Protein AF-0000000079913047 (afdb_homodimer)

Foldseek 3Di:
DQDDDDALCNLPVPAPWDWDWFDQPPKTKTKIWAADPVAAAEEEAEAFQDALSLQSNQRRLCNVHHGYIRIAFALHQPMHQDQAADALVRSLSSVVSVCVRSVAQAHEYEYFASSLLSQLLNLLVCVRRYAEYERQPYHQADQDLVLLVVLLVLLLVCLVPVDLVSLLVNVCLQWLDSSLCHSNNSVSSSVRSPPPCNNSSSVSSSQCSPPVSSVVSHQDLVSLLSRDHEYEYEEECAEPNDHVVVSVVSQVSHPPYHYHYHYSTYSSCCRRPVPVVSVVVCCRVVVVD/DQDDDDALCNLPVPAPWDWDWFDQPPKTKTKIWAADPVAAAEEEAEAFQDALSLQSNQRRLCNVHHGYIRIAFALHQPMHQDQAADALVRSLSSVVSVCVRSVAQAHEYEYFASSLLSQLLNLLVCVVRYAEYERQPYHQADQDLVLLVVLLVLLLVCLVPVDLVSLLVNVCLQWLDSSLCDSNNSVSSSVRSPPPCNNSSSVNSSQCSDPVSSVVSHQDLVSLLSRDHEYEYEEECAEPRDHVVVSVVSQVSHVNYHYHYHYSTYSSCCRRPVPVVSVVVCCVSVVVD

Structure (mmCIF, N/CA/C/O backbone):
data_AF-0000000079913047-model_v1
#
loop_
_entity.id
_entity.type
_entity.pdbx_description
1 polymer 'Alpha/beta hydrolase'
#
loop_
_atom_site.group_PDB
_atom_site.id
_atom_site.type_symbol
_atom_site.label_atom_id
_atom_site.label_alt_id
_atom_site.label_comp_id
_atom_site.label_asym_id
_atom_site.label_entity_id
_atom_site.label_seq_id
_atom_site.pdbx_PDB_ins_code
_atom_site.Cartn_x
_atom_site.Cartn_y
_atom_site.Cartn_z
_atom_site.occupancy
_atom_site.B_iso_or_equiv
_atom_site.auth_seq_id
_atom_site.auth_comp_id
_atom_site.auth_asym_id
_atom_site.auth_atom_id
_atom_site.pdbx_PDB_model_num
ATOM 1 N N . MET A 1 1 ? -27.922 -10.766 -1.001 1 40.41 1 MET A N 1
ATOM 2 C CA . MET A 1 1 ? -27.219 -9.711 -0.284 1 40.41 1 MET A CA 1
ATOM 3 C C . MET A 1 1 ? -26.016 -9.203 -1.093 1 40.41 1 MET A C 1
ATOM 5 O O . MET A 1 1 ? -25.25 -10 -1.636 1 40.41 1 MET A O 1
ATOM 9 N N . THR A 1 2 ? -26.156 -8.055 -1.572 1 62.5 2 THR A N 1
ATOM 10 C CA . THR A 1 2 ? -25.141 -7.457 -2.428 1 62.5 2 THR A CA 1
ATOM 11 C C . THR A 1 2 ? -23.766 -7.594 -1.795 1 62.5 2 THR A C 1
ATOM 13 O O . THR A 1 2 ? -23.594 -7.387 -0.591 1 62.5 2 THR A O 1
ATOM 16 N N . ARG A 1 3 ? -22.922 -8.312 -2.375 1 76.06 3 ARG A N 1
ATOM 17 C CA . ARG A 1 3 ? -21.578 -8.531 -1.873 1 76.06 3 ARG A CA 1
ATOM 18 C C . ARG A 1 3 ? -20.906 -7.215 -1.492 1 76.06 3 ARG A C 1
ATOM 20 O O . ARG A 1 3 ? -21.031 -6.227 -2.217 1 76.06 3 ARG A O 1
ATOM 27 N N . PRO A 1 4 ? -20.406 -7.195 -0.345 1 87.06 4 PRO A N 1
ATOM 28 C CA . PRO A 1 4 ? -19.672 -5.992 0.035 1 87.06 4 PRO A CA 1
ATOM 29 C C . PRO A 1 4 ? -18.594 -5.617 -0.98 1 87.06 4 PRO A C 1
ATOM 31 O O . PRO A 1 4 ? -18.016 -6.492 -1.634 1 87.06 4 PRO A O 1
ATOM 34 N N . TYR A 1 5 ? -18.516 -4.398 -1.209 1 92.94 5 TYR A N 1
ATOM 35 C CA . TYR A 1 5 ? -17.5 -3.893 -2.111 1 92.94 5 TYR A CA 1
ATOM 36 C C . TYR A 1 5 ? -16.109 -4.328 -1.659 1 92.94 5 TYR A C 1
ATOM 38 O O . TYR A 1 5 ? -15.797 -4.289 -0.467 1 92.94 5 TYR A O 1
ATOM 46 N N . THR A 1 6 ? -15.336 -4.812 -2.588 1 94.44 6 THR A N 1
ATOM 47 C CA . THR A 1 6 ? -13.93 -5.125 -2.334 1 94.44 6 THR A CA 1
ATOM 48 C C . THR A 1 6 ? -13.055 -4.633 -3.48 1 94.44 6 THR A C 1
ATOM 50 O O . THR A 1 6 ? -13.539 -4.402 -4.59 1 94.44 6 THR A O 1
ATOM 53 N N . SER A 1 7 ? -11.883 -4.352 -3.238 1 97.44 7 SER A N 1
ATOM 54 C CA . SER A 1 7 ? -10.844 -3.941 -4.184 1 97.44 7 SER A CA 1
ATOM 55 C C . SER A 1 7 ? -9.477 -4.457 -3.76 1 97.44 7 SER A C 1
ATOM 57 O O . SER A 1 7 ? -9.32 -4.984 -2.656 1 97.44 7 SER A O 1
ATOM 59 N N . VAL A 1 8 ? -8.5 -4.383 -4.66 1 98.25 8 VAL A N 1
ATOM 60 C CA . VAL A 1 8 ? -7.137 -4.781 -4.344 1 98.25 8 VAL A CA 1
ATOM 61 C C . VAL A 1 8 ? -6.633 -3.994 -3.137 1 98.25 8 VAL A C 1
ATOM 63 O O . VAL A 1 8 ? -6.039 -4.566 -2.219 1 98.25 8 VAL A O 1
ATOM 66 N N . TRP A 1 9 ? -6.887 -2.68 -3.07 1 98.5 9 TRP A N 1
ATOM 67 C CA . TRP A 1 9 ? -6.414 -1.878 -1.948 1 98.5 9 TRP A CA 1
ATOM 68 C C . TRP A 1 9 ? -7.152 -2.244 -0.667 1 98.5 9 TRP A C 1
ATOM 70 O O . TRP A 1 9 ? -6.559 -2.275 0.414 1 98.5 9 TRP A O 1
ATOM 80 N N . ASN A 1 10 ? -8.492 -2.465 -0.822 1 97.5 10 ASN A N 1
ATOM 81 C CA . ASN A 1 10 ? -9.234 -2.928 0.343 1 97.5 10 ASN A CA 1
ATOM 82 C C . ASN A 1 10 ? -8.617 -4.184 0.945 1 97.5 10 ASN A C 1
ATOM 84 O O . ASN A 1 10 ? -8.617 -4.359 2.164 1 97.5 10 ASN A O 1
ATOM 88 N N . ASP A 1 11 ? -8.078 -5.078 0.063 1 97.69 11 ASP A N 1
ATOM 89 C CA . ASP A 1 11 ? -7.441 -6.316 0.507 1 97.69 11 ASP A CA 1
ATOM 90 C C . ASP A 1 11 ? -6.066 -6.039 1.118 1 97.69 11 ASP A C 1
ATOM 92 O O . ASP A 1 11 ? -5.602 -6.793 1.975 1 97.69 11 ASP A O 1
ATOM 96 N N . LEU A 1 12 ? -5.414 -4.875 0.819 1 98.19 12 LEU A N 1
ATOM 97 C CA . LEU A 1 12 ? -4.008 -4.672 1.139 1 98.19 12 LEU A CA 1
ATOM 98 C C . LEU A 1 12 ? -3.842 -3.619 2.23 1 98.19 12 LEU A C 1
ATOM 100 O O . LEU A 1 12 ? -2.77 -3.5 2.826 1 98.19 12 LEU A O 1
ATOM 104 N N . ASN A 1 13 ? -4.828 -2.773 2.496 1 96.5 13 ASN A N 1
ATOM 105 C CA . ASN A 1 13 ? -4.668 -1.52 3.223 1 96.5 13 ASN A CA 1
ATOM 106 C C . ASN A 1 13 ? -4.234 -1.761 4.668 1 96.5 13 ASN A C 1
ATOM 108 O O . ASN A 1 13 ? -3.867 -0.822 5.375 1 96.5 13 ASN A O 1
ATOM 112 N N . GLN A 1 14 ? -4.266 -3.053 5.172 1 96.5 14 GLN A N 1
ATOM 113 C CA . GLN A 1 14 ? -3.758 -3.35 6.508 1 96.5 14 GLN A CA 1
ATOM 114 C C . GLN A 1 14 ? -2.617 -4.363 6.453 1 96.5 14 GLN A C 1
ATOM 116 O O . GLN A 1 14 ? -2.189 -4.879 7.484 1 96.5 14 GLN A O 1
ATOM 121 N N . VAL A 1 15 ? -2.188 -4.66 5.273 1 98.25 15 VAL A N 1
ATOM 122 C CA . VAL A 1 15 ? -1.114 -5.629 5.066 1 98.25 15 VAL A CA 1
ATOM 123 C C . VAL A 1 15 ? 0.233 -4.91 5.062 1 98.25 15 VAL A C 1
ATOM 125 O O . VAL A 1 15 ? 0.384 -3.865 4.426 1 98.25 15 VAL A O 1
ATOM 128 N N . GLU A 1 16 ? 1.203 -5.391 5.902 1 98.69 16 GLU A N 1
ATOM 129 C CA . GLU A 1 16 ? 2.582 -4.941 5.746 1 98.69 16 GLU A CA 1
ATOM 130 C C . GLU A 1 16 ? 3.232 -5.574 4.52 1 98.69 16 GLU A C 1
ATOM 132 O O . GLU A 1 16 ? 3.422 -6.789 4.469 1 98.69 16 GLU A O 1
ATOM 137 N N . PHE A 1 17 ? 3.527 -4.746 3.535 1 98.81 17 PHE A N 1
ATOM 138 C CA . PHE A 1 17 ? 4.078 -5.25 2.283 1 98.81 17 PHE A CA 1
ATOM 139 C C . PHE A 1 17 ? 4.816 -4.148 1.533 1 98.81 17 PHE A C 1
ATOM 141 O O . PHE A 1 17 ? 4.754 -2.979 1.92 1 98.81 17 PHE A O 1
ATOM 148 N N . SER A 1 18 ? 5.586 -4.578 0.554 1 98.69 18 SER A N 1
ATOM 149 C CA . SER A 1 18 ? 6.195 -3.654 -0.396 1 98.69 18 SER A CA 1
ATOM 150 C C . SER A 1 18 ? 5.938 -4.09 -1.835 1 98.69 18 SER A C 1
ATOM 152 O O . SER A 1 18 ? 5.684 -5.266 -2.098 1 98.69 18 SER A O 1
ATOM 154 N N . GLN A 1 19 ? 5.812 -3.191 -2.676 1 98.69 19 GLN A N 1
ATOM 155 C CA . GLN A 1 19 ? 5.797 -3.373 -4.125 1 98.69 19 GLN A CA 1
ATOM 156 C C . GLN A 1 19 ? 6.996 -2.688 -4.777 1 98.69 19 GLN A C 1
ATOM 158 O O . GLN A 1 19 ? 7.379 -1.584 -4.379 1 98.69 19 GLN A O 1
ATOM 163 N N . GLY A 1 20 ? 7.539 -3.338 -5.746 1 98.5 20 GLY A N 1
ATOM 164 C CA . GLY A 1 20 ? 8.648 -2.736 -6.473 1 98.5 20 GLY A CA 1
ATOM 165 C C . GLY A 1 20 ? 9.102 -3.568 -7.66 1 98.5 20 GLY A C 1
ATOM 166 O O . GLY A 1 20 ? 8.328 -4.352 -8.211 1 98.5 20 GLY A O 1
ATOM 167 N N . PHE A 1 21 ? 10.242 -3.26 -8.125 1 98.62 21 PHE A N 1
ATOM 168 C CA . PHE A 1 21 ? 10.883 -3.922 -9.258 1 98.62 21 PHE A CA 1
ATOM 169 C C . PHE A 1 21 ? 12.281 -4.391 -8.883 1 98.62 21 PHE A C 1
ATOM 171 O O . PHE A 1 21 ? 13.016 -3.682 -8.195 1 98.62 21 PHE A O 1
ATOM 178 N N . ILE A 1 22 ? 12.594 -5.531 -9.328 1 98.44 22 ILE A N 1
ATOM 179 C CA . ILE A 1 22 ? 13.93 -6.074 -9.102 1 98.44 22 ILE A CA 1
ATOM 180 C C . ILE A 1 22 ? 14.523 -6.562 -10.422 1 98.44 22 ILE A C 1
ATOM 182 O O . ILE A 1 22 ? 13.82 -7.172 -11.234 1 98.44 22 ILE A O 1
ATOM 186 N N . GLN A 1 23 ? 15.773 -6.234 -10.672 1 98.75 23 GLN A N 1
ATOM 187 C CA . GLN A 1 23 ? 16.469 -6.789 -11.828 1 98.75 23 GLN A CA 1
ATOM 188 C C . GLN A 1 23 ? 16.859 -8.242 -11.586 1 98.75 23 GLN A C 1
ATOM 190 O O . GLN A 1 23 ? 17.688 -8.539 -10.719 1 98.75 23 GLN A O 1
ATOM 195 N N . ALA A 1 24 ? 16.266 -9.125 -12.289 1 98.62 24 ALA A N 1
ATOM 196 C CA . ALA A 1 24 ? 16.531 -10.562 -12.25 1 98.62 24 ALA A CA 1
ATOM 197 C C . ALA A 1 24 ? 17.203 -11.031 -13.531 1 98.62 24 ALA A C 1
ATOM 199 O O . ALA A 1 24 ? 16.531 -11.492 -14.461 1 98.62 24 ALA A O 1
ATOM 200 N N . GLY A 1 25 ? 18.562 -11.031 -13.516 1 98.44 25 GLY A N 1
ATOM 201 C CA . GLY A 1 25 ? 19.234 -11.219 -14.789 1 98.44 25 GLY A CA 1
ATOM 202 C C . GLY A 1 25 ? 18.844 -10.18 -15.828 1 98.44 25 GLY A C 1
ATOM 203 O O . GLY A 1 25 ? 18.938 -8.977 -15.57 1 98.44 25 GLY A O 1
ATOM 204 N N . PRO A 1 26 ? 18.453 -10.625 -16.953 1 98.31 26 PRO A N 1
ATOM 205 C CA . PRO A 1 26 ? 18.078 -9.641 -17.984 1 98.31 26 PRO A CA 1
ATOM 206 C C . PRO A 1 26 ? 16.656 -9.102 -17.781 1 98.31 26 PRO A C 1
ATOM 208 O O . PRO A 1 26 ? 16.203 -8.242 -18.547 1 98.31 26 PRO A O 1
ATOM 211 N N . TYR A 1 27 ? 15.961 -9.523 -16.734 1 98.5 27 TYR A N 1
ATOM 212 C CA . TYR A 1 27 ? 14.531 -9.234 -16.625 1 98.5 27 TYR A CA 1
ATOM 213 C C . TYR A 1 27 ? 14.258 -8.25 -15.5 1 98.5 27 TYR A C 1
ATOM 215 O O . TYR A 1 27 ? 14.633 -8.5 -14.352 1 98.5 27 TYR A O 1
ATOM 223 N N . ARG A 1 28 ? 13.641 -7.102 -15.82 1 98.75 28 ARG A N 1
ATOM 224 C CA . ARG A 1 28 ? 13.016 -6.285 -14.789 1 98.75 28 ARG A CA 1
ATOM 225 C C . ARG A 1 28 ? 11.719 -6.926 -14.289 1 98.75 28 ARG A C 1
ATOM 227 O O . ARG A 1 28 ? 10.773 -7.09 -15.055 1 98.75 28 ARG A O 1
ATOM 234 N N . THR A 1 29 ? 11.68 -7.293 -13.023 1 98.88 29 THR A N 1
ATOM 235 C CA . THR A 1 29 ? 10.594 -8.109 -12.5 1 98.88 29 THR A CA 1
ATOM 236 C C . THR A 1 29 ? 9.805 -7.34 -11.438 1 98.88 29 THR A C 1
ATOM 238 O O . THR A 1 29 ? 10.375 -6.883 -10.445 1 98.88 29 THR A O 1
ATOM 241 N N . ARG A 1 30 ? 8.531 -7.117 -11.648 1 98.94 30 ARG A N 1
ATOM 242 C CA . ARG A 1 30 ? 7.645 -6.535 -10.648 1 98.94 30 ARG A CA 1
ATOM 243 C C . ARG A 1 30 ? 7.297 -7.551 -9.562 1 98.94 30 ARG A C 1
ATOM 245 O O . ARG A 1 30 ? 7.027 -8.711 -9.867 1 98.94 30 ARG A O 1
ATOM 252 N N . TYR A 1 31 ? 7.289 -7.07 -8.273 1 98.94 31 TYR A N 1
ATOM 253 C CA . TYR A 1 31 ? 6.969 -7.973 -7.172 1 98.94 31 TYR A CA 1
ATOM 254 C C . TYR A 1 31 ? 6.051 -7.293 -6.164 1 98.94 31 TYR A C 1
ATOM 256 O O . TYR A 1 31 ? 5.996 -6.066 -6.09 1 98.94 31 TYR A O 1
ATOM 264 N N . LEU A 1 32 ? 5.25 -8.016 -5.492 1 98.94 32 LEU A N 1
ATOM 265 C CA . LEU A 1 32 ? 4.695 -7.75 -4.168 1 98.94 32 LEU A CA 1
ATOM 266 C C . LEU A 1 32 ? 5.352 -8.641 -3.117 1 98.94 32 LEU A C 1
ATOM 268 O O . LEU A 1 32 ? 5.387 -9.859 -3.264 1 98.94 32 LEU A O 1
ATOM 272 N N . HIS A 1 33 ? 5.906 -8.031 -2.119 1 98.88 33 HIS A N 1
ATOM 273 C CA . HIS A 1 33 ? 6.652 -8.766 -1.1 1 98.88 33 HIS A CA 1
ATOM 274 C C . HIS A 1 33 ? 6.062 -8.531 0.287 1 98.88 33 HIS A C 1
ATOM 276 O O . HIS A 1 33 ? 5.77 -7.395 0.659 1 98.88 33 HIS A O 1
ATOM 282 N N . ALA A 1 34 ? 5.766 -9.562 1.017 1 98.88 34 ALA A N 1
ATOM 283 C CA . ALA A 1 34 ? 5.316 -9.508 2.406 1 98.88 34 ALA A CA 1
ATOM 284 C C . ALA A 1 34 ? 6.066 -10.531 3.262 1 98.88 34 ALA A C 1
ATOM 286 O O . ALA A 1 34 ? 6.5 -11.57 2.764 1 98.88 34 ALA A O 1
ATOM 287 N N . GLY A 1 35 ? 6.227 -10.258 4.5 1 98.62 35 GLY A N 1
ATOM 288 C CA . GLY A 1 35 ? 6.91 -11.148 5.418 1 98.62 35 GLY A CA 1
ATOM 289 C C . GLY A 1 35 ? 8.367 -10.781 5.641 1 98.62 35 GLY A C 1
ATOM 290 O O . GLY A 1 35 ? 8.797 -9.695 5.25 1 98.62 35 GLY A O 1
ATOM 291 N N . ASP A 1 36 ? 9.109 -11.664 6.367 1 96.94 36 ASP A N 1
ATOM 292 C CA . ASP A 1 36 ? 10.484 -11.414 6.809 1 96.94 36 ASP A CA 1
ATOM 293 C C . ASP A 1 36 ? 11.469 -12.281 6.039 1 96.94 36 ASP A C 1
ATOM 295 O O . ASP A 1 36 ? 11.219 -13.469 5.812 1 96.94 36 ASP A O 1
ATOM 299 N N . THR A 1 37 ? 12.578 -11.633 5.656 1 96.81 37 THR A N 1
ATOM 300 C CA . THR A 1 37 ? 13.555 -12.32 4.82 1 96.81 37 THR A CA 1
ATOM 301 C C . THR A 1 37 ? 14.227 -13.453 5.586 1 96.81 37 THR A C 1
ATOM 303 O O . THR A 1 37 ? 14.867 -14.32 4.988 1 96.81 37 THR A O 1
ATOM 306 N N . SER A 1 38 ? 14.078 -13.438 6.93 1 97.75 38 SER A N 1
ATOM 307 C CA . SER A 1 38 ? 14.656 -14.5 7.742 1 97.75 38 SER A CA 1
ATOM 308 C C . SER A 1 38 ? 13.797 -15.758 7.703 1 97.75 38 SER A C 1
ATOM 310 O O . SER A 1 38 ? 14.234 -16.828 8.117 1 97.75 38 SER A O 1
ATOM 312 N N . LYS A 1 39 ? 12.594 -15.648 7.199 1 98.5 39 LYS A N 1
ATOM 313 C CA . LYS A 1 39 ? 11.68 -16.781 7.129 1 98.5 39 LYS A CA 1
ATOM 314 C C . LYS A 1 39 ? 11.852 -17.547 5.82 1 98.5 39 LYS A C 1
ATOM 316 O O . LYS A 1 39 ? 12.469 -17.047 4.879 1 98.5 39 LYS A O 1
ATOM 321 N N . PRO A 1 40 ? 11.359 -18.828 5.793 1 98.62 40 PRO A N 1
ATOM 322 C CA . PRO A 1 40 ? 11.445 -19.562 4.535 1 98.62 40 PRO A CA 1
ATOM 323 C C . PRO A 1 40 ? 10.75 -18.859 3.377 1 98.62 40 PRO A C 1
ATOM 325 O O . PRO A 1 40 ? 9.703 -18.234 3.57 1 98.62 40 PRO A O 1
ATOM 328 N N . THR A 1 41 ? 11.406 -18.922 2.174 1 98.88 41 THR A N 1
ATOM 329 C CA . THR A 1 41 ? 10.914 -18.188 1.021 1 98.88 41 THR A CA 1
ATOM 330 C C . THR A 1 41 ? 9.766 -18.922 0.343 1 98.88 41 THR A C 1
ATOM 332 O O . THR A 1 41 ? 9.828 -20.141 0.173 1 98.88 41 THR A O 1
ATOM 335 N N . LEU A 1 42 ? 8.688 -18.25 0.052 1 98.94 42 LEU A N 1
ATOM 336 C CA . LEU A 1 42 ? 7.559 -18.688 -0.752 1 98.94 42 LEU A CA 1
ATOM 337 C C . LEU A 1 42 ? 7.367 -17.797 -1.976 1 98.94 42 LEU A C 1
ATOM 339 O O . LEU A 1 42 ? 7.223 -16.578 -1.844 1 98.94 42 LEU A O 1
ATOM 343 N N . ILE A 1 43 ? 7.43 -18.359 -3.168 1 98.94 43 ILE A N 1
ATOM 344 C CA . ILE A 1 43 ? 7.234 -17.609 -4.406 1 98.94 43 ILE A CA 1
ATOM 345 C C . ILE A 1 43 ? 5.902 -18 -5.039 1 98.94 43 ILE A C 1
ATOM 347 O O . ILE A 1 43 ? 5.629 -19.188 -5.258 1 98.94 43 ILE A O 1
ATOM 351 N N . LEU A 1 44 ? 5.043 -17.031 -5.27 1 99 44 LEU A N 1
ATOM 352 C CA . LEU A 1 44 ? 3.709 -17.188 -5.836 1 99 44 LEU A CA 1
ATOM 353 C C . LEU A 1 44 ? 3.693 -16.797 -7.309 1 99 44 LEU A C 1
ATOM 355 O O . LEU A 1 44 ? 4.09 -15.68 -7.66 1 99 44 LEU A O 1
ATOM 359 N N . LEU A 1 45 ? 3.217 -17.719 -8.125 1 98.94 45 LEU A N 1
ATOM 360 C CA . LEU A 1 45 ? 3.322 -17.594 -9.578 1 98.94 45 LEU A CA 1
ATOM 361 C C . LEU A 1 45 ? 1.945 -17.656 -10.227 1 98.94 45 LEU A C 1
ATOM 363 O O . LEU A 1 45 ? 1.234 -18.656 -10.094 1 98.94 45 LEU A O 1
ATOM 367 N N . HIS A 1 46 ? 1.568 -16.625 -10.977 1 98.81 46 HIS A N 1
ATOM 368 C CA . HIS A 1 46 ? 0.231 -16.484 -11.539 1 98.81 46 HIS A CA 1
ATOM 369 C C . HIS A 1 46 ? 0.13 -17.203 -12.883 1 98.81 46 HIS A C 1
ATOM 371 O O . HIS A 1 46 ? 1.109 -17.781 -13.359 1 98.81 46 HIS A O 1
ATOM 377 N N . GLY A 1 47 ? -1.056 -17.188 -13.477 1 98 47 GLY A N 1
ATOM 378 C CA . GLY A 1 47 ? -1.348 -17.859 -14.727 1 98 47 GLY A CA 1
ATOM 379 C C . GLY A 1 47 ? -1.159 -16.969 -15.945 1 98 47 GLY A C 1
ATOM 380 O O . GLY A 1 47 ? -0.762 -15.812 -15.812 1 98 47 GLY A O 1
ATOM 381 N N . ILE A 1 48 ? -1.489 -17.484 -17.094 1 96.69 48 ILE A N 1
ATOM 382 C CA . ILE A 1 48 ? -1.287 -16.812 -18.375 1 96.69 48 ILE A CA 1
ATOM 383 C C . ILE A 1 48 ? -2.107 -15.531 -18.422 1 96.69 48 ILE A C 1
ATOM 385 O O . ILE A 1 48 ? -3.252 -15.5 -17.969 1 96.69 48 ILE A O 1
ATOM 389 N N . THR A 1 49 ? -1.503 -14.469 -18.922 1 95.25 49 THR A N 1
ATOM 390 C CA . THR A 1 49 ? -2.031 -13.109 -19.016 1 95.25 49 THR A CA 1
ATOM 391 C C . THR A 1 49 ? -2.348 -12.555 -17.625 1 95.25 49 THR A C 1
ATOM 393 O O . THR A 1 49 ? -3.027 -11.531 -17.5 1 95.25 49 THR A O 1
ATOM 396 N N . GLY A 1 50 ? -1.911 -13.195 -16.625 1 96.94 50 GLY A N 1
ATOM 397 C CA . GLY A 1 50 ? -2.209 -12.797 -15.25 1 96.94 50 GLY A CA 1
ATOM 398 C C . GLY A 1 50 ? -1.239 -11.758 -14.711 1 96.94 50 GLY A C 1
ATOM 399 O O . GLY A 1 50 ? -0.573 -11.062 -15.484 1 96.94 50 GLY A O 1
ATOM 400 N N . HIS A 1 51 ? -1.275 -11.602 -13.414 1 98.56 51 HIS A N 1
ATOM 401 C CA . HIS A 1 51 ? -0.504 -10.617 -12.664 1 98.56 51 HIS A CA 1
ATOM 402 C C . HIS A 1 51 ? -0.489 -10.945 -11.18 1 98.56 51 HIS A C 1
ATOM 404 O O . HIS A 1 51 ? -1.286 -11.758 -10.711 1 98.56 51 HIS A O 1
ATOM 410 N N . ALA A 1 52 ? 0.422 -10.32 -10.477 1 98.75 52 ALA A N 1
ATOM 411 C CA . ALA A 1 52 ? 0.736 -10.664 -9.086 1 98.75 52 ALA A CA 1
ATOM 412 C C . ALA A 1 52 ? -0.489 -10.5 -8.195 1 98.75 52 ALA A C 1
ATOM 414 O O . ALA A 1 52 ? -0.621 -11.195 -7.184 1 98.75 52 ALA A O 1
ATOM 415 N N . GLU A 1 53 ? -1.474 -9.609 -8.57 1 98.62 53 GLU A N 1
ATOM 416 C CA . GLU A 1 53 ? -2.654 -9.32 -7.766 1 98.62 53 GLU A CA 1
ATOM 417 C C . GLU A 1 53 ? -3.529 -10.555 -7.602 1 98.62 53 GLU A C 1
ATOM 419 O O . GLU A 1 53 ? -4.426 -10.578 -6.754 1 98.62 53 GLU A O 1
ATOM 424 N N . ALA A 1 54 ? -3.271 -11.617 -8.375 1 98.12 54 ALA A N 1
ATOM 425 C CA . ALA A 1 54 ? -3.988 -12.875 -8.195 1 98.12 54 ALA A CA 1
ATOM 426 C C . ALA A 1 54 ? -3.807 -13.414 -6.777 1 98.12 54 ALA A C 1
ATOM 428 O O . ALA A 1 54 ? -4.637 -14.18 -6.289 1 98.12 54 ALA A O 1
ATOM 429 N N . TYR A 1 55 ? -2.762 -12.961 -6.09 1 98.81 55 TYR A N 1
ATOM 430 C CA . TYR A 1 55 ? -2.428 -13.539 -4.793 1 98.81 55 TYR A CA 1
ATOM 431 C C . TYR A 1 55 ? -2.477 -12.484 -3.695 1 98.81 55 TYR A C 1
ATOM 433 O O . TYR A 1 55 ? -1.915 -12.672 -2.615 1 98.81 55 TYR A O 1
ATOM 441 N N . VAL A 1 56 ? -3.129 -11.344 -3.867 1 98.62 56 VAL A N 1
ATOM 442 C CA . VAL A 1 56 ? -3.105 -10.242 -2.914 1 98.62 56 VAL A CA 1
ATOM 443 C C . VAL A 1 56 ? -3.809 -10.656 -1.625 1 98.62 56 VAL A C 1
ATOM 445 O O . VAL A 1 56 ? -3.451 -10.195 -0.539 1 98.62 56 VAL A O 1
ATOM 448 N N . ARG A 1 57 ? -4.812 -11.586 -1.707 1 98.62 57 ARG A N 1
ATOM 449 C CA . ARG A 1 57 ? -5.617 -11.977 -0.553 1 98.62 57 ARG A CA 1
ATOM 450 C C . ARG A 1 57 ? -4.902 -13.031 0.283 1 98.62 57 ARG A C 1
ATOM 452 O O . ARG A 1 57 ? -5.406 -13.453 1.323 1 98.62 57 ARG A O 1
ATOM 459 N N . ASN A 1 58 ? -3.684 -13.398 -0.13 1 98.88 58 ASN A N 1
ATOM 460 C CA . ASN A 1 58 ? -2.918 -14.461 0.513 1 98.88 58 ASN A CA 1
ATOM 461 C C . ASN A 1 58 ? -1.696 -13.914 1.241 1 98.88 58 ASN A C 1
ATOM 463 O O . ASN A 1 58 ? -1.104 -14.602 2.076 1 98.88 58 ASN A O 1
ATOM 467 N N . LEU A 1 59 ? -1.364 -12.656 0.973 1 98.88 59 LEU A N 1
ATOM 468 C CA . LEU A 1 59 ? -0.111 -12.078 1.452 1 98.88 59 LEU A CA 1
ATOM 469 C C . LEU A 1 59 ? -0.104 -11.984 2.975 1 98.88 59 LEU A C 1
ATOM 471 O O . LEU A 1 59 ? 0.863 -12.391 3.621 1 98.88 59 LEU A O 1
ATOM 475 N N . ARG A 1 60 ? -1.198 -11.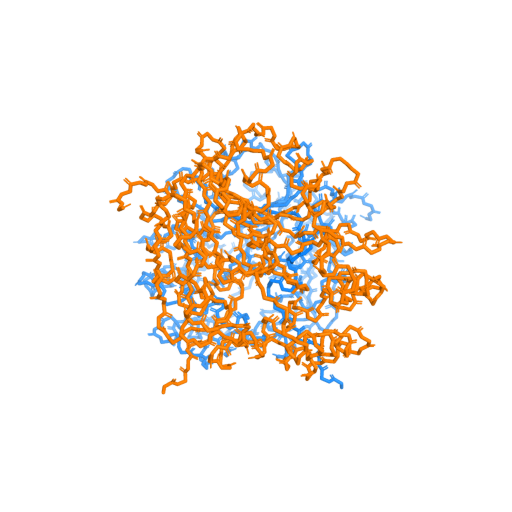523 3.537 1 98.19 60 ARG A N 1
ATOM 476 C CA . ARG A 1 60 ? -1.236 -11.258 4.973 1 98.19 60 ARG A CA 1
ATOM 477 C C . ARG A 1 60 ? -1.012 -12.539 5.77 1 98.19 60 ARG A C 1
ATOM 479 O O . ARG A 1 60 ? -0.107 -12.602 6.605 1 98.19 60 ARG A O 1
ATOM 486 N N . SER A 1 61 ? -1.781 -13.562 5.523 1 98.69 61 SER A N 1
ATOM 487 C CA . SER A 1 61 ? -1.723 -14.805 6.289 1 98.69 61 SER A CA 1
ATOM 488 C C . SER A 1 61 ? -0.391 -15.516 6.086 1 98.69 61 SER A C 1
ATOM 490 O O . SER A 1 61 ? 0.193 -16.031 7.039 1 98.69 61 SER A O 1
ATOM 492 N N . HIS A 1 62 ? 0.081 -15.477 4.906 1 98.88 62 HIS A N 1
ATOM 493 C CA . HIS A 1 62 ? 1.3 -16.219 4.586 1 98.88 62 HIS A CA 1
ATOM 494 C C . HIS A 1 62 ? 2.533 -15.484 5.117 1 98.88 62 HIS A C 1
ATOM 496 O O . HIS A 1 62 ? 3.523 -16.125 5.48 1 98.88 62 HIS A O 1
ATOM 502 N N . ALA A 1 63 ? 2.477 -14.219 5.203 1 98.75 63 ALA A N 1
ATOM 503 C CA . ALA A 1 63 ? 3.602 -13.414 5.668 1 98.75 63 ALA A CA 1
ATOM 504 C C . ALA A 1 63 ? 3.914 -13.695 7.133 1 98.75 63 ALA A C 1
ATOM 506 O O . ALA A 1 63 ? 5.012 -13.398 7.609 1 98.75 63 ALA A O 1
ATOM 507 N N . GLU A 1 64 ? 2.932 -14.219 7.855 1 98.44 64 GLU A N 1
ATOM 508 C CA . GLU A 1 64 ? 3.166 -14.609 9.242 1 98.44 64 GLU A CA 1
ATOM 509 C C . GLU A 1 64 ? 4.191 -15.734 9.336 1 98.44 64 GLU A C 1
ATOM 511 O O . GLU A 1 64 ? 4.871 -15.883 10.352 1 98.44 64 GLU A O 1
ATOM 516 N N . HIS A 1 65 ? 4.438 -16.484 8.258 1 98.75 65 HIS A N 1
ATOM 517 C CA . HIS A 1 65 ? 5.219 -17.719 8.344 1 98.75 65 HIS A CA 1
ATOM 518 C C . HIS A 1 65 ? 6.316 -17.75 7.285 1 98.75 65 HIS A C 1
ATOM 520 O O . HIS A 1 65 ? 7.266 -18.531 7.395 1 98.75 65 HIS A O 1
ATOM 526 N N . PHE A 1 66 ? 6.207 -16.859 6.277 1 98.88 66 PHE A N 1
ATOM 527 C CA . PHE A 1 66 ? 7.098 -16.984 5.125 1 98.88 66 PHE A CA 1
ATOM 528 C C . PHE A 1 66 ? 7.617 -15.609 4.703 1 98.88 66 PHE A C 1
ATOM 530 O O . PHE A 1 66 ? 7.039 -14.578 5.059 1 98.88 66 PHE A O 1
ATOM 537 N N . ASN A 1 67 ? 8.797 -15.617 4.012 1 98.81 67 ASN A N 1
ATOM 538 C CA . ASN A 1 67 ? 9.25 -14.586 3.082 1 98.81 67 ASN A CA 1
ATOM 539 C C . ASN A 1 67 ? 8.547 -14.703 1.733 1 98.81 67 ASN A C 1
ATOM 541 O O . ASN A 1 67 ? 8.984 -15.461 0.863 1 98.81 67 ASN A O 1
ATOM 545 N N . VAL A 1 68 ? 7.418 -13.945 1.54 1 98.94 68 VAL A N 1
ATOM 546 C CA . VAL A 1 68 ? 6.473 -14.211 0.459 1 98.94 68 VAL A CA 1
ATOM 547 C C . VAL A 1 68 ? 6.727 -13.25 -0.698 1 98.94 68 VAL A C 1
ATOM 549 O O . VAL A 1 68 ? 6.742 -12.031 -0.507 1 98.94 68 VAL A O 1
ATOM 552 N N . TRP A 1 69 ? 6.949 -13.781 -1.869 1 98.94 69 TRP A N 1
ATOM 553 C CA . TRP A 1 69 ? 7.113 -13.016 -3.098 1 98.94 69 TRP A CA 1
ATOM 554 C C . TRP A 1 69 ? 6.055 -13.398 -4.129 1 98.94 69 TRP A C 1
ATOM 556 O O . TRP A 1 69 ? 6.02 -14.547 -4.586 1 98.94 69 TRP A O 1
ATOM 566 N N . ALA A 1 70 ? 5.121 -12.562 -4.434 1 98.94 70 ALA A N 1
ATOM 567 C CA . ALA A 1 70 ? 4.305 -12.672 -5.641 1 98.94 70 ALA A CA 1
ATOM 568 C C . ALA A 1 70 ? 4.895 -11.852 -6.781 1 98.94 70 ALA A C 1
ATOM 570 O O . ALA A 1 70 ? 5.09 -10.641 -6.648 1 98.94 70 ALA A O 1
ATOM 571 N N . ILE A 1 71 ? 5.184 -12.445 -7.957 1 98.94 71 ILE A N 1
ATOM 572 C CA . ILE A 1 71 ? 5.859 -11.703 -9.016 1 98.94 71 ILE A CA 1
ATOM 573 C C . ILE A 1 71 ? 5.012 -11.727 -10.289 1 98.94 71 ILE A C 1
ATOM 575 O O . ILE A 1 71 ? 4.16 -12.609 -10.453 1 98.94 71 ILE A O 1
ATOM 579 N N . ASP A 1 72 ? 5.199 -10.734 -11.133 1 98.94 72 ASP A N 1
ATOM 580 C CA . ASP A 1 72 ? 4.762 -10.836 -12.516 1 98.94 72 ASP A CA 1
ATOM 581 C C . ASP A 1 72 ? 5.746 -11.648 -13.352 1 98.94 72 ASP A C 1
ATOM 583 O O . ASP A 1 72 ? 6.934 -11.328 -13.406 1 98.94 72 ASP A O 1
ATOM 587 N N . PHE A 1 73 ? 5.277 -12.648 -13.992 1 98.81 73 PHE A N 1
ATOM 588 C CA . PHE A 1 73 ? 6.109 -13.398 -14.922 1 98.81 73 PHE A CA 1
ATOM 589 C C . PHE A 1 73 ? 6.629 -12.492 -16.031 1 98.81 73 PHE A C 1
ATOM 591 O O . PHE A 1 73 ? 5.988 -11.5 -16.375 1 98.81 73 PHE A O 1
ATOM 598 N N . ILE A 1 74 ? 7.77 -12.891 -16.578 1 98.62 74 ILE A N 1
ATOM 599 C CA . ILE A 1 74 ? 8.172 -12.25 -17.828 1 98.62 74 ILE A CA 1
ATOM 600 C C . ILE A 1 74 ? 7.02 -12.305 -18.828 1 98.62 74 ILE A C 1
ATOM 602 O O . ILE A 1 74 ? 6.27 -13.281 -18.875 1 98.62 74 ILE A O 1
ATOM 606 N N . GLY A 1 75 ? 6.879 -11.188 -19.562 1 98.44 75 GLY A N 1
ATOM 607 C CA . GLY A 1 75 ? 5.812 -11.094 -20.547 1 98.44 75 GLY A CA 1
ATOM 608 C C . GLY A 1 75 ? 4.48 -10.68 -19.953 1 98.44 75 GLY A C 1
ATOM 609 O O . GLY A 1 75 ? 3.516 -10.445 -20.672 1 98.44 75 GLY A O 1
ATOM 610 N N . HIS A 1 76 ? 4.402 -10.547 -18.641 1 98.62 76 HIS A N 1
ATOM 611 C CA . HIS A 1 76 ? 3.131 -10.289 -17.984 1 98.62 76 HIS A CA 1
ATOM 612 C C . HIS A 1 76 ? 3.229 -9.086 -17.047 1 98.62 76 HIS A C 1
ATOM 614 O O . HIS A 1 76 ? 4.332 -8.641 -16.719 1 98.62 76 HIS A O 1
ATOM 620 N N . GLY A 1 77 ? 2.061 -8.57 -16.625 1 98.38 77 GLY A N 1
ATOM 621 C CA . GLY A 1 77 ? 2.014 -7.473 -15.68 1 98.38 77 GLY A CA 1
ATOM 622 C C . GLY A 1 77 ? 2.895 -6.305 -16.078 1 98.38 77 GLY A C 1
ATOM 623 O O . GLY A 1 77 ? 2.801 -5.797 -17.203 1 98.38 77 GLY A O 1
ATOM 624 N N . TYR A 1 78 ? 3.764 -5.965 -15.141 1 98.62 78 TYR A N 1
ATOM 625 C CA . TYR A 1 78 ? 4.652 -4.836 -15.391 1 98.62 78 TYR A CA 1
ATOM 626 C C . TYR A 1 78 ? 6.105 -5.285 -15.461 1 98.62 78 TYR A C 1
ATOM 628 O O . TYR A 1 78 ? 7.02 -4.473 -15.32 1 98.62 78 TYR A O 1
ATOM 636 N N . SER A 1 79 ? 6.312 -6.633 -15.633 1 98.69 79 SER A N 1
ATOM 637 C CA . SER A 1 79 ? 7.648 -7.18 -15.844 1 98.69 79 SER A CA 1
ATOM 638 C C . SER A 1 79 ? 8.086 -7.031 -17.297 1 98.69 79 SER A C 1
ATOM 640 O O . SER A 1 79 ? 7.293 -6.621 -18.141 1 98.69 79 SER A O 1
ATOM 642 N N . SER A 1 80 ? 9.336 -7.391 -17.531 1 98.38 80 SER A N 1
ATOM 643 C CA . SER A 1 80 ? 9.93 -7.344 -18.875 1 98.38 80 SER A CA 1
ATOM 644 C C . SER A 1 80 ? 9.055 -8.078 -19.891 1 98.38 80 SER A C 1
ATOM 646 O O . SER A 1 80 ? 8.523 -9.148 -19.594 1 98.38 80 SER A O 1
ATOM 648 N N . LYS A 1 81 ? 8.969 -7.469 -21.125 1 98.19 81 LYS A N 1
ATOM 649 C CA . LYS A 1 81 ? 8.25 -8.07 -22.25 1 98.19 81 LYS A CA 1
ATOM 650 C C . LYS A 1 81 ? 9.211 -8.477 -23.375 1 98.19 81 LYS A C 1
ATOM 652 O O . LYS A 1 81 ? 9.445 -7.707 -24.297 1 98.19 81 LYS A O 1
ATOM 657 N N . PRO A 1 82 ? 9.562 -9.703 -23.328 1 95.25 82 PRO A N 1
ATOM 658 C CA . PRO A 1 82 ? 10.477 -10.164 -24.375 1 95.25 82 PRO A CA 1
ATOM 659 C C . PRO A 1 82 ? 9.82 -10.195 -25.75 1 95.25 82 PRO A C 1
ATOM 661 O O . PRO A 1 82 ? 8.594 -10.336 -25.859 1 95.25 82 PRO A O 1
ATOM 664 N N . ASP A 1 83 ? 10.656 -10.117 -26.812 1 93.31 83 ASP A N 1
ATOM 665 C CA . ASP A 1 83 ? 10.164 -10.086 -28.188 1 93.31 83 ASP A CA 1
ATOM 666 C C . ASP A 1 83 ? 10.312 -11.453 -28.844 1 93.31 83 ASP A C 1
ATOM 668 O O . ASP A 1 83 ? 10.719 -11.539 -30.016 1 93.31 83 ASP A O 1
ATOM 672 N N . HIS A 1 84 ? 10.109 -12.5 -28.234 1 97.19 84 HIS A N 1
ATOM 673 C CA . HIS A 1 84 ? 10.094 -13.867 -28.734 1 97.19 84 HIS A CA 1
ATOM 674 C C . HIS A 1 84 ? 9.023 -14.703 -28.047 1 97.19 84 HIS A C 1
ATOM 676 O O . HIS A 1 84 ? 8.656 -14.414 -26.891 1 97.19 84 HIS A O 1
ATOM 682 N N . PRO A 1 85 ? 8.523 -15.734 -28.734 1 98.06 85 PRO A N 1
ATOM 683 C CA . PRO A 1 85 ? 7.559 -16.625 -28.078 1 98.06 85 PRO A CA 1
ATOM 684 C C . PRO A 1 85 ? 8.062 -17.172 -26.75 1 98.06 85 PRO A C 1
ATOM 686 O O . PRO A 1 85 ? 9.25 -17.5 -26.625 1 98.06 85 PRO A O 1
ATOM 689 N N . LEU A 1 86 ? 7.191 -17.266 -25.766 1 98.5 86 LEU A N 1
ATOM 690 C CA . LEU A 1 86 ? 7.566 -17.75 -24.438 1 98.5 86 LEU A CA 1
ATOM 691 C C . LEU A 1 86 ? 7.133 -19.188 -24.234 1 98.5 86 LEU A C 1
ATOM 693 O O . LEU A 1 86 ? 5.949 -19.516 -24.391 1 98.5 86 LEU A O 1
ATOM 697 N N . GLU A 1 87 ? 8.086 -20.016 -24.016 1 98.56 87 GLU A N 1
ATOM 698 C CA . GLU A 1 87 ? 7.883 -21.406 -23.641 1 98.56 87 GLU A CA 1
ATOM 699 C C . GLU A 1 87 ? 8.25 -21.656 -22.188 1 98.56 87 GLU A C 1
ATOM 701 O O . GLU A 1 87 ? 8.773 -20.766 -21.516 1 98.56 87 GLU A O 1
ATOM 706 N N . ILE A 1 88 ? 7.992 -22.828 -21.688 1 98.69 88 ILE A N 1
ATOM 707 C CA . ILE A 1 88 ? 8.133 -23.125 -20.266 1 98.69 88 ILE A CA 1
ATOM 708 C C . ILE A 1 88 ? 9.57 -22.875 -19.828 1 98.69 88 ILE A C 1
ATOM 710 O O . ILE A 1 88 ? 9.812 -22.344 -18.734 1 98.69 88 ILE A O 1
ATOM 714 N N . LYS A 1 89 ? 10.562 -23.172 -20.656 1 98.44 89 LYS A N 1
ATOM 715 C CA . LYS A 1 89 ? 11.969 -23 -20.312 1 98.44 89 LYS A CA 1
ATOM 716 C C . LYS A 1 89 ? 12.289 -21.531 -20.031 1 98.44 89 LYS A C 1
ATOM 718 O O . LYS A 1 89 ? 13.164 -21.219 -19.219 1 98.44 89 LYS A O 1
ATOM 723 N N . HIS A 1 90 ? 11.633 -20.594 -20.688 1 98.69 90 HIS A N 1
ATOM 724 C CA . HIS A 1 90 ? 11.875 -19.172 -20.5 1 98.69 90 HIS A CA 1
ATOM 725 C C . HIS A 1 90 ? 11.352 -18.688 -19.156 1 98.69 90 HIS A C 1
ATOM 727 O O . HIS A 1 90 ? 11.977 -17.859 -18.484 1 98.69 90 HIS A O 1
ATOM 733 N N . TYR A 1 91 ? 10.227 -19.203 -18.766 1 98.75 91 TYR A N 1
ATOM 734 C CA . TYR A 1 91 ? 9.68 -18.875 -17.453 1 98.75 91 TYR A CA 1
ATOM 735 C C . TYR A 1 91 ? 10.547 -19.469 -16.344 1 98.75 91 TYR A C 1
ATOM 737 O O . TYR A 1 91 ? 10.758 -18.828 -15.312 1 98.75 91 TYR A O 1
ATOM 745 N N . ILE A 1 92 ? 11.047 -20.688 -16.578 1 98.88 92 ILE A N 1
ATOM 746 C CA . ILE A 1 92 ? 11.945 -21.312 -15.625 1 98.88 92 ILE A CA 1
ATOM 747 C C . ILE A 1 92 ? 13.203 -20.469 -15.469 1 98.88 92 ILE A C 1
ATOM 749 O O . ILE A 1 92 ? 13.672 -20.234 -14.352 1 98.88 92 ILE A O 1
ATOM 753 N N . ASP A 1 93 ? 13.734 -20 -16.578 1 98.81 93 ASP A N 1
ATOM 754 C CA . ASP A 1 93 ? 14.898 -19.125 -16.516 1 98.81 93 ASP A CA 1
ATOM 755 C C . ASP A 1 93 ? 14.617 -17.859 -15.711 1 98.81 93 ASP A C 1
ATOM 757 O O . ASP A 1 93 ? 15.445 -17.438 -14.906 1 98.81 93 ASP A O 1
ATOM 761 N N . HIS A 1 94 ? 13.477 -17.281 -15.883 1 98.88 94 HIS A N 1
ATOM 762 C CA . HIS A 1 94 ? 13.078 -16.094 -15.117 1 98.88 94 HIS A CA 1
ATOM 763 C C . HIS A 1 94 ? 13.047 -16.391 -13.617 1 98.88 94 HIS A C 1
ATOM 765 O O . HIS A 1 94 ? 13.586 -15.625 -12.82 1 98.88 94 HIS A O 1
ATOM 771 N N . VAL A 1 95 ? 12.453 -17.531 -13.195 1 98.94 95 VAL A N 1
ATOM 772 C CA . VAL A 1 95 ? 12.344 -17.922 -11.797 1 98.94 95 VAL A CA 1
ATOM 773 C C . VAL A 1 95 ? 13.742 -18.094 -11.203 1 98.94 95 VAL A C 1
ATOM 775 O O . VAL A 1 95 ? 14.023 -17.625 -10.102 1 98.94 95 VAL A O 1
ATOM 778 N N . LEU A 1 96 ? 14.641 -18.719 -11.961 1 98.88 96 LEU A N 1
ATOM 779 C CA . LEU A 1 96 ? 16.016 -18.922 -11.516 1 98.88 96 LEU A CA 1
ATOM 780 C C . LEU A 1 96 ? 16.719 -17.578 -11.312 1 98.88 96 LEU A C 1
ATOM 782 O O . LEU A 1 96 ? 17.375 -17.375 -10.289 1 98.88 96 LEU A O 1
ATOM 786 N N . GLN A 1 97 ? 16.562 -16.703 -12.297 1 98.81 97 GLN A N 1
ATOM 787 C CA . GLN A 1 97 ? 17.188 -15.383 -12.211 1 98.81 97 GLN A CA 1
ATOM 788 C C . GLN A 1 97 ? 16.609 -14.586 -11.039 1 98.81 97 GLN A C 1
ATOM 790 O O . GLN A 1 97 ? 17.328 -13.828 -10.383 1 98.81 97 GLN A O 1
ATOM 795 N N . PHE A 1 98 ? 15.383 -14.773 -10.742 1 98.94 98 PHE A N 1
ATOM 796 C CA . PHE A 1 98 ? 14.742 -14.07 -9.633 1 98.94 98 PHE A CA 1
ATOM 797 C C . PHE A 1 98 ? 15.273 -14.578 -8.297 1 98.94 98 PHE A C 1
ATOM 799 O O . PHE A 1 98 ? 15.594 -13.781 -7.41 1 98.94 98 PHE A O 1
ATOM 806 N N . MET A 1 99 ? 15.312 -15.914 -8.156 1 98.88 99 MET A N 1
ATOM 807 C CA . MET A 1 99 ? 15.867 -16.5 -6.945 1 98.88 99 MET A CA 1
ATOM 808 C C . MET A 1 99 ? 17.281 -15.984 -6.695 1 98.88 99 MET A C 1
ATOM 810 O O . MET A 1 99 ? 17.625 -15.617 -5.57 1 98.88 99 MET A O 1
ATOM 814 N N . ASP A 1 100 ? 18.062 -15.898 -7.734 1 98.81 100 ASP A N 1
ATOM 815 C CA . ASP A 1 100 ? 19.406 -15.367 -7.617 1 98.81 100 ASP A CA 1
ATOM 816 C C . ASP A 1 100 ? 19.391 -13.906 -7.156 1 98.81 100 ASP A C 1
ATOM 818 O O . ASP A 1 100 ? 20.172 -13.516 -6.289 1 98.81 100 ASP A O 1
ATOM 822 N N . ALA A 1 101 ? 18.531 -13.148 -7.699 1 98.81 101 ALA A N 1
ATOM 823 C CA . ALA A 1 101 ? 18.453 -11.719 -7.414 1 98.81 101 ALA A CA 1
ATOM 824 C C . ALA A 1 101 ? 18.078 -11.469 -5.953 1 98.81 101 ALA A C 1
ATOM 826 O O . ALA A 1 101 ? 18.547 -10.5 -5.348 1 98.81 101 ALA A O 1
ATOM 827 N N . ILE A 1 102 ? 17.25 -12.328 -5.367 1 98.56 102 ILE A N 1
ATOM 828 C CA . ILE A 1 102 ? 16.828 -12.094 -3.992 1 98.56 102 ILE A CA 1
ATOM 829 C C . ILE A 1 102 ? 17.703 -12.906 -3.039 1 98.56 102 ILE A C 1
ATOM 831 O O . ILE A 1 102 ? 17.469 -12.922 -1.829 1 98.56 102 ILE A O 1
ATOM 835 N N . GLY A 1 103 ? 18.594 -13.633 -3.553 1 98.5 103 GLY A N 1
ATOM 836 C CA . GLY A 1 103 ? 19.594 -14.328 -2.758 1 98.5 103 GLY A CA 1
ATOM 837 C C . GLY A 1 103 ? 19.062 -15.586 -2.096 1 98.5 103 GLY A C 1
ATOM 838 O O . GLY A 1 103 ? 19.422 -15.891 -0.957 1 98.5 103 GLY A O 1
ATOM 839 N N . VAL A 1 104 ? 18.219 -16.281 -2.793 1 98.38 104 VAL A N 1
ATOM 840 C CA . VAL A 1 104 ? 17.625 -17.484 -2.217 1 98.38 104 VAL A CA 1
ATOM 841 C C . VAL A 1 104 ? 18.016 -18.703 -3.033 1 98.38 104 VAL A C 1
ATOM 843 O O . VAL A 1 104 ? 17.938 -18.703 -4.262 1 98.38 104 VAL A O 1
ATOM 846 N N . GLU A 1 105 ? 18.469 -19.797 -2.355 1 97.94 105 GLU A N 1
ATOM 847 C CA . GLU A 1 105 ? 18.891 -21.016 -3.018 1 97.94 105 GLU A CA 1
ATOM 848 C C . GLU A 1 105 ? 17.75 -22.031 -3.119 1 97.94 105 GLU A C 1
ATOM 850 O O . GLU A 1 105 ? 17.703 -22.828 -4.051 1 97.94 105 GLU A O 1
ATOM 855 N N . LYS A 1 106 ? 16.938 -21.984 -2.113 1 98.56 106 LYS A N 1
ATOM 856 C CA . LYS A 1 106 ? 15.805 -22.906 -2.016 1 98.56 106 LYS A CA 1
ATOM 857 C C . LYS A 1 106 ? 14.531 -22.188 -1.601 1 98.56 106 LYS A C 1
ATOM 859 O O . LYS A 1 106 ? 14.57 -21.281 -0.76 1 98.56 106 LYS A O 1
ATOM 864 N N . ALA A 1 107 ? 13.375 -22.594 -2.156 1 98.88 107 ALA A N 1
ATOM 865 C CA . ALA A 1 107 ? 12.102 -21.953 -1.856 1 98.88 107 ALA A CA 1
ATOM 866 C C . ALA A 1 107 ? 10.938 -22.922 -2.037 1 98.88 107 ALA A C 1
ATOM 868 O O . ALA A 1 107 ? 11.109 -24 -2.604 1 98.88 107 ALA A O 1
ATOM 869 N N . SER A 1 108 ? 9.82 -22.594 -1.428 1 98.94 108 SER A N 1
ATOM 870 C CA . SER A 1 108 ? 8.539 -23.172 -1.816 1 98.94 108 SER A CA 1
ATOM 871 C C . SER A 1 108 ? 7.883 -22.375 -2.938 1 98.94 108 SER A C 1
ATOM 873 O O . SER A 1 108 ? 8.102 -21.172 -3.061 1 98.94 108 SER A O 1
ATOM 875 N N . PHE A 1 109 ? 7.125 -23.109 -3.744 1 98.94 109 PHE A N 1
ATOM 876 C CA . PHE A 1 109 ? 6.473 -22.484 -4.891 1 98.94 109 PHE A CA 1
ATOM 877 C C . PHE A 1 109 ? 4.988 -22.828 -4.922 1 98.94 109 PHE A C 1
ATOM 879 O O . PHE A 1 109 ? 4.602 -23.969 -4.648 1 98.94 109 PHE A O 1
ATOM 886 N N . SER A 1 110 ? 4.199 -21.875 -5.145 1 98.88 110 SER A N 1
ATOM 887 C CA . SER A 1 110 ? 2.793 -22.062 -5.496 1 98.88 110 SER A CA 1
ATOM 888 C C . SER A 1 110 ? 2.469 -21.422 -6.84 1 98.88 110 SER A C 1
ATOM 890 O O . SER A 1 110 ? 2.666 -20.219 -7.02 1 98.88 110 SER A O 1
ATOM 892 N N . GLY A 1 111 ? 2 -22.188 -7.73 1 98.81 111 GLY A N 1
ATOM 893 C CA . GLY A 1 111 ? 1.703 -21.688 -9.07 1 98.81 111 GLY A CA 1
ATOM 894 C C . GLY A 1 111 ? 0.282 -21.984 -9.508 1 98.81 111 GLY A C 1
ATOM 895 O O . GLY A 1 111 ? -0.215 -23.094 -9.328 1 98.81 111 GLY A O 1
ATOM 896 N N . GLU A 1 112 ? -0.37 -21 -10.102 1 98.38 112 GLU A N 1
ATOM 897 C CA . GLU A 1 112 ? -1.712 -21.094 -10.664 1 98.38 112 GLU A CA 1
ATOM 898 C C . GLU A 1 112 ? -1.663 -21.203 -12.188 1 98.38 112 GLU A C 1
ATOM 900 O O . GLU A 1 112 ? -0.969 -20.438 -12.844 1 98.38 112 GLU A O 1
ATOM 905 N N . SER A 1 113 ? -2.324 -22.219 -12.75 1 97.75 113 SER A N 1
ATOM 906 C CA . SER A 1 113 ? -2.459 -22.375 -14.195 1 97.75 113 SER A CA 1
ATOM 907 C C . SER A 1 113 ? -1.094 -22.438 -14.875 1 97.75 113 SER A C 1
ATOM 909 O O . SER A 1 113 ? -0.3 -23.344 -14.609 1 97.75 113 SER A O 1
ATOM 911 N N . LEU A 1 114 ? -0.662 -21.438 -15.617 1 98.19 114 LEU A N 1
ATOM 912 C CA . LEU A 1 114 ? 0.69 -21.344 -16.156 1 98.19 114 LEU A CA 1
ATOM 913 C C . LEU A 1 114 ? 1.729 -21.438 -15.047 1 98.19 114 LEU A C 1
ATOM 915 O O . LEU A 1 114 ? 2.738 -22.125 -15.188 1 98.19 114 LEU A O 1
ATOM 919 N N . GLY A 1 115 ? 1.469 -20.766 -13.922 1 98.81 115 GLY A N 1
ATOM 920 C CA . GLY A 1 115 ? 2.361 -20.844 -12.773 1 98.81 115 GLY A CA 1
ATOM 921 C C . GLY A 1 115 ? 2.512 -22.25 -12.234 1 98.81 115 GLY A C 1
ATOM 922 O O . GLY A 1 115 ? 3.596 -22.641 -11.797 1 98.81 115 GLY A O 1
ATOM 923 N N . GLY A 1 116 ? 1.391 -22.984 -12.227 1 98.75 116 GLY A N 1
ATOM 924 C CA . GLY A 1 116 ? 1.465 -24.391 -11.844 1 98.75 116 GLY A CA 1
ATOM 925 C C . GLY A 1 116 ? 2.275 -25.234 -12.805 1 98.75 116 GLY A C 1
ATOM 926 O O . GLY A 1 116 ? 3.045 -26.094 -12.391 1 98.75 116 GLY A O 1
ATOM 927 N N . TRP A 1 117 ? 2.078 -25 -14.125 1 98.62 117 TRP A N 1
ATOM 928 C CA . TRP A 1 117 ? 2.846 -25.625 -15.195 1 98.62 117 TRP A CA 1
ATOM 929 C C . TRP A 1 117 ? 4.344 -25.422 -14.984 1 98.62 117 TRP A C 1
ATOM 931 O O . TRP A 1 117 ? 5.105 -26.391 -14.898 1 98.62 117 TRP A O 1
ATOM 941 N N . VAL A 1 118 ? 4.746 -24.203 -14.75 1 98.88 118 VAL A N 1
ATOM 942 C CA . VAL A 1 118 ? 6.137 -23.828 -14.539 1 98.88 118 VAL A CA 1
ATOM 943 C C . VAL A 1 118 ? 6.652 -24.438 -13.242 1 98.88 118 VAL A C 1
ATOM 945 O O . VAL A 1 118 ? 7.766 -24.969 -13.195 1 98.88 118 VAL A O 1
ATOM 948 N N . THR A 1 119 ? 5.828 -24.438 -12.211 1 98.94 119 THR A N 1
ATOM 949 C CA . THR A 1 119 ? 6.203 -24.953 -10.898 1 98.94 119 THR A CA 1
ATOM 950 C C . THR A 1 119 ? 6.484 -26.453 -10.984 1 98.94 119 THR A C 1
ATOM 952 O O . THR A 1 119 ? 7.492 -26.938 -10.453 1 98.94 119 THR A O 1
ATOM 955 N N . ALA A 1 120 ? 5.633 -27.188 -11.656 1 98.88 120 ALA A N 1
ATOM 956 C CA . ALA A 1 120 ? 5.828 -28.641 -11.797 1 98.88 120 ALA A CA 1
ATOM 957 C C . ALA A 1 120 ? 7.117 -28.938 -12.547 1 98.88 120 ALA A C 1
ATOM 959 O O . ALA A 1 120 ? 7.926 -29.766 -12.094 1 98.88 120 ALA A O 1
ATOM 960 N N . GLN A 1 121 ? 7.332 -28.328 -13.68 1 98.88 121 GLN A N 1
ATOM 961 C CA . GLN A 1 121 ? 8.539 -28.547 -14.461 1 98.88 121 GLN A CA 1
ATOM 962 C C . GLN A 1 121 ? 9.781 -28.109 -13.695 1 98.88 121 GLN A C 1
ATOM 964 O O . GLN A 1 121 ? 10.82 -28.781 -13.766 1 98.88 121 GLN A O 1
ATOM 969 N N . PHE A 1 122 ? 9.703 -27 -13.008 1 98.88 122 PHE A N 1
ATOM 970 C CA . PHE A 1 122 ? 10.805 -26.484 -12.211 1 98.88 122 PHE A CA 1
ATOM 971 C C . PHE A 1 122 ? 11.203 -27.484 -11.133 1 98.88 122 PHE A C 1
ATOM 973 O O . PHE A 1 122 ? 12.391 -27.766 -10.945 1 98.88 122 PHE A O 1
ATOM 980 N N . ALA A 1 123 ? 10.211 -28.016 -10.438 1 98.88 123 ALA A N 1
ATOM 981 C CA . ALA A 1 123 ? 10.469 -29 -9.375 1 98.88 123 ALA A CA 1
ATOM 982 C C . ALA A 1 123 ? 11.125 -30.25 -9.938 1 98.88 123 ALA A C 1
ATOM 984 O O . ALA A 1 123 ? 11.969 -30.859 -9.273 1 98.88 123 ALA A O 1
ATOM 985 N N . HIS A 1 124 ? 10.719 -30.672 -11.109 1 98.62 124 HIS A N 1
ATOM 986 C CA . HIS A 1 124 ? 11.328 -31.812 -11.766 1 98.62 124 HIS A CA 1
ATOM 987 C C . HIS A 1 124 ? 12.773 -31.516 -12.148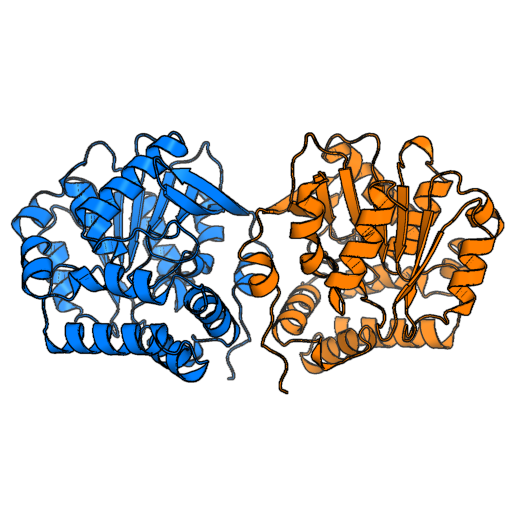 1 98.62 124 HIS A C 1
ATOM 989 O O . HIS A 1 124 ? 13.664 -32.344 -11.875 1 98.62 124 HIS A O 1
ATOM 995 N N . ASP A 1 125 ? 13.047 -30.391 -12.727 1 98.56 125 ASP A N 1
ATOM 996 C CA . ASP A 1 125 ? 14.352 -30.047 -13.297 1 98.56 125 ASP A CA 1
ATOM 997 C C . ASP A 1 125 ? 15.352 -29.672 -12.211 1 98.56 125 ASP A C 1
ATOM 999 O O . ASP A 1 125 ? 16.547 -29.891 -12.359 1 98.56 125 ASP A O 1
ATOM 1003 N N . HIS A 1 126 ? 14.836 -29.031 -11.172 1 98.62 126 HIS A N 1
ATOM 1004 C CA . HIS A 1 126 ? 15.703 -28.469 -10.133 1 98.62 126 HIS A CA 1
ATOM 1005 C C . HIS A 1 126 ? 15.188 -28.828 -8.742 1 98.62 126 HIS A C 1
ATOM 1007 O O . HIS A 1 126 ? 14.977 -27.938 -7.914 1 98.62 126 HIS A O 1
ATOM 1013 N N . PRO A 1 127 ? 15.102 -30.094 -8.438 1 98.62 127 PRO A N 1
ATOM 1014 C CA . PRO A 1 127 ? 14.555 -30.484 -7.133 1 98.62 127 PRO A CA 1
ATOM 1015 C C . PRO A 1 127 ? 15.383 -29.953 -5.965 1 98.62 127 PRO A C 1
ATOM 1017 O O . PRO A 1 127 ? 14.844 -29.719 -4.879 1 98.62 127 PRO A O 1
ATOM 1020 N N . GLU A 1 128 ? 16.625 -29.594 -6.16 1 98.44 128 GLU A N 1
ATOM 1021 C CA . GLU A 1 128 ? 17.516 -29.094 -5.113 1 98.44 128 GLU A CA 1
ATOM 1022 C C . GLU A 1 128 ? 17.172 -27.656 -4.723 1 98.44 128 GLU A C 1
ATOM 1024 O O . GLU A 1 128 ? 17.562 -27.188 -3.654 1 98.44 128 GLU A O 1
ATOM 1029 N N . LYS A 1 129 ? 16.391 -27.016 -5.543 1 98.81 129 LYS A N 1
ATOM 1030 C CA . LYS A 1 129 ? 16.047 -25.609 -5.309 1 98.81 129 LYS A CA 1
ATOM 1031 C C . LYS A 1 129 ? 14.625 -25.469 -4.777 1 98.81 129 LYS A C 1
ATOM 1033 O O . LYS A 1 129 ? 14.141 -24.359 -4.598 1 98.81 129 LYS A O 1
ATOM 1038 N N . VAL A 1 130 ? 14.008 -26.594 -4.469 1 98.88 130 VAL A N 1
ATOM 1039 C CA . VAL A 1 130 ? 12.586 -26.547 -4.141 1 98.88 130 VAL A CA 1
ATOM 1040 C C . VAL A 1 130 ? 12.352 -27.219 -2.787 1 98.88 130 VAL A C 1
ATOM 1042 O O . VAL A 1 130 ? 12.852 -28.312 -2.535 1 98.88 130 VAL A O 1
ATOM 1045 N N . GLU A 1 131 ? 11.617 -26.547 -1.881 1 98.69 131 GLU A N 1
ATOM 1046 C CA . GLU A 1 131 ? 11.211 -27.141 -0.61 1 98.69 131 GLU A CA 1
ATOM 1047 C C . GLU A 1 131 ? 9.883 -27.891 -0.753 1 98.69 131 GLU A C 1
ATOM 1049 O O . GLU A 1 131 ? 9.812 -29.094 -0.465 1 98.69 131 GLU A O 1
ATOM 1054 N N . ARG A 1 132 ? 8.836 -27.219 -1.172 1 98.81 132 ARG A N 1
ATOM 1055 C CA . ARG A 1 132 ? 7.5 -27.75 -1.411 1 98.81 132 ARG A CA 1
ATOM 1056 C C . ARG A 1 132 ? 6.824 -27.016 -2.566 1 98.81 132 ARG A C 1
ATOM 1058 O O . ARG A 1 132 ? 7.168 -25.875 -2.871 1 98.81 132 ARG A O 1
ATOM 1065 N N . ILE A 1 133 ? 5.879 -27.688 -3.209 1 98.94 133 ILE A N 1
ATOM 1066 C CA . ILE A 1 133 ? 5.184 -27.031 -4.305 1 98.94 133 ILE A CA 1
ATOM 1067 C C . ILE A 1 133 ? 3.678 -27.203 -4.145 1 98.94 133 ILE A C 1
ATOM 1069 O O . ILE A 1 133 ? 3.219 -28.234 -3.633 1 98.94 133 ILE A O 1
ATOM 1073 N N . VAL A 1 134 ? 2.967 -26.219 -4.508 1 98.94 134 VAL A N 1
ATOM 1074 C CA . VAL A 1 134 ? 1.517 -26.281 -4.648 1 98.94 134 VAL A CA 1
ATOM 1075 C C . VAL A 1 134 ? 1.126 -26.031 -6.105 1 98.94 134 VAL A C 1
ATOM 1077 O O . VAL A 1 134 ? 1.484 -25 -6.68 1 98.94 134 VAL A O 1
ATOM 1080 N N . LEU A 1 135 ? 0.459 -26.984 -6.621 1 98.81 135 LEU A N 1
ATOM 1081 C CA . LEU A 1 135 ? -0.043 -26.922 -7.988 1 98.81 135 LEU A CA 1
ATOM 1082 C C . LEU A 1 135 ? -1.521 -26.547 -8.008 1 98.81 135 LEU A C 1
ATOM 1084 O O . LEU A 1 135 ? -2.389 -27.406 -7.891 1 98.81 135 LEU A O 1
ATOM 1088 N N . ASN A 1 136 ? -1.767 -25.219 -8.125 1 98.44 136 ASN A N 1
ATOM 1089 C CA . ASN A 1 136 ? -3.096 -24.609 -8.078 1 98.44 136 ASN A CA 1
ATOM 1090 C C . ASN A 1 136 ? -3.73 -24.547 -9.461 1 98.44 136 ASN A C 1
ATOM 1092 O O . ASN A 1 136 ? -3.402 -23.672 -10.258 1 98.44 136 ASN A O 1
ATOM 1096 N N . THR A 1 137 ? -4.695 -25.5 -9.695 1 97.5 137 THR A N 1
ATOM 1097 C CA . THR A 1 137 ? -5.367 -25.578 -10.992 1 97.5 137 THR A CA 1
ATOM 1098 C C . THR A 1 137 ? -4.352 -25.531 -12.133 1 97.5 137 THR A C 1
ATOM 1100 O O . THR A 1 137 ? -4.508 -24.766 -13.086 1 97.5 137 THR A O 1
ATOM 1103 N N . MET A 1 138 ? -3.338 -26.344 -12 1 97.56 138 MET A N 1
ATOM 1104 C CA . MET A 1 138 ? -2.166 -26.25 -12.867 1 97.56 138 MET A CA 1
ATOM 1105 C C . MET A 1 138 ? -2.531 -26.562 -14.312 1 97.56 138 MET A C 1
ATOM 1107 O O . MET A 1 138 ? -3.42 -27.375 -14.57 1 97.56 138 MET A O 1
ATOM 1111 N N . GLY A 1 139 ? -1.821 -25.891 -15.227 1 94.81 139 GLY A N 1
ATOM 1112 C CA . GLY A 1 139 ? -1.897 -26.219 -16.641 1 94.81 139 GLY A CA 1
ATOM 1113 C C . GLY A 1 139 ? -0.843 -27.219 -17.078 1 94.81 139 GLY A C 1
ATOM 1114 O O . GLY A 1 139 ? -0.06 -27.703 -16.25 1 94.81 139 GLY A O 1
ATOM 1115 N N . GLY A 1 140 ? -0.951 -27.656 -18.328 1 95.25 140 GLY A N 1
ATOM 1116 C CA . GLY A 1 140 ? 0.161 -28.359 -18.953 1 95.25 140 GLY A CA 1
ATOM 1117 C C . GLY A 1 140 ? -0.069 -29.859 -19.078 1 95.25 140 GLY A C 1
ATOM 1118 O O . GLY A 1 140 ? 0.724 -30.562 -19.703 1 95.25 140 GLY A O 1
ATOM 1119 N N . THR A 1 141 ? -1.122 -30.359 -18.469 1 94.44 141 THR A N 1
ATOM 1120 C CA . THR A 1 141 ? -1.33 -31.797 -18.516 1 94.44 141 THR A CA 1
ATOM 1121 C C . THR A 1 141 ? -2.42 -32.156 -19.531 1 94.44 141 THR A C 1
ATOM 1123 O O . THR A 1 141 ? -2.613 -33.312 -19.8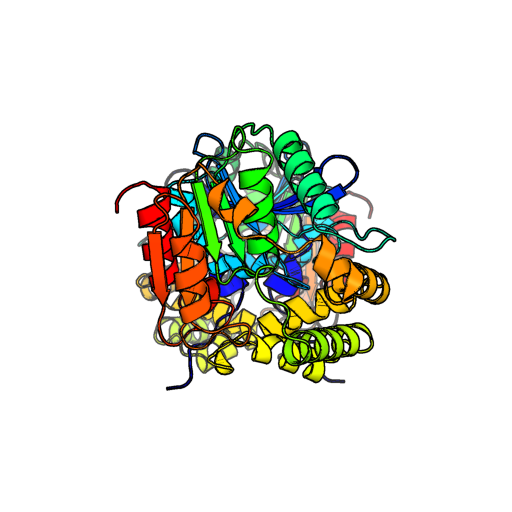59 1 94.44 141 THR A O 1
ATOM 1126 N N . MET A 1 142 ? -3.15 -31.172 -19.969 1 90.25 142 MET A N 1
ATOM 1127 C CA . MET A 1 142 ? -4.219 -31.375 -20.938 1 90.25 142 MET A CA 1
ATOM 1128 C C . MET A 1 142 ? -4.031 -30.469 -22.156 1 90.25 142 MET A C 1
ATOM 1130 O O . MET A 1 142 ? -3.508 -29.359 -22.031 1 90.25 142 MET A O 1
ATOM 1134 N N . ALA A 1 143 ? -4.402 -31.078 -23.312 1 90.75 143 ALA A N 1
ATOM 1135 C CA . ALA A 1 143 ? -4.422 -30.312 -24.547 1 90.75 143 ALA A CA 1
ATOM 1136 C C . ALA A 1 143 ? -5.785 -30.406 -25.234 1 90.75 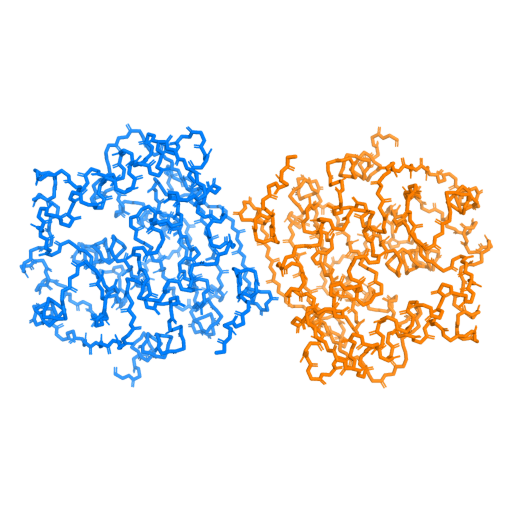143 ALA A C 1
ATOM 1138 O O . ALA A 1 143 ? -5.922 -31.062 -26.266 1 90.75 143 ALA A O 1
ATOM 1139 N N . ASN A 1 144 ? -6.723 -29.734 -24.672 1 89.19 144 ASN A N 1
ATOM 1140 C CA . ASN A 1 144 ? -8.047 -29.656 -25.281 1 89.19 144 ASN A CA 1
ATOM 1141 C C . ASN A 1 144 ? -8.141 -28.516 -26.281 1 89.19 144 ASN A C 1
ATOM 1143 O O . ASN A 1 144 ? -8.109 -27.344 -25.922 1 89.19 144 ASN A O 1
ATOM 1147 N N . PRO A 1 145 ? -8.273 -28.828 -27.547 1 90.44 145 PRO A N 1
ATOM 1148 C CA . PRO A 1 145 ? -8.219 -27.797 -28.578 1 90.44 145 PRO A CA 1
ATOM 1149 C C . PRO A 1 145 ? -9.289 -26.719 -28.406 1 90.44 145 PRO A C 1
ATOM 1151 O O . PRO A 1 145 ? -9.055 -25.547 -28.734 1 90.44 145 PRO A O 1
ATOM 1154 N N . LYS A 1 146 ? -10.469 -27.062 -27.953 1 90.31 146 LYS A N 1
ATOM 1155 C CA . LYS A 1 146 ? -11.547 -26.094 -27.766 1 90.31 146 LYS A CA 1
ATOM 1156 C C . LYS A 1 146 ? -11.203 -25.094 -26.672 1 90.31 146 LYS A C 1
ATOM 1158 O O . LYS A 1 146 ? -11.445 -23.891 -26.812 1 90.31 146 LYS A O 1
ATOM 1163 N N . VAL A 1 147 ? -10.664 -25.625 -25.578 1 86.56 147 VAL A N 1
ATOM 1164 C CA . VAL A 1 147 ? -10.266 -24.766 -24.469 1 86.56 147 VAL A CA 1
ATOM 1165 C C . VAL A 1 147 ? -9.109 -23.859 -24.891 1 86.56 147 VAL A C 1
ATOM 1167 O O . VAL A 1 147 ? -9.102 -22.672 -24.594 1 86.56 147 VAL A O 1
ATOM 1170 N N . MET A 1 148 ? -8.133 -24.438 -25.609 1 91 148 MET A N 1
ATOM 1171 C CA . MET A 1 148 ? -6.969 -23.688 -26.094 1 91 148 MET A CA 1
ATOM 1172 C C . MET A 1 148 ? -7.395 -22.562 -27.016 1 91 148 MET A C 1
ATOM 1174 O O . MET A 1 148 ? -6.914 -21.438 -26.891 1 91 148 MET A O 1
ATOM 1178 N N . GLU A 1 149 ? -8.258 -22.828 -27.938 1 90.69 149 GLU A N 1
ATOM 1179 C CA . GLU A 1 149 ? -8.742 -21.828 -28.875 1 90.69 149 GLU A CA 1
ATOM 1180 C C . GLU A 1 149 ? -9.516 -20.734 -28.172 1 90.69 149 GLU A C 1
ATOM 1182 O O . GLU A 1 149 ? -9.367 -19.547 -28.5 1 90.69 149 GLU A O 1
ATOM 1187 N N . ARG A 1 150 ? -10.383 -21.078 -27.266 1 89.94 150 ARG A N 1
ATOM 1188 C CA . ARG A 1 150 ? -11.164 -20.109 -26.516 1 89.94 150 ARG A CA 1
ATOM 1189 C C . ARG A 1 150 ? -10.25 -19.172 -25.719 1 89.94 150 ARG A C 1
ATOM 1191 O O . ARG A 1 150 ? -10.445 -17.953 -25.719 1 89.94 150 ARG A O 1
ATOM 1198 N N . LEU A 1 151 ? -9.281 -19.797 -25.047 1 89.31 151 LEU A N 1
ATOM 1199 C CA . LEU A 1 151 ? -8.32 -19.016 -24.266 1 89.31 151 LEU A CA 1
ATOM 1200 C C . LEU A 1 151 ? -7.543 -18.062 -25.172 1 89.31 151 LEU A C 1
ATOM 1202 O O . LEU A 1 151 ? -7.391 -16.891 -24.859 1 89.31 151 LEU A O 1
ATOM 1206 N N . TYR A 1 152 ? -7.109 -18.578 -26.281 1 92.19 152 TYR A N 1
ATOM 1207 C CA . TYR A 1 152 ? -6.367 -17.766 -27.25 1 92.19 152 TYR A CA 1
ATOM 1208 C C . TYR A 1 152 ? -7.211 -16.609 -27.75 1 92.19 152 TYR A C 1
ATOM 1210 O O . TYR A 1 152 ? -6.773 -15.453 -27.703 1 92.19 152 TYR A O 1
ATOM 1218 N N . THR A 1 153 ? -8.375 -16.859 -28.156 1 93 153 THR A N 1
ATOM 1219 C CA . THR A 1 153 ? -9.25 -15.852 -28.75 1 93 153 THR A CA 1
ATOM 1220 C C . THR A 1 153 ? -9.609 -14.773 -27.734 1 93 153 THR A C 1
ATOM 1222 O O . THR A 1 153 ? -9.492 -13.578 -28.016 1 93 153 THR A O 1
ATOM 1225 N N . LEU A 1 154 ? -10.031 -15.164 -26.562 1 91.5 154 LEU A N 1
ATOM 1226 C CA . LEU A 1 154 ? -10.406 -14.195 -25.531 1 91.5 154 LEU A CA 1
ATOM 1227 C C . LEU A 1 154 ? -9.227 -13.32 -25.156 1 91.5 154 LEU A C 1
ATOM 1229 O O . LEU A 1 154 ? -9.375 -12.102 -24.984 1 91.5 154 LEU A O 1
ATOM 1233 N N . SER A 1 155 ? -8.055 -13.938 -25 1 93.62 155 SER A N 1
ATOM 1234 C CA . SER A 1 155 ? -6.863 -13.195 -24.594 1 93.62 155 SER A CA 1
ATOM 1235 C C . SER A 1 155 ? -6.418 -12.227 -25.672 1 93.62 155 SER A C 1
ATOM 1237 O O . SER A 1 155 ? -6.129 -11.062 -25.391 1 93.62 155 SER A O 1
ATOM 1239 N N . MET A 1 156 ? -6.434 -12.672 -26.922 1 94.25 156 MET A N 1
ATOM 1240 C CA . MET A 1 156 ? -5.961 -11.844 -28.031 1 94.25 156 MET A CA 1
ATOM 1241 C C . MET A 1 156 ? -6.953 -10.727 -28.344 1 94.25 156 MET A C 1
ATOM 1243 O O . MET A 1 156 ? -6.555 -9.625 -28.719 1 94.25 156 MET A O 1
ATOM 1247 N N . GLU A 1 157 ? -8.227 -10.984 -28.219 1 94.56 157 GLU A N 1
ATOM 1248 C CA . GLU A 1 157 ? -9.227 -9.945 -28.406 1 94.56 157 GLU A CA 1
ATOM 1249 C C . GLU A 1 157 ? -9.07 -8.836 -27.375 1 94.56 157 GLU A C 1
ATOM 1251 O O . GLU A 1 157 ? -9.125 -7.652 -27.703 1 94.56 157 GLU A O 1
ATOM 1256 N N . ALA A 1 158 ? -8.852 -9.234 -26.109 1 94.06 158 ALA A N 1
ATOM 1257 C CA . ALA A 1 158 ? -8.656 -8.258 -25.047 1 94.06 158 ALA A CA 1
ATOM 1258 C C . ALA A 1 158 ? -7.352 -7.484 -25.25 1 94.06 158 ALA A C 1
ATOM 1260 O O . ALA A 1 158 ? -7.266 -6.301 -24.906 1 94.06 158 ALA A O 1
ATOM 1261 N N . ALA A 1 159 ? -6.379 -8.141 -25.781 1 95.19 159 ALA A N 1
ATOM 1262 C CA . ALA A 1 159 ? -5.098 -7.48 -26.031 1 95.19 159 ALA A CA 1
ATOM 1263 C C . ALA A 1 159 ? -5.215 -6.48 -27.172 1 95.19 159 ALA A C 1
ATOM 1265 O O . ALA A 1 159 ? -4.645 -5.391 -27.109 1 95.19 159 ALA A O 1
ATOM 1266 N N . LYS A 1 160 ? -5.902 -6.82 -28.219 1 95.44 160 LYS A N 1
ATOM 1267 C CA . LYS A 1 160 ? -6.09 -5.957 -29.391 1 95.44 160 LYS A CA 1
ATOM 1268 C C . LYS A 1 160 ? -6.93 -4.734 -29.031 1 95.44 160 LYS A C 1
ATOM 1270 O O . LYS A 1 160 ? -6.684 -3.639 -29.547 1 95.44 160 LYS A O 1
ATOM 1275 N N . ASP A 1 161 ? -7.957 -5.004 -28.219 1 97.06 161 ASP A N 1
ATOM 1276 C CA . ASP A 1 161 ? -8.859 -3.955 -27.75 1 97.06 161 ASP A CA 1
ATOM 1277 C C . ASP A 1 161 ? -9.18 -4.113 -26.266 1 97.06 161 ASP A C 1
ATOM 1279 O O . ASP A 1 161 ? -10.211 -4.684 -25.906 1 97.06 161 ASP A O 1
ATOM 1283 N N . PRO A 1 162 ? -8.266 -3.502 -25.484 1 97.12 162 PRO A N 1
ATOM 1284 C CA . PRO A 1 162 ? -8.469 -3.662 -24.047 1 97.12 162 PRO A CA 1
ATOM 1285 C C . PRO A 1 162 ? -9.602 -2.799 -23.516 1 97.12 162 PRO A C 1
ATOM 1287 O O . PRO A 1 162 ? -9.43 -2.078 -22.531 1 97.12 162 PRO A O 1
ATOM 1290 N N . SER A 1 163 ? -10.812 -2.916 -24.203 1 97.19 163 SER A N 1
ATOM 1291 C CA . SER A 1 163 ? -12 -2.225 -23.703 1 97.19 163 SER A CA 1
ATOM 1292 C C . SER A 1 163 ? -12.445 -2.801 -22.359 1 97.19 163 SER A C 1
ATOM 1294 O O . SER A 1 163 ? -12.07 -3.918 -22 1 97.19 163 SER A O 1
ATOM 1296 N N . TRP A 1 164 ? -13.195 -2.039 -21.609 1 96.38 164 TRP A N 1
ATOM 1297 C CA . TRP A 1 164 ? -13.734 -2.443 -20.312 1 96.38 164 TRP A CA 1
ATOM 1298 C C . TRP A 1 164 ? -14.477 -3.771 -20.422 1 96.38 164 TRP A C 1
ATOM 1300 O O . TRP A 1 164 ? -14.227 -4.699 -19.656 1 96.38 164 TRP A O 1
ATOM 1310 N N . GLU A 1 165 ? -15.289 -3.92 -21.453 1 95.44 165 GLU A N 1
ATOM 1311 C CA . GLU A 1 165 ? -16.141 -5.086 -21.656 1 95.44 165 GLU A CA 1
ATOM 1312 C C . GLU A 1 165 ? -15.32 -6.328 -21.984 1 95.44 165 GLU A C 1
ATOM 1314 O O . GLU A 1 165 ? -15.617 -7.422 -21.5 1 95.44 165 GLU A O 1
ATOM 1319 N N . ARG A 1 166 ? -14.352 -6.211 -22.797 1 95.69 166 ARG A N 1
ATOM 1320 C CA . ARG A 1 166 ? -13.539 -7.355 -23.203 1 95.69 166 ARG A CA 1
ATOM 1321 C C . ARG A 1 166 ? -12.68 -7.84 -22.031 1 95.69 166 ARG A C 1
ATOM 1323 O O . ARG A 1 166 ? -12.531 -9.047 -21.828 1 95.69 166 ARG A O 1
ATOM 1330 N N . VAL A 1 167 ? -12.109 -6.91 -21.266 1 96.81 167 VAL A N 1
ATOM 1331 C CA . VAL A 1 167 ? -11.32 -7.289 -20.094 1 96.81 167 VAL A CA 1
ATOM 1332 C C . VAL A 1 167 ? -12.219 -7.957 -19.062 1 96.81 167 VAL A C 1
ATOM 1334 O O . VAL A 1 167 ? -11.844 -8.977 -18.469 1 96.81 167 VAL A O 1
ATOM 1337 N N . GLN A 1 168 ? -13.406 -7.402 -18.875 1 95.94 168 GLN A N 1
ATOM 1338 C CA . GLN A 1 168 ? -14.375 -7.992 -17.953 1 95.94 168 GLN A CA 1
ATOM 1339 C C . GLN A 1 168 ? -14.711 -9.43 -18.359 1 95.94 168 GLN A C 1
ATOM 1341 O O . GLN A 1 168 ? -14.719 -10.328 -17.516 1 95.94 168 GLN A O 1
ATOM 1346 N N . ALA A 1 169 ? -14.953 -9.625 -19.625 1 93.38 169 ALA A N 1
ATOM 1347 C CA . ALA A 1 169 ? -15.305 -10.953 -20.125 1 93.38 169 ALA A CA 1
ATOM 1348 C C . ALA A 1 169 ? -14.18 -11.953 -19.859 1 93.38 169 ALA A C 1
ATOM 1350 O O . ALA A 1 169 ? -14.43 -13.086 -19.453 1 93.38 169 ALA A O 1
ATOM 1351 N N . ARG A 1 170 ? -13.023 -11.492 -20.109 1 93 170 ARG A N 1
ATOM 1352 C CA . ARG A 1 170 ? -11.867 -12.359 -19.875 1 93 170 ARG A CA 1
ATOM 1353 C C . ARG A 1 170 ? -11.742 -12.727 -18.406 1 93 170 ARG A C 1
ATOM 1355 O O . ARG A 1 170 ? -11.438 -13.875 -18.062 1 93 170 ARG A O 1
ATOM 1362 N N . LEU A 1 171 ? -11.906 -11.805 -17.469 1 95.44 171 LEU A N 1
ATOM 1363 C CA . LEU A 1 171 ? -11.82 -12.047 -16.031 1 95.44 171 LEU A CA 1
ATOM 1364 C C . LEU A 1 171 ? -12.969 -12.938 -15.555 1 95.44 171 LEU A C 1
ATOM 1366 O O . LEU A 1 171 ? -12.766 -13.82 -14.727 1 95.44 171 LEU A O 1
ATOM 1370 N N . GLU A 1 172 ? -14.125 -12.719 -16.109 1 92.94 172 GLU A N 1
ATOM 1371 C CA . GLU A 1 172 ? -15.289 -13.5 -15.703 1 92.94 172 GLU A CA 1
ATOM 1372 C C . GLU A 1 172 ? -15.125 -14.969 -16.094 1 92.94 172 GLU A C 1
ATOM 1374 O O . GLU A 1 172 ? -15.633 -15.859 -15.414 1 92.94 172 GLU A O 1
ATOM 1379 N N . TRP A 1 173 ? -14.422 -15.188 -17.109 1 89.44 173 TRP A N 1
ATOM 1380 C CA . TRP A 1 173 ? -14.133 -16.547 -17.531 1 89.44 173 TRP A CA 1
ATOM 1381 C C . TRP A 1 173 ? -13.375 -17.312 -16.453 1 89.44 173 TRP A C 1
ATOM 1383 O O . TRP A 1 173 ? -13.531 -18.531 -16.312 1 89.44 173 TRP A O 1
ATOM 1393 N N . LEU A 1 174 ? -12.562 -16.641 -15.617 1 91.25 174 LEU A N 1
ATOM 1394 C CA . LEU A 1 174 ? -11.703 -17.25 -14.617 1 91.25 174 LEU A CA 1
ATOM 1395 C C . LEU A 1 174 ? -12.492 -17.609 -13.359 1 91.25 174 LEU A C 1
ATOM 1397 O O . LEU A 1 174 ? -12.055 -18.438 -12.562 1 91.25 174 LEU A O 1
ATOM 1401 N N . MET A 1 175 ? -13.617 -16.953 -13.172 1 93.38 175 MET A N 1
ATOM 1402 C CA . MET A 1 175 ? -14.273 -16.969 -11.867 1 93.38 175 MET A CA 1
ATOM 1403 C C . MET A 1 175 ? -15.555 -17.797 -11.922 1 93.38 175 MET A C 1
ATOM 1405 O O . MET A 1 175 ? -16.281 -17.75 -12.914 1 93.38 175 MET A O 1
ATOM 1409 N N . ALA A 1 176 ? -15.812 -18.578 -10.828 1 95.88 176 ALA A N 1
ATOM 1410 C CA . ALA A 1 176 ? -17.094 -19.266 -10.695 1 95.88 176 ALA A CA 1
ATOM 1411 C C . ALA A 1 176 ? -18.219 -18.266 -10.445 1 95.88 176 ALA A C 1
ATOM 1413 O O . ALA A 1 176 ? -19.328 -18.422 -10.992 1 95.88 176 ALA A O 1
ATOM 1414 N N . ASP A 1 177 ? -17.969 -17.312 -9.656 1 93.38 177 ASP A N 1
ATOM 1415 C CA . ASP A 1 177 ? -18.891 -16.219 -9.359 1 93.38 177 ASP A CA 1
ATOM 1416 C C . ASP A 1 177 ? -18.469 -14.93 -10.062 1 93.38 177 ASP A C 1
ATOM 1418 O O . ASP A 1 177 ? -17.516 -14.273 -9.641 1 93.38 177 ASP A O 1
ATOM 1422 N N . PRO A 1 178 ? -19.234 -14.508 -11.031 1 92 178 PRO A N 1
ATOM 1423 C CA . PRO A 1 178 ? -18.844 -13.305 -11.773 1 92 178 PRO A CA 1
ATOM 1424 C C . PRO A 1 178 ? -18.797 -12.055 -10.898 1 92 178 PRO A C 1
ATOM 1426 O O . PRO A 1 178 ? -18.141 -11.078 -11.25 1 92 178 PRO A O 1
ATOM 1429 N N . ALA A 1 179 ? -19.5 -12.109 -9.797 1 92.12 179 ALA A N 1
ATOM 1430 C CA . ALA A 1 179 ? -19.516 -10.961 -8.898 1 92.12 179 ALA A CA 1
ATOM 1431 C C . ALA A 1 179 ? -18.141 -10.719 -8.281 1 92.12 179 ALA A C 1
ATOM 1433 O O . ALA A 1 179 ? -17.891 -9.656 -7.715 1 92.12 179 ALA A O 1
ATOM 1434 N N . MET A 1 180 ? -17.219 -11.68 -8.422 1 93.81 180 MET A N 1
ATOM 1435 C CA . MET A 1 180 ? -15.852 -11.539 -7.93 1 93.81 180 MET A CA 1
ATOM 1436 C C . MET A 1 180 ? -15.055 -10.594 -8.82 1 93.81 180 MET A C 1
ATOM 1438 O O . MET A 1 180 ? -13.984 -10.125 -8.422 1 93.81 180 MET A O 1
ATOM 1442 N N . VAL A 1 181 ? -15.531 -10.344 -10.023 1 96.06 181 VAL A N 1
ATOM 1443 C CA . VAL A 1 181 ? -14.859 -9.438 -10.953 1 96.06 181 VAL A CA 1
ATOM 1444 C C . VAL A 1 181 ? -15.297 -8 -10.68 1 96.06 181 VAL A C 1
ATOM 1446 O O . VAL A 1 181 ? -16.266 -7.516 -11.266 1 96.06 181 VAL A O 1
ATOM 1449 N N . THR A 1 182 ? -14.562 -7.324 -9.844 1 96.12 182 THR A N 1
ATOM 1450 C CA . THR A 1 182 ? -14.875 -5.961 -9.43 1 96.12 182 THR A CA 1
ATOM 1451 C C . THR A 1 182 ? -14.367 -4.957 -10.461 1 96.12 182 THR A C 1
ATOM 1453 O O . THR A 1 182 ? -13.484 -5.277 -11.266 1 96.12 182 THR A O 1
ATOM 1456 N N . ASP A 1 183 ? -14.938 -3.734 -10.438 1 96.38 183 ASP A N 1
ATOM 1457 C CA . ASP A 1 183 ? -14.43 -2.666 -11.297 1 96.38 183 ASP A CA 1
ATOM 1458 C C . ASP A 1 183 ? -12.938 -2.445 -11.078 1 96.38 183 ASP A C 1
ATOM 1460 O O . ASP A 1 183 ? -12.203 -2.172 -12.023 1 96.38 183 ASP A O 1
ATOM 1464 N N . ASP A 1 184 ? -12.516 -2.598 -9.922 1 97.81 184 ASP A N 1
ATOM 1465 C CA . ASP A 1 184 ? -11.109 -2.408 -9.594 1 97.81 184 ASP A CA 1
ATOM 1466 C C . ASP A 1 184 ? -10.242 -3.484 -10.242 1 97.81 184 ASP A C 1
ATOM 1468 O O . ASP A 1 184 ? -9.164 -3.189 -10.766 1 97.81 184 ASP A O 1
ATOM 1472 N N . LEU A 1 185 ? -10.703 -4.676 -10.148 1 97.62 185 LEU A N 1
ATOM 1473 C CA . LEU A 1 185 ? -9.961 -5.762 -10.773 1 97.62 185 LEU A CA 1
ATOM 1474 C C . LEU A 1 185 ? -9.906 -5.574 -12.289 1 97.62 185 LEU A C 1
ATOM 1476 O O . LEU A 1 185 ? -8.867 -5.82 -12.906 1 97.62 185 LEU A O 1
ATOM 1480 N N . ILE A 1 186 ? -11.07 -5.152 -12.883 1 97.81 186 ILE A N 1
ATOM 1481 C CA . ILE A 1 186 ? -11.109 -4.863 -14.312 1 97.81 186 ILE A CA 1
ATOM 1482 C C . ILE A 1 186 ? -10.086 -3.775 -14.648 1 97.81 186 ILE A C 1
ATOM 1484 O O . ILE A 1 186 ? -9.297 -3.928 -15.578 1 97.81 186 ILE A O 1
ATOM 1488 N N . ARG A 1 187 ? -10.078 -2.695 -13.867 1 98.06 187 ARG A N 1
ATOM 1489 C CA . ARG A 1 187 ? -9.148 -1.597 -14.117 1 98.06 187 ARG A CA 1
ATOM 1490 C C . ARG A 1 187 ? -7.699 -2.062 -13.984 1 98.06 187 ARG A C 1
ATOM 1492 O O . ARG A 1 187 ? -6.84 -1.669 -14.773 1 98.06 187 ARG A O 1
ATOM 1499 N N . THR A 1 188 ? -7.43 -2.871 -12.992 1 98.19 188 THR A N 1
ATOM 1500 C CA . THR A 1 188 ? -6.094 -3.408 -12.766 1 98.19 188 THR A CA 1
ATOM 1501 C C . THR A 1 188 ? -5.586 -4.137 -14.008 1 98.19 188 THR A C 1
ATOM 1503 O O . THR A 1 188 ? -4.488 -3.854 -14.492 1 98.19 188 THR A O 1
ATOM 1506 N N . ARG A 1 189 ? -6.402 -5.035 -14.531 1 98.12 189 ARG A N 1
ATOM 1507 C CA . ARG A 1 189 ? -5.996 -5.797 -15.711 1 98.12 189 ARG A CA 1
ATOM 1508 C C . ARG A 1 189 ? -5.988 -4.914 -16.953 1 98.12 189 ARG A C 1
ATOM 1510 O O . ARG A 1 189 ? -5.102 -5.035 -17.797 1 98.12 189 ARG A O 1
ATOM 1517 N N . GLN A 1 190 ? -7.031 -4.039 -17.078 1 98 190 GLN A N 1
ATOM 1518 C CA . GLN A 1 190 ? -7.113 -3.154 -18.234 1 98 190 GLN A CA 1
ATOM 1519 C C . GLN A 1 190 ? -5.867 -2.279 -18.344 1 98 190 GLN A C 1
ATOM 1521 O O . GLN A 1 190 ? -5.332 -2.088 -19.438 1 98 190 GLN A O 1
ATOM 1526 N N . ALA A 1 191 ? -5.398 -1.76 -17.203 1 97.62 191 ALA A N 1
ATOM 1527 C CA . ALA A 1 191 ? -4.203 -0.922 -17.203 1 97.62 191 ALA A CA 1
ATOM 1528 C C . ALA A 1 191 ? -2.992 -1.692 -17.734 1 97.62 191 ALA A C 1
ATOM 1530 O O . ALA A 1 191 ? -2.166 -1.14 -18.453 1 97.62 191 ALA A O 1
ATOM 1531 N N . ILE A 1 192 ? -2.887 -2.916 -17.375 1 97.94 192 ILE A N 1
ATOM 1532 C CA . ILE A 1 192 ? -1.803 -3.77 -17.844 1 97.94 192 ILE A CA 1
ATOM 1533 C C . ILE A 1 192 ? -1.921 -3.969 -19.359 1 97.94 192 ILE A C 1
ATOM 1535 O O . ILE A 1 192 ? -0.936 -3.836 -20.078 1 97.94 192 ILE A O 1
ATOM 1539 N N . PHE A 1 193 ? -3.131 -4.238 -19.828 1 97.75 193 PHE A N 1
ATOM 1540 C CA . PHE A 1 193 ? -3.369 -4.523 -21.234 1 97.75 193 PHE A CA 1
ATOM 1541 C C . PHE A 1 193 ? -3.201 -3.268 -22.078 1 97.75 193 PHE A C 1
ATOM 1543 O O . PHE A 1 193 ? -3.043 -3.35 -23.297 1 97.75 193 PHE A O 1
ATOM 1550 N N . GLN A 1 194 ? -3.266 -2.086 -21.484 1 97 194 GLN A N 1
ATOM 1551 C CA . GLN A 1 194 ? -3.18 -0.825 -22.203 1 97 194 GLN A CA 1
ATOM 1552 C C . GLN A 1 194 ? -1.728 -0.398 -22.406 1 97 194 GLN A C 1
ATOM 1554 O O . GLN A 1 194 ? -1.453 0.619 -23.047 1 97 194 GLN A O 1
ATOM 1559 N N . GLN A 1 195 ? -0.794 -1.204 -21.797 1 97 195 GLN A N 1
ATOM 1560 C CA . GLN A 1 195 ? 0.613 -0.922 -22.062 1 97 195 GLN A CA 1
ATOM 1561 C C . GLN A 1 195 ? 0.915 -0.976 -23.547 1 97 195 GLN A C 1
ATOM 1563 O O . GLN A 1 195 ? 0.373 -1.818 -24.266 1 97 195 GLN A O 1
ATOM 1568 N N . PRO A 1 196 ? 1.807 -0.069 -23.984 1 95.25 196 PRO A N 1
ATOM 1569 C CA . PRO A 1 196 ? 2.072 0.006 -25.422 1 95.25 196 PRO A CA 1
ATOM 1570 C C . PRO A 1 196 ? 2.602 -1.307 -26 1 95.25 196 PRO A C 1
ATOM 1572 O O . PRO A 1 196 ? 2.346 -1.624 -27.156 1 95.25 196 PRO A O 1
ATOM 1575 N N . ASP A 1 197 ? 3.262 -2.115 -25.25 1 96.19 197 ASP A N 1
ATOM 1576 C CA . ASP A 1 197 ? 3.891 -3.33 -25.75 1 96.19 197 ASP A CA 1
ATOM 1577 C C . ASP A 1 197 ? 3.076 -4.566 -25.391 1 96.19 197 ASP A C 1
ATOM 1579 O O . ASP A 1 197 ? 3.523 -5.695 -25.594 1 96.19 197 ASP A O 1
ATOM 1583 N N . TRP A 1 198 ? 1.898 -4.414 -24.938 1 97.44 198 TRP A N 1
ATOM 1584 C CA . TRP A 1 198 ? 1.155 -5.562 -24.422 1 97.44 198 TRP A CA 1
ATOM 1585 C C . TRP A 1 198 ? 0.713 -6.477 -25.562 1 97.44 198 TRP A C 1
ATOM 1587 O O . TRP A 1 198 ? 0.756 -7.703 -25.438 1 97.44 198 TRP A O 1
ATOM 1597 N N . LEU A 1 199 ? 0.164 -5.879 -26.703 1 96.56 199 LEU A N 1
ATOM 1598 C CA . LEU A 1 199 ? -0.32 -6.715 -27.781 1 96.56 199 LEU A CA 1
ATOM 1599 C C . LEU A 1 199 ? 0.755 -7.699 -28.234 1 96.56 199 LEU A C 1
ATOM 1601 O O . LEU A 1 199 ? 0.498 -8.898 -28.344 1 96.56 199 LEU A O 1
ATOM 1605 N N . LYS A 1 200 ? 1.937 -7.191 -28.484 1 97.19 200 LYS A N 1
ATOM 1606 C CA . LYS A 1 200 ? 3.043 -8.062 -28.875 1 97.19 200 LYS A CA 1
ATOM 1607 C C . LYS A 1 200 ? 3.379 -9.047 -27.75 1 97.19 200 LYS A C 1
ATOM 1609 O O . LYS A 1 200 ? 3.627 -10.227 -28.016 1 97.19 200 LYS A O 1
ATOM 1614 N N . ALA A 1 201 ? 3.41 -8.57 -26.469 1 98.12 201 ALA A N 1
ATOM 1615 C CA . ALA A 1 201 ? 3.682 -9.438 -25.328 1 98.12 201 ALA A CA 1
ATOM 1616 C C . ALA A 1 201 ? 2.672 -10.578 -25.25 1 98.12 201 ALA A C 1
ATOM 1618 O O . ALA A 1 201 ? 3.045 -11.734 -25.031 1 98.12 201 ALA A O 1
ATOM 1619 N N . CYS A 1 202 ? 1.409 -10.211 -25.484 1 97.69 202 CYS A N 1
ATOM 1620 C CA . CYS A 1 202 ? 0.353 -11.211 -25.422 1 97.69 202 CYS A CA 1
ATOM 1621 C C . CYS A 1 202 ? 0.542 -12.273 -26.516 1 97.69 202 CYS A C 1
ATOM 1623 O O . CYS A 1 202 ? 0.365 -13.461 -26.25 1 97.69 202 CYS A O 1
ATOM 1625 N N . GLU A 1 203 ? 0.913 -11.836 -27.672 1 96.62 203 GLU A N 1
ATOM 1626 C CA . GLU A 1 203 ? 1.207 -12.773 -28.75 1 96.62 203 GLU A CA 1
ATOM 1627 C C . GLU A 1 203 ? 2.309 -13.75 -28.344 1 96.62 203 GLU A C 1
ATOM 1629 O O . GLU A 1 203 ? 2.205 -14.953 -28.594 1 96.62 203 GLU A O 1
ATOM 1634 N N . MET A 1 204 ? 3.328 -13.234 -27.719 1 98.12 204 MET A N 1
ATOM 1635 C CA . MET A 1 204 ? 4.438 -14.07 -27.266 1 98.12 204 MET A CA 1
ATOM 1636 C C . MET A 1 204 ? 3.998 -15.016 -26.156 1 98.12 204 MET A C 1
ATOM 1638 O O . MET A 1 204 ? 4.398 -16.172 -26.125 1 98.12 204 MET A O 1
ATOM 1642 N N . ASN A 1 205 ? 3.164 -14.539 -25.188 1 97.56 205 ASN A N 1
ATOM 1643 C CA . ASN A 1 205 ? 2.635 -15.344 -24.094 1 97.56 205 ASN A CA 1
ATOM 1644 C C . ASN A 1 205 ? 1.802 -16.516 -24.594 1 97.56 205 ASN A C 1
ATOM 1646 O O . ASN A 1 205 ? 1.789 -17.594 -23.984 1 97.56 205 ASN A O 1
ATOM 1650 N N . MET A 1 206 ? 1.117 -16.328 -25.797 1 96.81 206 MET A N 1
ATOM 1651 C CA . MET A 1 206 ? 0.152 -17.297 -26.297 1 96.81 206 MET A CA 1
ATOM 1652 C C . MET A 1 206 ? 0.85 -18.391 -27.094 1 96.81 206 MET A C 1
ATOM 1654 O O . MET A 1 206 ? 0.193 -19.266 -27.672 1 96.81 206 MET A O 1
ATOM 1658 N N . ALA A 1 207 ? 2.158 -18.375 -27.094 1 97.12 207 ALA A N 1
ATOM 1659 C CA . ALA A 1 207 ? 2.93 -19.391 -27.828 1 97.12 207 ALA A CA 1
ATOM 1660 C C . ALA A 1 207 ? 2.539 -20.797 -27.375 1 97.12 207 ALA A C 1
ATOM 1662 O O . ALA A 1 207 ? 2.539 -21.719 -28.188 1 97.12 207 ALA A O 1
ATOM 1663 N N . LEU A 1 208 ? 2.182 -20.969 -26.141 1 95.94 208 LEU A N 1
ATOM 1664 C CA . LEU A 1 208 ? 1.873 -22.281 -25.578 1 95.94 208 LEU A CA 1
ATOM 1665 C C . LEU A 1 208 ? 0.52 -22.781 -26.078 1 95.94 208 LEU A C 1
ATOM 1667 O O . LEU A 1 208 ? 0.168 -23.953 -25.875 1 95.94 208 LEU A O 1
ATOM 1671 N N . GLN A 1 209 ? -0.267 -21.938 -26.75 1 94.31 209 GLN A N 1
ATOM 1672 C CA . GLN A 1 209 ? -1.547 -22.344 -27.312 1 94.31 209 GLN A CA 1
ATOM 1673 C C . GLN A 1 209 ? -1.371 -22.891 -28.734 1 94.31 209 GLN A C 1
ATOM 1675 O O . GLN A 1 209 ? -2.32 -23.406 -29.328 1 94.31 209 GLN A O 1
ATOM 1680 N N . ASP A 1 210 ? -0.148 -22.766 -29.312 1 93.31 210 ASP A N 1
ATOM 1681 C CA . ASP A 1 210 ? 0.189 -23.438 -30.562 1 93.31 210 ASP A CA 1
ATOM 1682 C C . ASP A 1 210 ? 0.349 -24.938 -30.344 1 93.31 210 ASP A C 1
ATOM 1684 O O . ASP A 1 210 ? 1.101 -25.375 -29.469 1 93.31 210 ASP A O 1
ATOM 1688 N N . PRO A 1 211 ? -0.297 -25.766 -31.156 1 94.12 211 PRO A N 1
ATOM 1689 C CA . PRO A 1 211 ? -0.299 -27.203 -30.906 1 94.12 211 PRO A CA 1
ATOM 1690 C C . PRO A 1 211 ? 1.107 -27.797 -30.859 1 94.12 211 PRO A C 1
ATOM 1692 O O . PRO A 1 211 ? 1.405 -28.641 -30.016 1 94.12 211 PRO A O 1
ATOM 1695 N N . GLU A 1 212 ? 1.94 -27.438 -31.781 1 94.56 212 GLU A N 1
ATOM 1696 C CA . GLU A 1 212 ? 3.297 -27.984 -31.812 1 94.56 212 GLU A CA 1
ATOM 1697 C C . GLU A 1 212 ? 4.094 -27.547 -30.594 1 94.56 212 GLU A C 1
ATOM 1699 O O . GLU A 1 212 ? 4.773 -28.359 -29.969 1 94.56 212 GLU A O 1
ATOM 1704 N N . THR A 1 213 ? 4.012 -26.266 -30.234 1 96.19 213 THR A N 1
ATOM 1705 C CA . THR A 1 213 ? 4.68 -25.734 -29.047 1 96.19 213 THR A CA 1
ATOM 1706 C C . THR A 1 213 ? 4.133 -26.375 -27.781 1 96.19 213 THR A C 1
ATOM 1708 O O . THR A 1 213 ? 4.895 -26.75 -26.891 1 96.19 213 THR A O 1
ATOM 1711 N N . ARG A 1 214 ? 2.803 -26.516 -27.719 1 95.62 214 ARG A N 1
ATOM 1712 C CA . ARG A 1 214 ? 2.164 -27.141 -26.562 1 95.62 214 ARG A CA 1
ATOM 1713 C C . ARG A 1 214 ? 2.693 -28.562 -26.359 1 95.62 214 ARG A C 1
ATOM 1715 O O . ARG A 1 214 ? 3.061 -28.938 -25.25 1 95.62 214 ARG A O 1
ATOM 1722 N N . THR A 1 215 ? 2.797 -29.281 -27.453 1 95.44 215 THR A N 1
ATOM 1723 C CA . THR A 1 215 ? 3.201 -30.672 -27.375 1 95.44 215 THR A CA 1
ATOM 1724 C C . THR A 1 215 ? 4.594 -30.812 -26.766 1 95.44 215 THR A C 1
ATOM 1726 O O . THR A 1 215 ? 4.82 -31.656 -25.906 1 95.44 215 THR A O 1
ATOM 1729 N N . ARG A 1 216 ? 5.461 -29.938 -27.125 1 95.62 216 ARG A N 1
ATOM 1730 C CA . ARG A 1 216 ? 6.828 -30.109 -26.641 1 95.62 216 ARG A CA 1
ATOM 1731 C C . ARG A 1 216 ? 6.988 -29.562 -25.234 1 95.62 216 ARG A C 1
ATOM 1733 O O . ARG A 1 216 ? 8.008 -29.797 -24.578 1 95.62 216 ARG A O 1
ATOM 1740 N N . ASN A 1 217 ? 5.977 -28.859 -24.734 1 97.81 217 ASN A N 1
ATOM 1741 C CA . ASN A 1 217 ? 6.059 -28.297 -23.391 1 97.81 217 ASN A CA 1
ATOM 1742 C C . ASN A 1 217 ? 5.148 -29.031 -22.422 1 97.81 217 ASN A C 1
ATOM 1744 O O . ASN A 1 217 ? 5.145 -28.734 -21.219 1 97.81 217 ASN A O 1
ATOM 1748 N N . MET A 1 218 ? 4.422 -29.953 -22.875 1 97.56 218 MET A N 1
ATOM 1749 C CA . MET A 1 218 ? 3.449 -30.641 -22.031 1 97.56 218 MET A CA 1
ATOM 1750 C C . MET A 1 218 ? 4.145 -31.375 -20.891 1 97.56 218 MET A C 1
ATOM 1752 O O . MET A 1 218 ? 5.211 -31.969 -21.078 1 97.56 218 MET A O 1
ATOM 1756 N N . ILE A 1 219 ? 3.523 -31.391 -19.734 1 98.06 219 ILE A N 1
ATOM 1757 C CA . ILE A 1 219 ? 3.957 -32.188 -18.609 1 98.06 219 ILE A CA 1
ATOM 1758 C C . ILE A 1 219 ? 3.551 -33.656 -18.828 1 98.06 219 ILE A C 1
ATOM 1760 O O . ILE A 1 219 ? 2.359 -33.969 -18.906 1 98.06 219 ILE A O 1
ATOM 1764 N N . THR A 1 220 ? 4.555 -34.5 -18.906 1 97.38 220 THR A N 1
ATOM 1765 C CA . THR A 1 220 ? 4.281 -35.906 -19.109 1 97.38 220 THR A CA 1
ATOM 1766 C C . THR A 1 220 ? 4.09 -36.625 -17.766 1 97.38 220 THR A C 1
ATOM 1768 O O . THR A 1 220 ? 4.453 -36.094 -16.719 1 97.38 220 THR A O 1
ATOM 1771 N N . ASP A 1 221 ? 3.508 -37.781 -17.859 1 97.62 221 ASP A N 1
ATOM 1772 C CA . ASP A 1 221 ? 3.406 -38.625 -16.656 1 97.62 221 ASP A CA 1
ATOM 1773 C C . ASP A 1 221 ? 4.785 -38.875 -16.062 1 97.62 221 ASP A C 1
ATOM 1775 O O . ASP A 1 221 ? 4.953 -38.875 -14.844 1 97.62 221 ASP A O 1
ATOM 1779 N N . ALA A 1 222 ? 5.695 -39.094 -16.875 1 97.88 222 ALA A N 1
ATOM 1780 C CA . ALA A 1 222 ? 7.059 -39.344 -16.422 1 97.88 222 ALA A CA 1
ATOM 1781 C C . ALA A 1 222 ? 7.609 -38.125 -15.664 1 97.88 222 ALA A C 1
ATOM 1783 O O . ALA A 1 222 ? 8.312 -38.281 -14.664 1 97.88 222 ALA A O 1
ATOM 1784 N N . THR A 1 223 ? 7.316 -36.969 -16.188 1 98.31 223 THR A N 1
ATOM 1785 C CA . THR A 1 223 ? 7.734 -35.75 -15.492 1 98.31 223 THR A CA 1
ATOM 1786 C C . THR A 1 223 ? 7.094 -35.656 -14.109 1 98.31 223 THR A C 1
ATOM 1788 O O . THR A 1 223 ? 7.773 -35.375 -13.125 1 98.31 223 THR A O 1
ATOM 1791 N N . LEU A 1 224 ? 5.809 -35.906 -14 1 98.69 224 LEU A N 1
ATOM 1792 C CA . LEU A 1 224 ? 5.105 -35.906 -12.719 1 98.69 224 LEU A CA 1
ATOM 1793 C C . LEU A 1 224 ? 5.707 -36.906 -11.758 1 98.69 224 LEU A C 1
ATOM 1795 O O . LEU A 1 224 ? 5.934 -36.625 -10.586 1 98.69 224 LEU A O 1
ATOM 1799 N N . GLU A 1 225 ? 5.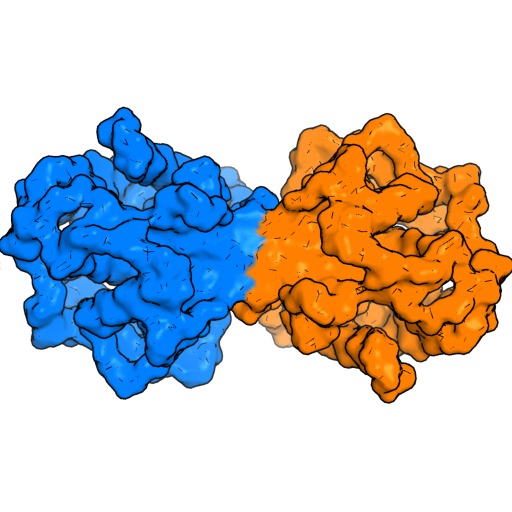996 -38.094 -12.242 1 98.62 225 GLU A N 1
ATOM 1800 C CA . GLU A 1 225 ? 6.531 -39.188 -11.43 1 98.62 225 GLU A CA 1
ATOM 1801 C C . GLU A 1 225 ? 7.941 -38.875 -10.938 1 98.62 225 GLU A C 1
ATOM 1803 O O . GLU A 1 225 ? 8.398 -39.406 -9.93 1 98.62 225 GLU A O 1
ATOM 1808 N N . GLY A 1 226 ? 8.578 -37.938 -11.68 1 98.5 226 GLY A N 1
ATOM 1809 C CA . GLY A 1 226 ? 9.938 -37.562 -11.344 1 98.5 226 GLY A CA 1
ATOM 1810 C C . GLY A 1 226 ? 9.992 -36.438 -10.312 1 98.5 226 GLY A C 1
ATOM 1811 O O . GLY A 1 226 ? 11.07 -36.062 -9.844 1 98.5 226 GLY A O 1
ATOM 1812 N N . ILE A 1 227 ? 8.867 -35.875 -9.93 1 98.62 227 ILE A N 1
ATOM 1813 C CA . ILE A 1 227 ? 8.828 -34.875 -8.867 1 98.62 227 ILE A CA 1
ATOM 1814 C C . ILE A 1 227 ? 9.031 -35.562 -7.516 1 98.62 227 ILE A C 1
ATOM 1816 O O . ILE A 1 227 ? 8.211 -36.375 -7.098 1 98.62 227 ILE A O 1
ATOM 1820 N N . THR A 1 228 ? 10.07 -35.125 -6.816 1 97.94 228 THR A N 1
ATOM 1821 C CA . THR A 1 228 ? 10.453 -35.844 -5.609 1 97.94 228 THR A CA 1
ATOM 1822 C C . THR A 1 228 ? 10.234 -34.969 -4.371 1 97.94 228 THR A C 1
ATOM 1824 O O . THR A 1 228 ? 10.406 -35.438 -3.242 1 97.94 228 THR A O 1
ATOM 1827 N N . VAL A 1 229 ? 9.875 -33.75 -4.543 1 98.38 229 VAL A N 1
ATOM 1828 C CA . VAL A 1 229 ? 9.609 -32.844 -3.418 1 98.38 229 VAL A CA 1
ATOM 1829 C C . VAL A 1 229 ? 8.141 -32.969 -3.004 1 98.38 229 VAL A C 1
ATOM 1831 O O . VAL A 1 229 ? 7.293 -33.344 -3.809 1 98.38 229 VAL A O 1
ATOM 1834 N N . PRO A 1 230 ? 7.828 -32.594 -1.734 1 98.62 230 PRO A N 1
ATOM 1835 C CA . PRO A 1 230 ? 6.418 -32.594 -1.34 1 98.62 230 PRO A CA 1
ATOM 1836 C C . PRO A 1 230 ? 5.547 -31.703 -2.215 1 98.62 230 PRO A C 1
ATOM 1838 O O . PRO A 1 230 ? 5.914 -30.562 -2.492 1 98.62 230 PRO A O 1
ATOM 1841 N N . ALA A 1 231 ? 4.41 -32.281 -2.635 1 98.81 231 ALA A N 1
ATOM 1842 C CA . ALA A 1 231 ? 3.539 -31.562 -3.564 1 98.81 231 ALA A CA 1
ATOM 1843 C C . ALA A 1 231 ? 2.084 -31.625 -3.113 1 98.81 231 ALA A C 1
ATOM 1845 O O . ALA A 1 231 ? 1.618 -32.656 -2.645 1 98.81 231 ALA A O 1
ATOM 1846 N N . LEU A 1 232 ? 1.425 -30.5 -3.195 1 98.88 232 LEU A N 1
ATOM 1847 C CA . LEU A 1 232 ? -0.025 -30.422 -3.053 1 98.88 232 LEU A CA 1
ATOM 1848 C C . LEU A 1 232 ? -0.683 -30.062 -4.379 1 98.88 232 LEU A C 1
ATOM 1850 O O . LEU A 1 232 ? -0.368 -29.031 -4.973 1 98.88 232 LEU A O 1
ATOM 1854 N N . VAL A 1 233 ? -1.519 -30.953 -4.863 1 98.81 233 VAL A N 1
ATOM 1855 C CA . VAL A 1 233 ? -2.385 -30.641 -5.996 1 98.81 233 VAL A CA 1
ATOM 1856 C C . VAL A 1 233 ? -3.693 -30.047 -5.492 1 98.81 233 VAL A C 1
ATOM 1858 O O . VAL A 1 233 ? -4.434 -30.688 -4.742 1 98.81 233 VAL A O 1
ATOM 1861 N N . LEU A 1 234 ? -3.953 -28.797 -5.773 1 98.62 234 LEU A N 1
ATOM 1862 C CA . LEU A 1 234 ? -5.156 -28.078 -5.367 1 98.62 234 LEU A CA 1
ATOM 1863 C C . LEU A 1 234 ? -6.031 -27.75 -6.574 1 98.62 234 LEU A C 1
ATOM 1865 O O . LEU A 1 234 ? -5.562 -27.172 -7.551 1 98.62 234 LEU A O 1
ATOM 1869 N N . TRP A 1 235 ? -7.266 -28.156 -6.488 1 98.31 235 TRP A N 1
ATOM 1870 C CA . TRP A 1 235 ? -8.18 -28.016 -7.613 1 98.31 235 TRP A CA 1
ATOM 1871 C C . TRP A 1 235 ? -9.555 -27.547 -7.137 1 98.31 235 TRP A C 1
ATOM 1873 O O . TRP A 1 235 ? -9.758 -27.297 -5.949 1 98.31 235 TRP A O 1
ATOM 1883 N N . THR A 1 236 ? -10.43 -27.219 -8.148 1 98.31 236 THR A N 1
ATOM 1884 C CA . THR A 1 236 ? -11.742 -26.688 -7.789 1 98.31 236 THR A CA 1
ATOM 1885 C C . THR A 1 236 ? -12.844 -27.375 -8.594 1 98.31 236 THR A C 1
ATOM 1887 O O . THR A 1 236 ? -12.57 -27.984 -9.633 1 98.31 236 THR A O 1
ATOM 1890 N N . THR A 1 237 ? -14.094 -27.266 -8.148 1 97.19 237 THR A N 1
ATOM 1891 C CA . THR A 1 237 ? -15.18 -28 -8.773 1 97.19 237 THR A CA 1
ATOM 1892 C C . THR A 1 237 ? -15.758 -27.234 -9.953 1 97.19 237 THR A C 1
ATOM 1894 O O . THR A 1 237 ? -16.516 -27.781 -10.758 1 97.19 237 THR A O 1
ATOM 1897 N N . LYS A 1 238 ? -15.414 -25.969 -10.125 1 95.25 238 LYS A N 1
ATOM 1898 C CA . LYS A 1 238 ? -15.961 -25.156 -11.219 1 95.25 238 LYS A CA 1
ATOM 1899 C C . LYS A 1 238 ? -14.844 -24.578 -12.078 1 95.25 238 LYS A C 1
ATOM 1901 O O . LYS A 1 238 ? -14.992 -23.484 -12.625 1 95.25 238 LYS A O 1
ATOM 1906 N N . ASP A 1 239 ? -13.758 -25.219 -12.086 1 92.38 239 ASP A N 1
ATOM 1907 C CA . ASP A 1 239 ? -12.641 -24.766 -12.914 1 92.38 239 ASP A CA 1
ATOM 1908 C C . ASP A 1 239 ? -12.984 -24.891 -14.398 1 92.38 239 ASP A C 1
ATOM 1910 O O . ASP A 1 239 ? -13.312 -25.984 -14.875 1 92.38 239 ASP A O 1
ATOM 1914 N N . PRO A 1 240 ? -12.906 -23.891 -15.109 1 86 240 PRO A N 1
ATOM 1915 C CA . PRO A 1 240 ? -13.258 -23.938 -16.531 1 86 240 PRO A CA 1
ATOM 1916 C C . PRO A 1 240 ? -12.203 -24.672 -17.359 1 86 240 PRO A C 1
ATOM 1918 O O . PRO A 1 240 ? -12.461 -25.031 -18.516 1 86 240 PRO A O 1
ATOM 1921 N N . SER A 1 241 ? -11 -24.859 -16.844 1 81.75 241 SER A N 1
ATOM 1922 C CA . SER A 1 241 ? -9.898 -25.391 -17.641 1 81.75 241 SER A CA 1
ATOM 1923 C C . SER A 1 241 ? -9.828 -26.906 -17.547 1 81.75 241 SER A C 1
ATOM 1925 O O . SER A 1 241 ? -9.156 -27.562 -18.344 1 81.75 241 SER A O 1
ATOM 1927 N N . GLY A 1 242 ? -10.398 -27.547 -16.531 1 85.69 242 GLY A N 1
ATOM 1928 C CA . GLY A 1 242 ? -10.32 -28.984 -16.422 1 85.69 242 GLY A CA 1
ATOM 1929 C C . GLY A 1 242 ? -11.148 -29.547 -15.281 1 85.69 242 GLY A C 1
ATOM 1930 O O . GLY A 1 242 ? -11.43 -28.844 -14.312 1 85.69 242 GLY A O 1
ATOM 1931 N N . PRO A 1 243 ? -11.461 -30.797 -15.406 1 92.69 243 PRO A N 1
ATOM 1932 C CA . PRO A 1 243 ? -12.289 -31.438 -14.391 1 92.69 243 PRO A CA 1
ATOM 1933 C C . PRO A 1 243 ? -11.484 -31.938 -13.195 1 92.69 243 PRO A C 1
ATOM 1935 O O . PRO A 1 243 ? -10.266 -32.062 -13.273 1 92.69 243 PRO A O 1
ATOM 1938 N N . VAL A 1 244 ? -12.164 -32.219 -12.086 1 95.94 244 VAL A N 1
ATOM 1939 C CA . VAL A 1 244 ? -11.555 -32.688 -10.844 1 95.94 244 VAL A CA 1
ATOM 1940 C C . VAL A 1 244 ? -10.812 -34 -11.117 1 95.94 244 VAL A C 1
ATOM 1942 O O . VAL A 1 244 ? -9.773 -34.25 -10.5 1 95.94 244 VAL A O 1
ATOM 1945 N N . ASP A 1 245 ? -11.266 -34.719 -12.047 1 96.38 245 ASP A N 1
ATOM 1946 C CA . ASP A 1 245 ? -10.625 -36 -12.359 1 96.38 245 ASP A CA 1
ATOM 1947 C C . ASP A 1 245 ? -9.18 -35.812 -12.805 1 96.38 245 ASP A C 1
ATOM 1949 O O . ASP A 1 245 ? -8.32 -36.656 -12.539 1 96.38 245 ASP A O 1
ATOM 1953 N N . GLU A 1 246 ? -8.945 -34.781 -13.508 1 95.06 246 GLU A N 1
ATOM 1954 C CA . GLU A 1 246 ? -7.574 -34.469 -13.906 1 95.06 246 GLU A CA 1
ATOM 1955 C C . GLU A 1 246 ? -6.68 -34.219 -12.695 1 95.06 246 GLU A C 1
ATOM 1957 O O . GLU A 1 246 ? -5.516 -34.625 -12.68 1 95.06 246 GLU A O 1
ATOM 1962 N N . ALA A 1 247 ? -7.16 -33.594 -11.711 1 97.12 247 ALA A N 1
ATOM 1963 C CA . ALA A 1 247 ? -6.422 -33.375 -10.469 1 97.12 247 ALA A CA 1
ATOM 1964 C C . ALA A 1 247 ? -6.055 -34.719 -9.82 1 97.12 247 ALA A C 1
ATOM 1966 O O . ALA A 1 247 ? -4.926 -34.875 -9.352 1 97.12 247 ALA A O 1
ATOM 1967 N N . LYS A 1 248 ? -7.02 -35.562 -9.773 1 97.81 248 LYS A N 1
ATOM 1968 C CA . LYS A 1 248 ? -6.781 -36.906 -9.211 1 97.81 248 LYS A CA 1
ATOM 1969 C C . LYS A 1 248 ? -5.691 -37.625 -9.992 1 97.81 248 LYS A C 1
ATOM 1971 O O . LYS A 1 248 ? -4.824 -38.281 -9.391 1 97.81 248 LYS A O 1
ATOM 1976 N N . ARG A 1 249 ? -5.805 -37.5 -11.281 1 97.5 249 ARG A N 1
ATOM 1977 C CA . ARG A 1 249 ? -4.793 -38.125 -12.125 1 97.5 249 ARG A CA 1
ATOM 1978 C C . ARG A 1 249 ? -3.408 -37.562 -11.836 1 97.5 249 ARG A C 1
ATOM 1980 O O . ARG A 1 249 ? -2.449 -38.312 -11.641 1 97.5 249 ARG A O 1
ATOM 1987 N N . ILE A 1 250 ? -3.275 -36.281 -11.812 1 98 250 ILE A N 1
ATOM 1988 C CA . ILE A 1 250 ? -2.006 -35.594 -11.547 1 98 250 ILE A CA 1
ATOM 1989 C C . ILE A 1 250 ? -1.455 -36.062 -10.195 1 98 250 ILE A C 1
ATOM 1991 O O . ILE A 1 250 ? -0.295 -36.469 -10.102 1 98 250 ILE A O 1
ATOM 1995 N N . ALA A 1 251 ? -2.279 -36.031 -9.195 1 98.31 251 ALA A N 1
ATOM 1996 C CA . ALA A 1 251 ? -1.86 -36.406 -7.844 1 98.31 251 ALA A CA 1
ATOM 1997 C C . ALA A 1 251 ? -1.402 -37.875 -7.801 1 98.31 251 ALA A C 1
ATOM 1999 O O . ALA A 1 251 ? -0.468 -38.219 -7.074 1 98.31 251 ALA A O 1
ATOM 2000 N N . SER A 1 252 ? -2.053 -38.719 -8.555 1 98.31 252 SER A N 1
ATOM 2001 C CA . SER A 1 252 ? -1.729 -40.125 -8.547 1 98.31 252 SER A CA 1
ATOM 2002 C C . SER A 1 252 ? -0.352 -40.375 -9.148 1 98.31 252 SER A C 1
ATOM 2004 O O . SER A 1 252 ? 0.281 -41.406 -8.852 1 98.31 252 SER A O 1
ATOM 2006 N N . HIS A 1 253 ? 0.137 -39.5 -10.023 1 98.31 253 HIS A N 1
ATOM 2007 C CA . HIS A 1 253 ? 1.422 -39.688 -10.688 1 98.31 253 HIS A CA 1
ATOM 2008 C C . HIS A 1 253 ? 2.562 -39.125 -9.859 1 98.31 253 HIS A C 1
ATOM 2010 O O . HIS A 1 253 ? 3.723 -39.5 -10.039 1 98.31 253 HIS A O 1
ATOM 2016 N N . ILE A 1 254 ? 2.322 -38.188 -8.977 1 98.56 254 ILE A N 1
ATOM 2017 C CA . ILE A 1 254 ? 3.359 -37.594 -8.156 1 98.56 254 ILE A CA 1
ATOM 2018 C C . ILE A 1 254 ? 3.51 -38.344 -6.848 1 98.56 254 ILE A C 1
ATOM 2020 O O . ILE A 1 254 ? 2.588 -38.375 -6.031 1 98.56 254 ILE A O 1
ATOM 2024 N N . PRO A 1 255 ? 4.691 -38.906 -6.641 1 98 255 PRO A N 1
ATOM 2025 C CA . PRO A 1 255 ? 4.883 -39.719 -5.434 1 98 255 PRO A CA 1
ATOM 2026 C C . PRO A 1 255 ? 4.602 -38.938 -4.152 1 98 255 PRO A C 1
ATOM 2028 O O . PRO A 1 255 ? 5.199 -37.875 -3.924 1 98 255 PRO A O 1
ATOM 2031 N N . GLY A 1 256 ? 3.592 -39.375 -3.387 1 96.75 256 GLY A N 1
ATOM 2032 C CA . GLY A 1 256 ? 3.324 -38.812 -2.078 1 96.75 256 GLY A CA 1
ATOM 2033 C C . GLY A 1 256 ? 2.523 -37.5 -2.145 1 96.75 256 GLY A C 1
ATOM 2034 O O . GLY A 1 256 ? 2.346 -36.844 -1.131 1 96.75 256 GLY A O 1
ATOM 2035 N N . ALA A 1 257 ? 2.045 -37.156 -3.297 1 98.12 257 ALA A N 1
ATOM 2036 C CA . ALA A 1 257 ? 1.312 -35.906 -3.443 1 98.12 257 ALA A CA 1
ATOM 2037 C C . ALA A 1 257 ? 0.027 -35.938 -2.623 1 98.12 257 ALA A C 1
ATOM 2039 O O . ALA A 1 257 ? -0.636 -36.969 -2.514 1 98.12 257 ALA A O 1
ATOM 2040 N N . LYS A 1 258 ? -0.303 -34.781 -2.033 1 98.19 258 LYS A N 1
ATOM 2041 C CA . LYS A 1 258 ? -1.611 -34.531 -1.43 1 98.19 258 LYS A CA 1
ATOM 2042 C C . LYS A 1 258 ? -2.572 -33.906 -2.43 1 98.19 258 LYS A C 1
ATOM 2044 O O . LYS A 1 258 ? -2.143 -33.281 -3.393 1 98.19 258 LYS A O 1
ATOM 2049 N N . LEU A 1 259 ? -3.857 -34.188 -2.209 1 98.25 259 LEU A N 1
ATOM 2050 C CA . LEU A 1 259 ? -4.891 -33.625 -3.076 1 98.25 259 LEU A CA 1
ATOM 2051 C C . LEU A 1 259 ? -5.934 -32.875 -2.264 1 98.25 259 LEU A C 1
ATOM 2053 O O . LEU A 1 259 ? -6.422 -33.375 -1.249 1 98.25 259 LEU A O 1
ATOM 2057 N N . ALA A 1 260 ? -6.223 -31.609 -2.627 1 98.44 260 ALA A N 1
ATOM 2058 C CA . ALA A 1 260 ? -7.293 -30.797 -2.043 1 98.44 260 ALA A CA 1
ATOM 2059 C C . ALA A 1 260 ? -8.242 -30.281 -3.121 1 98.44 260 ALA A C 1
ATOM 2061 O O . ALA A 1 260 ? -7.805 -29.734 -4.133 1 98.44 260 ALA A O 1
ATOM 2062 N N . ILE A 1 261 ? -9.516 -30.5 -2.924 1 98.19 261 ILE A N 1
ATOM 2063 C CA . ILE A 1 261 ? -10.539 -30 -3.842 1 98.19 261 ILE A CA 1
ATOM 2064 C C . ILE A 1 261 ? -11.375 -28.922 -3.152 1 98.19 261 ILE A C 1
ATOM 2066 O O . ILE A 1 261 ? -11.969 -29.172 -2.098 1 98.19 261 ILE A O 1
ATOM 2070 N N . MET A 1 262 ? -11.383 -27.719 -3.676 1 98.31 262 MET A N 1
ATOM 2071 C CA . MET A 1 262 ? -12.211 -26.625 -3.174 1 98.31 262 MET A CA 1
ATOM 2072 C C . MET A 1 262 ? -13.516 -26.531 -3.957 1 98.31 262 MET A C 1
ATOM 2074 O O . MET A 1 262 ? -13.5 -26.438 -5.188 1 98.31 262 MET A O 1
ATOM 2078 N N . GLU A 1 263 ? -14.586 -26.469 -3.242 1 96.31 263 GLU A N 1
ATOM 2079 C CA . GLU A 1 263 ? -15.914 -26.453 -3.85 1 96.31 263 GLU A CA 1
ATOM 2080 C C . GLU A 1 263 ? -16.312 -25.031 -4.262 1 96.31 263 GLU A C 1
ATOM 2082 O O . GLU A 1 263 ? -16.016 -24.062 -3.553 1 96.31 263 GLU A O 1
ATOM 2087 N N . ASN A 1 264 ? -16.922 -24.922 -5.352 1 94.69 264 ASN A N 1
ATOM 2088 C CA . ASN A 1 264 ? -17.594 -23.719 -5.824 1 94.69 264 ASN A CA 1
ATOM 2089 C C . ASN A 1 264 ? -16.609 -22.594 -6.102 1 94.69 264 ASN A C 1
ATOM 2091 O O . ASN A 1 264 ? -16.906 -21.438 -5.809 1 94.69 264 ASN A O 1
ATOM 2095 N N . CYS A 1 265 ? -15.477 -22.922 -6.48 1 97.25 265 CYS A N 1
ATOM 2096 C CA . CYS A 1 265 ? -14.477 -21.969 -6.984 1 97.25 265 CYS A CA 1
ATOM 2097 C C . CYS A 1 265 ? -14.148 -22.266 -8.445 1 97.25 265 CYS A C 1
ATOM 2099 O O . CYS A 1 265 ? -14.32 -23.391 -8.914 1 97.25 265 CYS A O 1
ATOM 2101 N N . GLY A 1 266 ? -13.781 -21.266 -9.102 1 96.81 266 GLY A N 1
ATOM 2102 C CA . GLY A 1 266 ? -13.289 -21.391 -10.461 1 96.81 266 GLY A CA 1
ATOM 2103 C C . GLY A 1 266 ? -11.781 -21.516 -10.547 1 96.81 266 GLY A C 1
ATOM 2104 O O . GLY A 1 266 ? -11.18 -22.328 -9.844 1 96.81 266 GLY A O 1
ATOM 2105 N N . HIS A 1 267 ? -11.188 -20.734 -11.477 1 96 267 HIS A N 1
ATOM 2106 C CA . HIS A 1 267 ? -9.773 -20.859 -11.805 1 96 267 HIS A CA 1
ATOM 2107 C C . HIS A 1 267 ? -8.906 -20.109 -10.805 1 96 267 HIS A C 1
ATOM 2109 O O . HIS A 1 267 ? -7.688 -20.297 -10.773 1 96 267 HIS A O 1
ATOM 2115 N N . TRP A 1 268 ? -9.508 -19.203 -9.938 1 97.12 268 TRP A N 1
ATOM 2116 C CA . TRP A 1 268 ? -8.805 -18.422 -8.93 1 97.12 268 TRP A CA 1
ATOM 2117 C C . TRP A 1 268 ? -9.305 -18.766 -7.531 1 97.12 268 TRP A C 1
ATOM 2119 O O . TRP A 1 268 ? -9.773 -17.875 -6.797 1 97.12 268 TRP A O 1
ATOM 2129 N N . PRO A 1 269 ? -9.062 -19.984 -7.105 1 98.06 269 PRO A N 1
ATOM 2130 C CA . PRO A 1 269 ? -9.539 -20.297 -5.754 1 98.06 269 PRO A CA 1
ATOM 2131 C C . PRO A 1 269 ? -8.852 -19.453 -4.684 1 98.06 269 PRO A C 1
ATOM 2133 O O . PRO A 1 269 ? -9.461 -19.109 -3.666 1 98.06 269 PRO A O 1
ATOM 2136 N N . GLN A 1 270 ? -7.57 -19.031 -4.906 1 98.19 270 GLN A N 1
ATOM 2137 C CA . GLN A 1 270 ? -6.812 -18.219 -3.963 1 98.19 270 GLN A CA 1
ATOM 2138 C C . GLN A 1 270 ? -7.434 -16.844 -3.809 1 98.19 270 GLN A C 1
ATOM 2140 O O . GLN A 1 270 ? -7.133 -16.125 -2.854 1 98.19 270 GLN A O 1
ATOM 2145 N N . TYR A 1 271 ? -8.281 -16.438 -4.742 1 97.88 271 TYR A N 1
ATOM 2146 C CA . TYR A 1 271 ? -8.922 -15.133 -4.77 1 97.88 271 TYR A CA 1
ATOM 2147 C C . TYR A 1 271 ? -10.398 -15.242 -4.391 1 97.88 271 TYR A C 1
ATOM 2149 O O . TYR A 1 271 ? -10.898 -14.453 -3.586 1 97.88 271 TYR A O 1
ATOM 2157 N N . GLU A 1 272 ? -11.148 -16.281 -4.883 1 97.12 272 GLU A N 1
ATOM 2158 C CA . GLU A 1 272 ? -12.594 -16.422 -4.727 1 97.12 272 GLU A CA 1
ATOM 2159 C C . GLU A 1 272 ? -12.953 -16.891 -3.318 1 97.12 272 GLU A C 1
ATOM 2161 O O . GLU A 1 272 ? -13.977 -16.5 -2.77 1 97.12 272 GLU A O 1
ATOM 2166 N N . ASP A 1 273 ? -12.211 -17.734 -2.791 1 97.81 273 ASP A N 1
ATOM 2167 C CA . ASP A 1 273 ? -12.375 -18.25 -1.437 1 97.81 273 ASP A CA 1
ATOM 2168 C C . ASP A 1 273 ? -11.031 -18.312 -0.704 1 97.81 273 ASP A C 1
ATOM 2170 O O . ASP A 1 273 ? -10.531 -19.391 -0.39 1 97.81 273 ASP A O 1
ATOM 2174 N N . ALA A 1 274 ? -10.547 -17.125 -0.388 1 98.06 274 ALA A N 1
ATOM 2175 C CA . ALA A 1 274 ? -9.203 -16.938 0.171 1 98.06 274 ALA A CA 1
ATOM 2176 C C . ALA A 1 274 ? -9.086 -17.625 1.532 1 98.06 274 ALA A C 1
ATOM 2178 O O . ALA A 1 274 ? -8.039 -18.172 1.865 1 98.06 274 ALA A O 1
ATOM 2179 N N . GLU A 1 275 ? -10.125 -17.578 2.322 1 97.75 275 GLU A N 1
ATOM 2180 C CA . GLU A 1 275 ? -10.062 -18.172 3.654 1 97.75 275 GLU A CA 1
ATOM 2181 C C . GLU A 1 275 ? -9.773 -19.672 3.578 1 97.75 275 GLU A C 1
ATOM 2183 O O . GLU A 1 275 ? -8.836 -20.156 4.207 1 97.75 275 GLU A O 1
ATOM 2188 N N . THR A 1 276 ? -10.57 -20.391 2.801 1 98.62 276 THR A N 1
ATOM 2189 C CA . THR A 1 276 ? -10.375 -21.828 2.637 1 98.62 276 THR A CA 1
ATOM 2190 C C . THR A 1 276 ? -9.031 -22.109 1.97 1 98.62 276 THR A C 1
ATOM 2192 O O . THR A 1 276 ? -8.289 -22.984 2.422 1 98.62 276 THR A O 1
ATOM 2195 N N . PHE A 1 277 ? -8.727 -21.391 0.949 1 98.75 277 PHE A N 1
ATOM 2196 C CA . PHE A 1 277 ? -7.469 -21.562 0.237 1 98.75 277 PHE A CA 1
ATOM 2197 C C . PHE A 1 277 ? -6.285 -21.391 1.18 1 98.75 277 PHE A C 1
ATOM 2199 O O . PHE A 1 277 ? -5.391 -22.25 1.225 1 98.75 277 PHE A O 1
ATOM 2206 N N . ASN A 1 278 ? -6.273 -20.281 1.926 1 98.81 278 ASN A N 1
ATOM 2207 C CA . ASN A 1 278 ? -5.168 -19.984 2.828 1 98.81 278 ASN A CA 1
ATOM 2208 C C . ASN A 1 278 ? -4.98 -21.078 3.869 1 98.81 278 ASN A C 1
ATOM 2210 O O . ASN A 1 278 ? -3.85 -21.453 4.191 1 98.81 278 ASN A O 1
ATOM 2214 N N . GLN A 1 279 ? -6.07 -21.594 4.355 1 98.25 279 GLN A N 1
ATOM 2215 C CA . GLN A 1 279 ? -5.977 -22.656 5.352 1 98.25 279 GLN A CA 1
ATOM 2216 C C . GLN A 1 279 ? -5.34 -23.906 4.762 1 98.25 279 GLN A C 1
ATOM 2218 O O . GLN A 1 279 ? -4.375 -24.438 5.312 1 98.25 279 GLN A O 1
ATOM 2223 N N . LEU A 1 280 ? -5.836 -24.391 3.617 1 98.44 280 LEU A N 1
ATOM 2224 C CA . LEU A 1 280 ? -5.301 -25.578 2.949 1 98.44 280 LEU A CA 1
ATOM 2225 C C . LEU A 1 280 ? -3.838 -25.375 2.574 1 98.44 280 LEU A C 1
ATOM 2227 O O . LEU A 1 280 ? -3.012 -26.266 2.777 1 98.44 280 LEU A O 1
ATOM 2231 N N . HIS A 1 281 ? -3.549 -24.25 2.082 1 98.44 281 HIS A N 1
ATOM 2232 C CA . HIS A 1 281 ? -2.232 -23.859 1.591 1 98.44 281 HIS A CA 1
ATOM 2233 C C . HIS A 1 281 ? -1.206 -23.844 2.719 1 98.44 281 HIS A C 1
ATOM 2235 O O . HIS A 1 281 ? -0.159 -24.484 2.621 1 98.44 281 HIS A O 1
ATOM 2241 N N . LEU A 1 282 ? -1.508 -23.156 3.852 1 98.56 282 LEU A N 1
ATOM 2242 C CA . LEU A 1 282 ? -0.608 -23.016 4.992 1 98.56 282 LEU A CA 1
ATOM 2243 C C . LEU A 1 282 ? -0.432 -24.344 5.707 1 98.56 282 LEU A C 1
ATOM 2245 O O . LEU A 1 282 ? 0.678 -24.703 6.117 1 98.56 282 LEU A O 1
ATOM 2249 N N . ASP A 1 283 ? -1.547 -25.141 5.848 1 98.5 283 ASP A N 1
ATOM 2250 C CA . ASP A 1 283 ? -1.428 -26.453 6.473 1 98.5 283 ASP A CA 1
ATOM 2251 C C . ASP A 1 283 ? -0.42 -27.328 5.734 1 98.5 283 ASP A C 1
ATOM 2253 O O . ASP A 1 283 ? 0.392 -28 6.355 1 98.5 283 ASP A O 1
ATOM 2257 N N . PHE A 1 284 ? -0.426 -27.297 4.492 1 98.75 284 PHE A N 1
ATOM 2258 C CA . PHE A 1 284 ? 0.482 -28.109 3.689 1 98.75 284 PHE A CA 1
ATOM 2259 C C . PHE A 1 284 ? 1.901 -27.547 3.754 1 98.75 284 PHE A C 1
ATOM 2261 O O . PHE A 1 284 ? 2.85 -28.297 4.023 1 98.75 284 PHE A O 1
ATOM 2268 N N . LEU A 1 285 ? 2.076 -26.188 3.516 1 98.56 285 LEU A N 1
ATOM 2269 C CA . LEU A 1 285 ? 3.395 -25.578 3.408 1 98.56 285 LEU A CA 1
ATOM 2270 C C . LEU A 1 285 ? 4.137 -25.656 4.738 1 98.56 285 LEU A C 1
ATOM 2272 O O . LEU A 1 285 ? 5.371 -25.703 4.762 1 98.56 285 LEU A O 1
ATOM 2276 N N . LEU A 1 286 ? 3.408 -25.703 5.863 1 97.5 286 LEU A N 1
ATOM 2277 C CA . LEU A 1 286 ? 4.016 -25.75 7.188 1 97.5 286 LEU A CA 1
ATOM 2278 C C . LEU A 1 286 ? 4.098 -27.188 7.695 1 97.5 286 LEU A C 1
ATOM 2280 O O . LEU A 1 286 ? 4.461 -27.422 8.852 1 97.5 286 LEU A O 1
ATOM 2284 N N . ASP A 1 287 ? 3.705 -28.156 6.91 1 95.31 287 ASP A N 1
ATOM 2285 C CA . ASP A 1 287 ? 3.758 -29.578 7.195 1 95.31 287 ASP A CA 1
ATOM 2286 C C . ASP A 1 287 ? 2.898 -29.938 8.406 1 95.31 287 ASP A C 1
ATOM 2288 O O . ASP A 1 287 ? 3.35 -30.641 9.312 1 95.31 287 ASP A O 1
ATOM 2292 N N . ARG A 1 288 ? 1.815 -29.266 8.484 1 89.12 288 ARG A N 1
ATOM 2293 C CA . ARG A 1 288 ? 0.878 -29.547 9.562 1 89.12 288 ARG A CA 1
ATOM 2294 C C . ARG A 1 288 ? -0.139 -30.609 9.141 1 89.12 288 ARG A C 1
ATOM 2296 O O . ARG A 1 288 ? -0.8 -31.203 9.992 1 89.12 288 ARG A O 1
ATOM 2303 N N . ALA A 1 289 ? -0.299 -30.891 7.996 1 68.5 289 ALA A N 1
ATOM 2304 C CA . ALA A 1 289 ? -1.266 -31.891 7.559 1 68.5 289 ALA A CA 1
ATOM 2305 C C . ALA A 1 289 ? -0.673 -32.781 6.477 1 68.5 289 ALA A C 1
ATOM 2307 O O . ALA A 1 289 ? 0.242 -32.375 5.758 1 68.5 289 ALA A O 1
ATOM 2308 N N . MET B 1 1 ? -17.547 13.266 -20.812 1 40.16 1 MET B N 1
ATOM 2309 C CA . MET B 1 1 ? -16.688 12.094 -20.938 1 40.16 1 MET B CA 1
ATOM 2310 C C . MET B 1 1 ? -16.484 11.422 -19.578 1 40.16 1 MET B C 1
ATOM 2312 O O . MET B 1 1 ? -16.172 12.094 -18.594 1 40.16 1 MET B O 1
ATOM 2316 N N . THR B 1 2 ? -17.109 10.305 -19.453 1 61.97 2 THR B N 1
ATOM 2317 C CA . THR B 1 2 ? -17.078 9.586 -18.188 1 61.97 2 THR B CA 1
ATOM 2318 C C . THR B 1 2 ? -15.641 9.453 -17.688 1 61.97 2 THR B C 1
ATOM 2320 O O . THR B 1 2 ? -14.727 9.156 -18.453 1 61.97 2 THR B O 1
ATOM 2323 N N . ARG B 1 3 ? -15.367 9.984 -16.641 1 74.94 3 ARG B N 1
ATOM 2324 C CA . ARG B 1 3 ? -14.023 9.93 -16.062 1 74.94 3 ARG B CA 1
ATOM 2325 C C . ARG B 1 3 ? -13.516 8.5 -15.977 1 74.94 3 ARG B C 1
ATOM 2327 O O . ARG B 1 3 ? -14.266 7.59 -15.602 1 74.94 3 ARG B O 1
ATOM 2334 N N . PRO B 1 4 ? -12.336 8.359 -16.469 1 86.69 4 PRO B N 1
ATOM 2335 C CA . PRO B 1 4 ? -11.75 7.027 -16.328 1 86.69 4 PRO B CA 1
ATOM 2336 C C . PRO B 1 4 ? -11.758 6.535 -14.883 1 86.69 4 PRO B C 1
ATOM 2338 O O . PRO B 1 4 ? -11.672 7.34 -13.953 1 86.69 4 PRO B O 1
ATOM 2341 N N . TYR B 1 5 ? -12.094 5.27 -14.797 1 92.44 5 TYR B N 1
ATOM 2342 C CA . TYR B 1 5 ? -12.078 4.648 -13.477 1 92.44 5 TYR B CA 1
ATOM 2343 C C . TYR B 1 5 ? -10.703 4.789 -12.828 1 92.44 5 TYR B C 1
ATOM 2345 O O . TYR B 1 5 ? -9.68 4.602 -13.484 1 92.44 5 TYR B O 1
ATOM 2353 N N . THR B 1 6 ? -10.695 5.242 -11.578 1 94.56 6 THR B N 1
ATOM 2354 C CA . THR B 1 6 ? -9.469 5.277 -10.789 1 94.56 6 THR B CA 1
ATOM 2355 C C . THR B 1 6 ? -9.703 4.715 -9.391 1 94.56 6 THR B C 1
ATOM 2357 O O . THR B 1 6 ? -10.844 4.672 -8.922 1 94.56 6 THR B O 1
ATOM 2360 N N . SER B 1 7 ? -8.766 4.176 -8.805 1 97.5 7 SER B N 1
ATOM 2361 C CA . SER B 1 7 ? -8.742 3.645 -7.449 1 97.5 7 SER B CA 1
ATOM 2362 C C . SER B 1 7 ? -7.391 3.869 -6.789 1 97.5 7 SER B C 1
ATOM 2364 O O . SER B 1 7 ? -6.434 4.285 -7.449 1 97.5 7 SER B O 1
ATOM 2366 N N . VAL B 1 8 ? -7.316 3.684 -5.512 1 98.25 8 VAL B N 1
ATOM 2367 C CA . VAL B 1 8 ? -6.055 3.803 -4.785 1 98.25 8 VAL B CA 1
ATOM 2368 C C . VAL B 1 8 ? -5.023 2.852 -5.387 1 98.25 8 VAL B C 1
ATOM 2370 O O . VAL B 1 8 ? -3.873 3.236 -5.613 1 98.25 8 VAL B O 1
ATOM 2373 N N . TRP B 1 9 ? -5.418 1.591 -5.672 1 98.5 9 TRP B N 1
ATOM 2374 C CA . TRP B 1 9 ? -4.469 0.635 -6.234 1 98.5 9 TRP B CA 1
ATOM 2375 C C . TRP B 1 9 ? -4.059 1.038 -7.645 1 98.5 9 TRP B C 1
ATOM 2377 O O . TRP B 1 9 ? -2.9 0.877 -8.031 1 98.5 9 TRP B O 1
ATOM 2387 N N . ASN B 1 10 ? -5.059 1.505 -8.438 1 97.56 10 ASN B N 1
ATOM 2388 C CA . ASN B 1 10 ? -4.723 2.023 -9.758 1 97.56 10 ASN B CA 1
ATOM 2389 C C . ASN B 1 10 ? -3.635 3.092 -9.68 1 97.56 10 ASN B C 1
ATOM 2391 O O . ASN B 1 10 ? -2.783 3.184 -10.57 1 97.56 10 ASN B O 1
ATOM 2395 N N . ASP B 1 11 ? -3.646 3.924 -8.648 1 97.62 11 ASP B N 1
ATOM 2396 C CA . ASP B 1 11 ? -2.668 4.988 -8.445 1 97.62 11 ASP B CA 1
ATOM 2397 C C . ASP B 1 11 ? -1.33 4.422 -7.973 1 97.62 11 ASP B C 1
ATOM 2399 O O . ASP B 1 11 ? -0.278 5.012 -8.227 1 97.62 11 ASP B O 1
ATOM 2403 N N . LEU B 1 12 ? -1.342 3.184 -7.383 1 98.19 12 LEU B N 1
ATOM 2404 C CA . LEU B 1 12 ? -0.157 2.703 -6.676 1 98.19 12 LEU B CA 1
ATOM 2405 C C . LEU B 1 12 ? 0.503 1.56 -7.441 1 98.19 12 LEU B C 1
ATOM 2407 O O . LEU B 1 12 ? 1.65 1.203 -7.164 1 98.19 12 LEU B O 1
ATOM 2411 N N . ASN B 1 13 ? -0.115 0.911 -8.367 1 96.62 13 ASN B N 1
ATOM 2412 C CA . ASN B 1 13 ? 0.258 -0.405 -8.875 1 96.62 13 ASN B CA 1
ATOM 2413 C C . ASN B 1 13 ? 1.58 -0.357 -9.641 1 96.62 13 ASN B C 1
ATOM 2415 O O . ASN B 1 13 ? 2.137 -1.398 -9.984 1 96.62 13 ASN B O 1
ATOM 2419 N N . GLN B 1 14 ? 2.135 0.841 -9.93 1 96.69 14 GLN B N 1
ATOM 2420 C CA . GLN B 1 14 ? 3.451 0.949 -10.547 1 96.69 14 GLN B CA 1
ATOM 2421 C C . GLN B 1 14 ? 4.414 1.735 -9.664 1 96.69 14 GLN B C 1
ATOM 2423 O O . GLN B 1 14 ? 5.512 2.09 -10.094 1 96.69 14 GLN B O 1
ATOM 2428 N N . VAL B 1 15 ? 3.996 2.037 -8.477 1 98.31 15 VAL B N 1
ATOM 2429 C CA . VAL B 1 15 ? 4.805 2.807 -7.535 1 98.31 15 VAL B CA 1
ATOM 2430 C C . VAL B 1 15 ? 5.637 1.858 -6.676 1 98.31 15 VAL B C 1
ATOM 2432 O O . VAL B 1 15 ? 5.125 0.849 -6.184 1 98.31 15 VAL B O 1
ATOM 2435 N N . GLU B 1 16 ? 6.957 2.104 -6.609 1 98.75 16 GLU B N 1
ATOM 2436 C CA . GLU B 1 16 ? 7.758 1.421 -5.598 1 98.75 16 GLU B CA 1
ATOM 2437 C C . GLU B 1 16 ? 7.504 2.004 -4.207 1 98.75 16 GLU B C 1
ATOM 2439 O O . GLU B 1 16 ? 7.828 3.164 -3.949 1 98.75 16 GLU B O 1
ATOM 2444 N N . PHE B 1 17 ? 6.906 1.217 -3.342 1 98.81 17 PHE B N 1
ATOM 2445 C CA . PHE B 1 17 ? 6.547 1.699 -2.014 1 98.81 17 PHE B CA 1
ATOM 2446 C C . PHE B 1 17 ? 6.363 0.536 -1.047 1 98.81 17 PHE B C 1
ATOM 2448 O O . PHE B 1 17 ? 6.367 -0.626 -1.458 1 98.81 17 PHE B O 1
ATOM 2455 N N . SER B 1 18 ? 6.305 0.874 0.208 1 98.69 18 SER B N 1
ATOM 2456 C CA . SER B 1 18 ? 5.93 -0.077 1.251 1 98.69 18 SER B CA 1
ATOM 2457 C C . SER B 1 18 ? 4.852 0.497 2.162 1 98.69 18 SER B C 1
ATOM 2459 O O . SER B 1 18 ? 4.703 1.716 2.264 1 98.69 18 SER B O 1
ATOM 2461 N N . GLN B 1 19 ? 4.031 -0.279 2.627 1 98.75 19 GLN B N 1
ATOM 2462 C CA . GLN B 1 19 ? 3.08 0.003 3.695 1 98.75 19 GLN B CA 1
ATOM 2463 C C . GLN B 1 19 ? 3.383 -0.834 4.934 1 98.75 19 GLN B C 1
ATOM 2465 O O . GLN B 1 19 ? 3.729 -2.012 4.824 1 98.75 19 GLN B O 1
ATOM 2470 N N . GLY B 1 20 ? 3.217 -0.226 6.051 1 98.5 20 GLY B N 1
ATOM 2471 C CA . GLY B 1 20 ? 3.41 -0.957 7.293 1 98.5 20 GLY B CA 1
ATOM 2472 C C . GLY B 1 20 ? 3.078 -0.137 8.523 1 98.5 20 GLY B C 1
ATOM 2473 O O . GLY B 1 20 ? 2.291 0.81 8.453 1 98.5 20 GLY B O 1
ATOM 2474 N N . PHE B 1 21 ? 3.504 -0.588 9.617 1 98.62 21 PHE B N 1
ATOM 2475 C CA . PHE B 1 21 ? 3.316 0.025 10.922 1 98.62 21 PHE B CA 1
ATOM 2476 C C . PHE B 1 21 ? 4.652 0.211 11.633 1 98.62 21 PHE B C 1
ATOM 2478 O O . PHE B 1 21 ? 5.523 -0.66 11.562 1 98.62 21 PHE B O 1
ATOM 2485 N N . ILE B 1 22 ? 4.77 1.293 12.242 1 98.5 22 ILE B N 1
ATOM 2486 C CA . ILE B 1 22 ? 5.973 1.568 13.016 1 98.5 22 ILE B CA 1
ATOM 2487 C C . ILE B 1 22 ? 5.59 2.045 14.414 1 98.5 22 ILE B C 1
ATOM 2489 O O . ILE B 1 22 ? 4.652 2.834 14.57 1 98.5 22 ILE B O 1
ATOM 2493 N N . GLN B 1 23 ? 6.23 1.528 15.422 1 98.75 23 GLN B N 1
ATOM 2494 C CA . GLN B 1 23 ? 6.051 2.031 16.781 1 98.75 23 GLN B CA 1
ATOM 2495 C C . GLN B 1 23 ? 6.762 3.369 16.969 1 98.75 23 GLN B C 1
ATOM 2497 O O . GLN B 1 23 ? 7.988 3.441 16.906 1 98.75 23 GLN B O 1
ATOM 2502 N N . ALA B 1 24 ? 6.043 4.402 17.109 1 98.62 24 ALA B N 1
ATOM 2503 C CA . ALA B 1 24 ? 6.527 5.758 17.359 1 98.62 24 ALA B CA 1
ATOM 2504 C C . ALA B 1 24 ? 6.215 6.195 18.781 1 98.62 24 ALA B C 1
ATOM 2506 O O . ALA B 1 24 ? 5.199 6.848 19.031 1 98.62 24 ALA B O 1
ATOM 2507 N N . GLY B 1 25 ? 7.207 6 19.703 1 98.5 25 GLY B N 1
ATOM 2508 C CA . GLY B 1 25 ? 6.848 6.152 21.109 1 98.5 25 GLY B CA 1
ATOM 2509 C C . GLY B 1 25 ? 5.688 5.27 21.516 1 98.5 25 GLY B C 1
ATOM 2510 O O . GLY B 1 25 ? 5.715 4.059 21.297 1 98.5 25 GLY B O 1
ATOM 2511 N N . PRO B 1 26 ? 4.68 5.852 22.141 1 98.44 26 PRO B N 1
ATOM 2512 C CA . PRO B 1 26 ? 3.545 5.031 22.562 1 98.44 26 PRO B CA 1
ATOM 2513 C C . PRO B 1 26 ? 2.57 4.742 21.422 1 98.44 26 PRO B C 1
ATOM 2515 O O . PRO B 1 26 ? 1.58 4.031 21.625 1 98.44 26 PRO B O 1
ATOM 2518 N N . TYR B 1 27 ? 2.906 5.219 20.219 1 98.56 27 TYR B N 1
ATOM 2519 C CA . TYR B 1 27 ? 1.915 5.188 19.141 1 98.56 27 TYR B CA 1
ATOM 2520 C C . TYR B 1 27 ? 2.311 4.184 18.062 1 98.56 27 TYR B C 1
ATOM 2522 O O . TYR B 1 27 ? 3.402 4.273 17.5 1 98.56 27 TYR B O 1
ATOM 2530 N N . ARG B 1 28 ? 1.38 3.154 17.812 1 98.75 28 ARG B N 1
ATOM 2531 C CA . ARG B 1 28 ? 1.485 2.389 16.578 1 98.75 28 ARG B CA 1
ATOM 2532 C C . ARG B 1 28 ? 1.015 3.211 15.391 1 98.75 28 ARG B C 1
ATOM 2534 O O . ARG B 1 28 ? -0.154 3.596 15.312 1 98.75 28 ARG B O 1
ATOM 2541 N N . THR B 1 29 ? 1.936 3.447 14.461 1 98.94 29 THR B N 1
ATOM 2542 C CA . THR B 1 29 ? 1.667 4.402 13.391 1 98.94 29 THR B CA 1
ATOM 2543 C C . THR B 1 29 ? 1.687 3.709 12.031 1 98.94 29 THR B C 1
ATOM 2545 O O . THR B 1 29 ? 2.684 3.086 11.656 1 98.94 29 THR B O 1
ATOM 2548 N N . ARG B 1 30 ? 0.571 3.791 11.32 1 98.94 30 ARG B N 1
ATOM 2549 C CA . ARG B 1 30 ? 0.511 3.309 9.945 1 98.94 30 ARG B CA 1
ATOM 2550 C C . ARG B 1 30 ? 1.182 4.293 8.992 1 98.94 30 ARG B C 1
ATOM 2552 O O . ARG B 1 30 ? 0.996 5.504 9.109 1 98.94 30 ARG B O 1
ATOM 2559 N N . TYR B 1 31 ? 1.996 3.674 8.016 1 98.94 31 TYR B N 1
ATOM 2560 C CA . TYR B 1 31 ? 2.676 4.535 7.051 1 98.94 31 TYR B CA 1
ATOM 2561 C C . TYR B 1 31 ? 2.58 3.961 5.645 1 98.94 31 TYR B C 1
ATOM 2563 O O . TYR B 1 31 ? 2.369 2.76 5.469 1 98.94 31 TYR B O 1
ATOM 2571 N N . LEU B 1 32 ? 2.602 4.777 4.668 1 98.94 32 LEU B N 1
ATOM 2572 C CA . LEU B 1 32 ? 3.053 4.535 3.301 1 98.94 32 LEU B CA 1
ATOM 2573 C C . LEU B 1 32 ? 4.398 5.207 3.045 1 98.94 32 LEU B C 1
ATOM 2575 O O . LEU B 1 32 ? 4.551 6.406 3.277 1 98.94 32 LEU B O 1
ATOM 2579 N N . HIS B 1 33 ? 5.344 4.434 2.637 1 98.88 33 HIS B N 1
ATOM 2580 C CA . HIS B 1 33 ? 6.699 4.938 2.445 1 98.88 33 HIS B CA 1
ATOM 2581 C C . HIS B 1 33 ? 7.172 4.715 1.013 1 98.88 33 HIS B C 1
ATOM 2583 O O . HIS B 1 33 ? 7.012 3.621 0.466 1 98.88 33 HIS B O 1
ATOM 2589 N N . ALA B 1 34 ? 7.656 5.711 0.356 1 98.88 34 ALA B N 1
ATOM 2590 C CA . ALA B 1 34 ? 8.266 5.652 -0.971 1 98.88 34 ALA B CA 1
ATOM 2591 C C . ALA B 1 34 ? 9.562 6.453 -1.017 1 98.88 34 ALA B C 1
ATOM 2593 O O . ALA B 1 34 ? 9.727 7.426 -0.277 1 98.88 34 ALA B O 1
ATOM 2594 N N . GLY B 1 35 ? 10.469 6.07 -1.829 1 98.62 35 GLY B N 1
ATOM 2595 C CA . GLY B 1 35 ? 11.742 6.758 -1.973 1 98.62 35 GLY B CA 1
ATOM 2596 C C . GLY B 1 35 ? 12.867 6.109 -1.183 1 98.62 35 GLY B C 1
ATOM 2597 O O . GLY B 1 35 ? 12.703 5 -0.669 1 98.62 35 GLY B O 1
ATOM 2598 N N . ASP B 1 36 ? 14.039 6.805 -1.149 1 97.06 36 ASP B N 1
ATOM 2599 C CA . ASP B 1 36 ? 15.273 6.285 -0.562 1 97.06 36 ASP B CA 1
ATOM 2600 C C . ASP B 1 36 ? 15.609 7.012 0.737 1 97.06 36 ASP B C 1
ATOM 2602 O O . ASP B 1 36 ? 15.477 8.234 0.824 1 97.06 36 ASP B O 1
ATOM 2606 N N . THR B 1 37 ? 16.047 6.168 1.657 1 96.75 37 THR B N 1
ATOM 2607 C CA . THR B 1 37 ? 16.312 6.715 2.984 1 96.75 37 THR B CA 1
ATOM 2608 C C . THR B 1 37 ? 17.5 7.66 2.957 1 96.75 37 THR B C 1
ATOM 2610 O O . THR B 1 37 ? 17.719 8.43 3.895 1 96.75 37 THR B O 1
ATOM 2613 N N . SER B 1 38 ? 18.281 7.586 1.978 1 97.81 38 SER B N 1
ATOM 2614 C CA . SER B 1 38 ? 19.438 8.469 1.854 1 97.81 38 SER B CA 1
ATOM 2615 C C . SER B 1 38 ? 19.016 9.859 1.389 1 97.81 38 SER B C 1
ATOM 2617 O O . SER B 1 38 ? 19.797 10.805 1.467 1 97.81 38 SER B O 1
ATOM 2619 N N . LYS B 1 39 ? 17.797 10.039 0.87 1 98.5 39 LYS B N 1
ATOM 2620 C CA . LYS B 1 39 ? 17.281 11.32 0.388 1 98.5 39 LYS B CA 1
ATOM 2621 C C . LYS B 1 39 ? 16.672 12.133 1.523 1 98.5 39 LYS B C 1
ATOM 2623 O O . LYS B 1 39 ? 16.391 11.594 2.598 1 98.5 39 LYS B O 1
ATOM 2628 N N . PRO B 1 40 ? 16.562 13.422 1.337 1 98.62 40 PRO B N 1
ATOM 2629 C CA . PRO B 1 40 ? 15.898 14.234 2.365 1 98.62 40 PRO B CA 1
ATOM 2630 C C . PRO B 1 40 ? 14.492 13.734 2.693 1 98.62 40 PRO B C 1
ATOM 2632 O O . PRO B 1 40 ? 13.758 13.312 1.798 1 98.62 40 PRO B O 1
ATOM 2635 N N . THR B 1 41 ? 14.156 13.805 4.027 1 98.94 41 THR B N 1
ATOM 2636 C CA . THR B 1 41 ? 12.891 13.25 4.492 1 98.94 41 THR B CA 1
ATOM 2637 C C . THR B 1 41 ? 11.75 14.234 4.262 1 98.94 41 THR B C 1
ATOM 2639 O O . THR B 1 41 ? 11.906 15.438 4.504 1 98.94 41 THR B O 1
ATOM 2642 N N . LEU B 1 42 ? 10.656 13.805 3.666 1 98.94 42 LEU B N 1
ATOM 2643 C CA . LEU B 1 42 ? 9.391 14.508 3.52 1 98.94 42 LEU B CA 1
ATOM 2644 C C . LEU B 1 42 ? 8.266 13.75 4.223 1 98.94 42 LEU B C 1
ATOM 2646 O O . LEU B 1 42 ? 8.039 12.57 3.947 1 98.94 42 LEU B O 1
ATOM 2650 N N . ILE B 1 43 ? 7.609 14.375 5.195 1 98.94 43 ILE B N 1
ATOM 2651 C CA . ILE B 1 43 ? 6.5 13.766 5.922 1 98.94 43 ILE B CA 1
ATOM 2652 C C . ILE B 1 43 ? 5.188 14.43 5.508 1 98.94 43 ILE B C 1
ATOM 2654 O O . ILE B 1 43 ? 5.059 15.656 5.566 1 98.94 43 ILE B O 1
ATOM 2658 N N . LEU B 1 44 ? 4.238 13.664 5.035 1 99 44 LEU B N 1
ATOM 2659 C CA . LEU B 1 44 ? 2.932 14.109 4.559 1 99 44 LEU B CA 1
ATOM 2660 C C . LEU B 1 44 ? 1.85 13.82 5.594 1 99 44 LEU B C 1
ATOM 2662 O O . LEU B 1 44 ? 1.688 12.68 6.027 1 99 44 LEU B O 1
ATOM 2666 N N . LEU B 1 45 ? 1.161 14.883 5.93 1 98.94 45 LEU B N 1
ATOM 2667 C CA . LEU B 1 45 ? 0.233 14.844 7.055 1 98.94 45 LEU B CA 1
ATOM 2668 C C . LEU B 1 45 ? -1.18 15.203 6.605 1 98.94 45 LEU B C 1
ATOM 2670 O O . LEU B 1 45 ? -1.415 16.297 6.102 1 98.94 45 LEU B O 1
ATOM 2674 N N . HIS B 1 46 ? -2.148 14.328 6.812 1 98.81 46 HIS B N 1
ATOM 2675 C CA . HIS B 1 46 ? -3.514 14.477 6.32 1 98.81 46 HIS B CA 1
ATOM 2676 C C . HIS B 1 46 ? -4.363 15.289 7.289 1 98.81 46 HIS B C 1
ATOM 2678 O O . HIS B 1 46 ? -3.881 15.711 8.344 1 98.81 46 HIS B O 1
ATOM 2684 N N . GLY B 1 47 ? -5.625 15.523 6.949 1 98.12 47 GLY B N 1
ATOM 2685 C CA . GLY B 1 47 ? -6.555 16.328 7.719 1 98.12 47 GLY B CA 1
ATOM 2686 C C . GLY B 1 47 ? -7.402 15.516 8.68 1 98.12 47 GLY B C 1
ATOM 2687 O O . GLY B 1 47 ? -7.242 14.297 8.773 1 98.12 47 GLY B O 1
ATOM 2688 N N . ILE B 1 48 ? -8.312 16.25 9.297 1 97.06 48 ILE B N 1
ATOM 2689 C CA . ILE B 1 48 ? -9.156 15.641 10.328 1 97.06 48 ILE B CA 1
ATOM 2690 C C . ILE B 1 48 ? -10 14.523 9.711 1 97.06 48 ILE B C 1
ATOM 2692 O O . ILE B 1 48 ? -10.508 14.664 8.594 1 97.06 48 ILE B O 1
ATOM 2696 N N . THR B 1 49 ? -10.078 13.359 10.477 1 95.44 49 THR B N 1
ATOM 2697 C CA . THR B 1 49 ? -10.766 12.125 10.102 1 95.44 49 THR B CA 1
ATOM 2698 C C . THR B 1 49 ? -10.156 11.531 8.836 1 95.44 49 THR B C 1
ATOM 2700 O O . THR B 1 49 ? -10.75 10.633 8.219 1 95.44 49 THR B O 1
ATOM 2703 N N . GLY B 1 50 ? -9.102 12.031 8.344 1 97.12 50 GLY B N 1
ATOM 2704 C CA . GLY B 1 50 ? -8.469 11.594 7.113 1 97.12 50 GLY B CA 1
ATOM 2705 C C . GLY B 1 50 ? -7.598 10.359 7.293 1 97.12 50 GLY B C 1
ATOM 2706 O O . GLY B 1 50 ? -7.773 9.609 8.25 1 97.12 50 GLY B O 1
ATOM 2707 N N . HIS B 1 51 ? -6.766 10.078 6.359 1 98.56 51 HIS B N 1
ATOM 2708 C CA . HIS B 1 51 ? -5.891 8.914 6.258 1 98.56 51 HIS B CA 1
ATOM 2709 C C . HIS B 1 51 ? -4.82 9.117 5.191 1 98.56 51 HIS B C 1
ATOM 2711 O O . HIS B 1 51 ? -4.934 10.023 4.359 1 98.56 51 HIS B O 1
ATOM 2717 N N . ALA B 1 52 ? -3.799 8.273 5.219 1 98.75 52 ALA B N 1
ATOM 2718 C CA . ALA B 1 52 ? -2.576 8.453 4.441 1 98.75 52 ALA B CA 1
ATOM 2719 C C . ALA B 1 52 ? -2.877 8.453 2.945 1 98.75 52 ALA B C 1
ATOM 2721 O O . ALA B 1 52 ? -2.16 9.086 2.162 1 98.75 52 ALA B O 1
ATOM 2722 N N . GLU B 1 53 ? -4.012 7.789 2.496 1 98.62 53 GLU B N 1
ATOM 2723 C CA . GLU B 1 53 ? -4.367 7.664 1.084 1 98.62 53 GLU B CA 1
ATOM 2724 C C . GLU B 1 53 ? -4.645 9.031 0.462 1 98.62 53 GLU B C 1
ATOM 2726 O O . GLU B 1 53 ? -4.711 9.156 -0.762 1 98.62 53 GLU B O 1
ATOM 2731 N N . ALA B 1 54 ? -4.785 10.078 1.301 1 98.12 54 ALA B N 1
ATOM 2732 C CA . ALA B 1 54 ? -4.938 11.438 0.771 1 98.12 54 ALA B CA 1
ATOM 2733 C C . ALA B 1 54 ? -3.746 11.82 -0.105 1 98.12 54 ALA B C 1
ATOM 2735 O O . ALA B 1 54 ? -3.859 12.688 -0.968 1 98.12 54 ALA B O 1
ATOM 2736 N N . TYR B 1 55 ? -2.596 11.117 0.027 1 98.81 55 TYR B N 1
ATOM 2737 C CA . TYR B 1 55 ? -1.375 11.531 -0.656 1 98.81 55 TYR B CA 1
ATOM 2738 C C . TYR B 1 55 ? -0.856 10.43 -1.567 1 98.81 55 TYR B C 1
ATOM 2740 O O . TYR B 1 55 ? 0.31 10.445 -1.971 1 98.81 55 TYR B O 1
ATOM 2748 N N . VAL B 1 56 ? -1.661 9.438 -1.911 1 98.62 56 VAL B N 1
ATOM 2749 C CA . VAL B 1 56 ? -1.195 8.281 -2.674 1 98.62 56 VAL B CA 1
ATOM 2750 C C . VAL B 1 56 ? -0.757 8.727 -4.066 1 98.62 56 VAL B C 1
ATOM 2752 O O . VAL B 1 56 ? 0.151 8.133 -4.656 1 98.62 56 VAL B O 1
ATOM 2755 N N . ARG B 1 57 ? -1.374 9.797 -4.668 1 98.62 57 ARG B N 1
ATOM 2756 C CA . ARG B 1 57 ? -1.103 10.258 -6.027 1 98.62 57 ARG B CA 1
ATOM 2757 C C . ARG B 1 57 ? 0.169 11.102 -6.078 1 98.62 57 ARG B C 1
ATOM 2759 O O . ARG B 1 57 ? 0.587 11.539 -7.152 1 98.62 57 ARG B O 1
ATOM 2766 N N . ASN B 1 58 ? 0.848 11.289 -4.906 1 98.88 58 ASN B N 1
ATOM 2767 C CA . ASN B 1 58 ? 2.021 12.148 -4.785 1 98.88 58 ASN B CA 1
ATOM 2768 C C . ASN B 1 58 ? 3.287 11.336 -4.531 1 98.88 58 ASN B C 1
ATOM 2770 O O . ASN B 1 58 ? 4.398 11.844 -4.688 1 98.88 58 ASN B O 1
ATOM 2774 N N . LEU B 1 59 ? 3.1 10.047 -4.211 1 98.88 59 LEU B N 1
ATOM 2775 C CA . LEU B 1 59 ? 4.211 9.219 -3.754 1 98.88 59 LEU B CA 1
ATOM 2776 C C . LEU B 1 59 ? 5.23 9.016 -4.871 1 98.88 59 LEU B C 1
ATOM 2778 O O . LEU B 1 59 ? 6.43 9.195 -4.66 1 98.88 59 LEU B O 1
ATOM 2782 N N . ARG B 1 60 ? 4.777 8.688 -6.027 1 98.25 60 ARG B N 1
ATOM 2783 C CA . ARG B 1 60 ? 5.672 8.336 -7.125 1 98.25 60 ARG B CA 1
ATOM 2784 C C . ARG B 1 60 ? 6.605 9.5 -7.461 1 98.25 60 ARG B C 1
ATOM 2786 O O . ARG B 1 60 ? 7.828 9.336 -7.453 1 98.25 60 ARG B O 1
ATOM 2793 N N . SER B 1 61 ? 6.008 10.703 -7.773 1 98.69 61 SER B N 1
ATOM 2794 C CA . SER B 1 61 ? 6.801 11.852 -8.203 1 98.69 61 SER B CA 1
ATOM 2795 C C . SER B 1 61 ? 7.746 12.32 -7.102 1 98.69 61 SER B C 1
ATOM 2797 O O . SER B 1 61 ? 8.906 12.641 -7.367 1 98.69 61 SER B O 1
ATOM 2799 N N . HIS B 1 62 ? 7.336 12.312 -5.859 1 98.88 62 HIS B N 1
ATOM 2800 C CA . HIS B 1 62 ? 8.125 12.828 -4.742 1 98.88 62 HIS B CA 1
ATOM 2801 C C . HIS B 1 62 ? 9.234 11.859 -4.355 1 98.88 62 HIS B C 1
ATOM 2803 O O . HIS B 1 62 ? 10.297 12.281 -3.902 1 98.88 62 HIS B O 1
ATOM 2809 N N . ALA B 1 63 ? 8.977 10.523 -4.613 1 98.75 63 ALA B N 1
ATOM 2810 C CA . ALA B 1 63 ? 9.945 9.492 -4.242 1 98.75 63 ALA B CA 1
ATOM 2811 C C . ALA B 1 63 ? 11.211 9.609 -5.086 1 98.75 63 ALA B C 1
ATOM 2813 O O . ALA B 1 63 ? 12.266 9.086 -4.711 1 98.75 63 ALA B O 1
ATOM 2814 N N . GLU B 1 64 ? 11.102 10.359 -6.207 1 98.44 64 GLU B N 1
ATOM 2815 C CA . GLU B 1 64 ? 12.281 10.602 -7.035 1 98.44 64 GLU B CA 1
ATOM 2816 C C . GLU B 1 64 ? 13.273 11.516 -6.324 1 98.44 64 GLU B C 1
ATOM 2818 O O . GLU B 1 64 ? 14.477 11.469 -6.602 1 98.44 64 GLU B O 1
ATOM 2823 N N . HIS B 1 65 ? 12.875 12.203 -5.312 1 98.75 65 HIS B N 1
ATOM 2824 C CA . HIS B 1 65 ? 13.703 13.266 -4.758 1 98.75 65 HIS B CA 1
ATOM 2825 C C . HIS B 1 65 ? 13.781 13.164 -3.236 1 98.75 65 HIS B C 1
ATOM 2827 O O . HIS B 1 65 ? 14.672 13.75 -2.615 1 98.75 65 HIS B O 1
ATOM 2833 N N . PHE B 1 66 ? 12.844 12.461 -2.689 1 98.88 66 PHE B N 1
ATOM 2834 C CA . PHE B 1 66 ? 12.727 12.5 -1.236 1 98.88 66 PHE B CA 1
ATOM 2835 C C . PHE B 1 66 ? 12.562 11.094 -0.673 1 98.88 66 PHE B C 1
ATOM 2837 O O . PHE B 1 66 ? 12.211 10.164 -1.403 1 98.88 66 PHE B O 1
ATOM 2844 N N . ASN B 1 67 ? 12.945 10.891 0.669 1 98.88 67 ASN B N 1
ATOM 2845 C CA . ASN B 1 67 ? 12.453 9.867 1.582 1 98.88 67 ASN B CA 1
ATOM 2846 C C . ASN B 1 67 ? 11.062 10.203 2.105 1 98.88 67 ASN B C 1
ATOM 2848 O O . ASN B 1 67 ? 10.922 10.914 3.1 1 98.88 67 ASN B O 1
ATOM 2852 N N . VAL B 1 68 ? 9.969 9.711 1.412 1 98.94 68 VAL B N 1
ATOM 2853 C CA . VAL B 1 68 ? 8.609 10.227 1.58 1 98.94 68 VAL B CA 1
ATOM 2854 C C . VAL B 1 68 ? 7.828 9.32 2.531 1 98.94 68 VAL B C 1
ATOM 2856 O O . VAL B 1 68 ? 7.742 8.109 2.314 1 98.94 68 VAL B O 1
ATOM 2859 N N . TRP B 1 69 ? 7.332 9.859 3.582 1 98.94 69 TRP B N 1
ATOM 2860 C CA . TRP B 1 69 ? 6.477 9.164 4.539 1 98.94 69 TRP B CA 1
ATOM 2861 C C . TRP B 1 69 ? 5.098 9.812 4.605 1 98.94 69 TRP B C 1
ATOM 2863 O O . TRP B 1 69 ? 4.969 10.977 4.992 1 98.94 69 TRP B O 1
ATOM 2873 N N . ALA B 1 70 ? 4.047 9.172 4.125 1 98.94 70 ALA B N 1
ATOM 2874 C CA . ALA B 1 70 ? 2.672 9.523 4.469 1 98.94 70 ALA B CA 1
ATOM 2875 C C . ALA B 1 70 ? 2.166 8.688 5.641 1 98.94 70 ALA B C 1
ATOM 2877 O O . ALA B 1 70 ? 2.172 7.461 5.582 1 98.94 70 ALA B O 1
ATOM 2878 N N . ILE B 1 71 ? 1.703 9.336 6.738 1 98.94 71 ILE B N 1
ATOM 2879 C CA . ILE B 1 71 ? 1.331 8.57 7.922 1 98.94 71 ILE B CA 1
ATOM 2880 C C . ILE B 1 71 ? -0.132 8.836 8.266 1 98.94 71 ILE B C 1
ATOM 2882 O O . ILE B 1 71 ? -0.696 9.859 7.871 1 98.94 71 ILE B O 1
ATOM 2886 N N . ASP B 1 72 ? -0.768 7.914 8.961 1 98.94 72 ASP B N 1
ATOM 2887 C CA . ASP B 1 72 ? -2.004 8.18 9.688 1 98.94 72 ASP B CA 1
ATOM 2888 C C . ASP B 1 72 ? -1.719 8.859 11.023 1 98.94 72 ASP B C 1
ATOM 2890 O O . ASP B 1 72 ? -0.966 8.336 11.852 1 98.94 72 ASP B O 1
ATOM 2894 N N . PHE B 1 73 ? -2.285 9.961 11.234 1 98.81 73 PHE B N 1
ATOM 2895 C CA . PHE B 1 73 ? -2.18 10.609 12.531 1 98.81 73 PHE B CA 1
ATOM 2896 C C . PHE B 1 73 ? -2.729 9.711 13.633 1 98.81 73 PHE B C 1
ATOM 2898 O O . PHE B 1 73 ? -3.607 8.883 13.391 1 98.81 73 PHE B O 1
ATOM 2905 N N . ILE B 1 74 ? -2.197 9.984 14.836 1 98.62 74 ILE B N 1
ATOM 2906 C CA . ILE B 1 74 ? -2.873 9.375 15.984 1 98.62 74 ILE B CA 1
ATOM 2907 C C . ILE B 1 74 ? -4.363 9.711 15.938 1 98.62 74 ILE B C 1
ATOM 2909 O O . ILE B 1 74 ? -4.746 10.812 15.531 1 98.62 74 ILE B O 1
ATOM 2913 N N . GLY B 1 75 ? -5.184 8.688 16.297 1 98.5 75 GLY B N 1
ATOM 2914 C CA . GLY B 1 75 ? -6.629 8.867 16.297 1 98.5 75 GLY B CA 1
ATOM 2915 C C . GLY B 1 75 ? -7.25 8.672 14.93 1 98.5 75 GLY B C 1
ATOM 2916 O O . GLY B 1 75 ? -8.477 8.664 14.789 1 98.5 75 GLY B O 1
ATOM 2917 N N . HIS B 1 76 ? -6.414 8.43 13.898 1 98.69 76 HIS B N 1
ATOM 2918 C CA . HIS B 1 76 ? -6.914 8.359 12.531 1 98.69 76 HIS B CA 1
ATOM 2919 C C . HIS B 1 76 ? -6.434 7.094 11.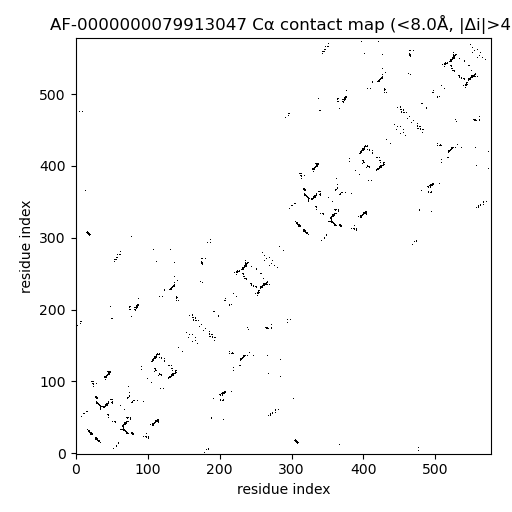836 1 98.69 76 HIS B C 1
ATOM 2921 O O . HIS B 1 76 ? -5.508 6.43 12.305 1 98.69 76 HIS B O 1
ATOM 2927 N N . GLY B 1 77 ? -7.109 6.766 10.695 1 98.38 77 GLY B N 1
ATOM 2928 C CA . GLY B 1 77 ? -6.703 5.629 9.891 1 98.38 77 GLY B CA 1
ATOM 2929 C C . GLY B 1 77 ? -6.551 4.352 10.695 1 98.38 77 GLY B C 1
ATOM 2930 O O . GLY B 1 77 ? -7.465 3.955 11.422 1 98.38 77 GLY B O 1
ATOM 2931 N N . TYR B 1 78 ? -5.359 3.732 10.547 1 98.56 78 TYR B N 1
ATOM 2932 C CA . TYR B 1 78 ? -5.098 2.48 11.25 1 98.56 78 TYR B CA 1
ATOM 2933 C C . TYR B 1 78 ? -4.027 2.668 12.32 1 98.56 78 TYR B C 1
ATOM 2935 O O . TYR B 1 78 ? -3.436 1.694 12.789 1 98.56 78 TYR B O 1
ATOM 2943 N N . SER B 1 79 ? -3.723 4.016 12.695 1 98.69 79 SER B N 1
ATOM 2944 C CA . SER B 1 79 ? -2.812 4.316 13.797 1 98.69 79 SER B CA 1
ATOM 2945 C C . SER B 1 79 ? -3.518 4.199 15.141 1 98.69 79 SER B C 1
ATOM 2947 O O . SER B 1 79 ? -4.734 4.012 15.195 1 98.69 79 SER B O 1
ATOM 2949 N N . SER B 1 80 ? -2.785 4.324 16.172 1 98.38 80 SER B N 1
ATOM 2950 C CA . SER B 1 80 ? -3.281 4.266 17.547 1 98.38 80 SER B CA 1
ATOM 2951 C C . SER B 1 80 ? -4.449 5.223 17.75 1 98.38 80 SER B C 1
ATOM 2953 O O . SER B 1 80 ? -4.434 6.348 17.25 1 98.38 80 SER B O 1
ATOM 2955 N N . LYS B 1 81 ? -5.422 4.758 18.562 1 98.19 81 LYS B N 1
ATOM 2956 C CA . LYS B 1 81 ? -6.586 5.547 18.953 1 98.19 81 LYS B CA 1
ATOM 2957 C C . LYS B 1 81 ? -6.578 5.852 20.438 1 98.19 81 LYS B C 1
ATOM 2959 O O . LYS B 1 81 ? -7.172 5.121 21.234 1 98.19 81 LYS B O 1
ATOM 2964 N N . PRO B 1 82 ? -6.102 6.945 20.719 1 94.62 82 PRO B N 1
ATOM 2965 C CA . PRO B 1 82 ? -6.078 7.297 22.141 1 94.62 82 PRO B CA 1
ATOM 2966 C C . PRO B 1 82 ? -7.469 7.562 22.703 1 94.62 82 PRO B C 1
ATOM 2968 O O . PRO B 1 82 ? -8.383 7.918 21.969 1 94.62 82 PRO B O 1
ATOM 2971 N N . ASP B 1 83 ? -7.59 7.473 24.047 1 93.25 83 ASP B N 1
ATOM 2972 C CA . ASP B 1 83 ? -8.875 7.641 24.734 1 93.25 83 ASP B CA 1
ATOM 2973 C C . ASP B 1 83 ? -8.961 9 25.406 1 93.25 83 ASP B C 1
ATOM 2975 O O . ASP B 1 83 ? -9.422 9.109 26.547 1 93.25 83 ASP B O 1
ATOM 2979 N N . HIS B 1 84 ? -8.492 10.008 24.906 1 97.75 84 HIS B N 1
ATOM 2980 C CA . HIS B 1 84 ? -8.586 11.383 25.375 1 97.75 84 HIS B CA 1
ATOM 2981 C C . HIS B 1 84 ? -8.719 12.352 24.188 1 97.75 84 HIS B C 1
ATOM 2983 O O . HIS B 1 84 ? -8.273 12.055 23.078 1 97.75 84 HIS B O 1
ATOM 2989 N N . PRO B 1 85 ? -9.336 13.516 24.453 1 98.06 85 PRO B N 1
ATOM 2990 C CA . PRO B 1 85 ? -9.43 14.516 23.391 1 98.06 85 PRO B CA 1
ATOM 2991 C C . PRO B 1 85 ? -8.07 14.875 22.797 1 98.06 85 PRO B C 1
ATOM 2993 O O . PRO B 1 85 ? -7.082 14.977 23.531 1 98.06 85 PRO B O 1
ATOM 2996 N N . LEU B 1 86 ? -8.039 15.023 21.484 1 98.56 86 LEU B N 1
ATOM 2997 C CA . LEU B 1 86 ? -6.785 15.328 20.797 1 98.56 86 LEU B CA 1
ATOM 2998 C C . LEU B 1 86 ? -6.691 16.812 20.469 1 98.56 86 LEU B C 1
ATOM 3000 O O . LEU B 1 86 ? -7.578 17.359 19.797 1 98.56 86 LEU B O 1
ATOM 3004 N N . GLU B 1 87 ? -5.707 17.484 21.031 1 98.62 87 GLU B N 1
ATOM 3005 C CA . GLU B 1 87 ? -5.348 18.859 20.719 1 98.62 87 GLU B CA 1
ATOM 3006 C C . GLU B 1 87 ? -4.051 18.938 19.922 1 98.62 87 GLU B C 1
ATOM 3008 O O . GLU B 1 87 ? -3.391 17.906 19.719 1 98.62 87 GLU B O 1
ATOM 3013 N N . ILE B 1 88 ? -3.674 20.078 19.453 1 98.69 88 ILE B N 1
ATOM 3014 C CA . ILE B 1 88 ? -2.557 20.25 18.531 1 98.69 88 ILE B CA 1
ATOM 3015 C C . ILE B 1 88 ? -1.278 19.703 19.156 1 98.69 88 ILE B C 1
ATOM 3017 O O . ILE B 1 88 ? -0.468 19.062 18.484 1 98.69 88 ILE B O 1
ATOM 3021 N N . LYS B 1 89 ? -1.116 19.875 20.484 1 98.5 89 LYS B N 1
ATOM 3022 C CA . LYS B 1 89 ? 0.089 19.422 21.172 1 98.5 89 LYS B CA 1
ATOM 3023 C C . LYS B 1 89 ? 0.234 17.906 21.078 1 98.5 89 LYS B C 1
ATOM 3025 O O . LYS B 1 89 ? 1.351 17.375 21.031 1 98.5 89 LYS B O 1
ATOM 3030 N N . HIS B 1 90 ? -0.832 17.125 21.016 1 98.69 90 HIS B N 1
ATOM 3031 C CA . HIS B 1 90 ? -0.792 15.672 20.938 1 98.69 90 HIS B CA 1
ATOM 3032 C C . HIS B 1 90 ? -0.349 15.211 19.547 1 98.69 90 HIS B C 1
ATOM 3034 O O . HIS B 1 90 ? 0.396 14.234 19.422 1 98.69 90 HIS B O 1
ATOM 3040 N N . TYR B 1 91 ? -0.819 15.898 18.547 1 98.81 91 TYR B N 1
ATOM 3041 C CA . TYR B 1 91 ? -0.374 15.594 17.188 1 98.81 91 TYR B CA 1
ATOM 3042 C C . TYR B 1 91 ? 1.103 15.93 17.016 1 98.81 91 TYR B C 1
ATOM 3044 O O . TYR B 1 91 ? 1.837 15.188 16.344 1 98.81 91 TYR B O 1
ATOM 3052 N N . ILE B 1 92 ? 1.526 17.031 17.609 1 98.88 92 ILE B N 1
ATOM 3053 C CA . ILE B 1 92 ? 2.934 17.422 17.562 1 98.88 92 ILE B CA 1
ATOM 3054 C C . ILE B 1 92 ? 3.783 16.344 18.234 1 98.88 92 ILE B C 1
ATOM 3056 O O . ILE B 1 92 ? 4.828 15.953 17.719 1 98.88 92 ILE B O 1
ATOM 3060 N N . ASP B 1 93 ? 3.311 15.859 19.359 1 98.81 93 ASP B N 1
ATOM 3061 C CA . ASP B 1 93 ? 4.02 14.781 20.047 1 98.81 93 ASP B CA 1
ATOM 3062 C C . ASP B 1 93 ? 4.133 13.547 19.172 1 98.81 93 ASP B C 1
ATOM 3064 O O . ASP B 1 93 ? 5.191 12.914 19.109 1 98.81 93 ASP B O 1
ATOM 3068 N N . HIS B 1 94 ? 3.1 13.211 18.484 1 98.88 94 HIS B N 1
ATOM 3069 C CA . HIS B 1 94 ? 3.111 12.07 17.578 1 98.88 94 HIS B CA 1
ATOM 3070 C C . HIS B 1 94 ? 4.156 12.258 16.484 1 98.88 94 HIS B C 1
ATOM 3072 O O . HIS B 1 94 ? 4.934 11.352 16.188 1 98.88 94 HIS B O 1
ATOM 3078 N N . VAL B 1 95 ? 4.219 13.438 15.836 1 98.94 95 VAL B N 1
ATOM 3079 C CA . VAL B 1 95 ? 5.168 13.727 14.766 1 98.94 95 VAL B CA 1
ATOM 3080 C C . VAL B 1 95 ? 6.594 13.594 15.297 1 98.94 95 VAL B C 1
ATOM 3082 O O . VAL B 1 95 ? 7.453 13 14.641 1 98.94 95 VAL B O 1
ATOM 3085 N N . LEU B 1 96 ? 6.836 14.141 16.516 1 98.94 96 LEU B N 1
ATOM 3086 C CA . LEU B 1 96 ? 8.156 14.047 17.125 1 98.94 96 LEU B CA 1
ATOM 3087 C C . LEU B 1 96 ? 8.547 12.594 17.359 1 98.94 96 LEU B C 1
ATOM 3089 O O . LEU B 1 96 ? 9.664 12.188 17.016 1 98.94 96 LEU B O 1
ATOM 3093 N N . GLN B 1 97 ? 7.605 11.781 17.891 1 98.81 97 GLN B N 1
ATOM 3094 C CA . GLN B 1 97 ? 7.871 10.367 18.156 1 98.81 97 GLN B CA 1
ATOM 3095 C C . GLN B 1 97 ? 8.102 9.609 16.859 1 98.81 97 GLN B C 1
ATOM 3097 O O . GLN B 1 97 ? 8.93 8.695 16.797 1 98.81 97 GLN B O 1
ATOM 3102 N N . PHE B 1 98 ? 7.453 10.023 15.812 1 98.94 98 PHE B N 1
ATOM 3103 C CA . PHE B 1 98 ? 7.617 9.383 14.516 1 98.94 98 PHE B CA 1
ATOM 3104 C C . PHE B 1 98 ? 8.992 9.68 13.938 1 98.94 98 PHE B C 1
ATOM 3106 O O . PHE B 1 98 ? 9.68 8.773 13.445 1 98.94 98 PHE B O 1
ATOM 3113 N N . MET B 1 99 ? 9.375 10.953 13.945 1 98.88 99 MET B N 1
ATOM 3114 C CA . MET B 1 99 ? 10.703 11.328 13.477 1 98.88 99 MET B CA 1
ATOM 3115 C C . MET B 1 99 ? 11.781 10.547 14.219 1 98.88 99 MET B C 1
ATOM 3117 O O . MET B 1 99 ? 12.727 10.047 13.602 1 98.88 99 MET B O 1
ATOM 3121 N N . ASP B 1 100 ? 11.586 10.375 15.547 1 98.88 100 ASP B N 1
ATOM 3122 C CA . ASP B 1 100 ? 12.539 9.594 16.328 1 98.88 100 ASP B CA 1
ATOM 3123 C C . ASP B 1 100 ? 12.57 8.141 15.875 1 98.88 100 ASP B C 1
ATOM 3125 O O . ASP B 1 100 ? 13.641 7.551 15.742 1 98.88 100 ASP B O 1
ATOM 3129 N N . ALA B 1 101 ? 11.484 7.617 15.586 1 98.81 101 ALA B N 1
ATOM 3130 C CA . ALA B 1 101 ? 11.359 6.211 15.227 1 98.81 101 ALA B CA 1
ATOM 3131 C C . ALA B 1 101 ? 12.039 5.922 13.891 1 98.81 101 ALA B C 1
ATOM 3133 O O . ALA B 1 101 ? 12.602 4.84 13.695 1 98.81 101 ALA B O 1
ATOM 3134 N N . ILE B 1 102 ? 11.969 6.871 12.984 1 98.56 102 ILE B N 1
ATOM 3135 C CA . ILE B 1 102 ? 12.555 6.625 11.672 1 98.56 102 ILE B CA 1
ATOM 3136 C C . ILE B 1 102 ? 13.977 7.191 11.633 1 98.56 102 ILE B C 1
ATOM 3138 O O . ILE B 1 102 ? 14.625 7.172 10.586 1 98.56 102 ILE B O 1
ATOM 3142 N N . GLY B 1 103 ? 14.43 7.758 12.633 1 98.5 103 GLY B N 1
ATOM 3143 C CA . GLY B 1 103 ? 15.805 8.203 12.781 1 98.5 103 GLY B CA 1
ATOM 3144 C C . GLY B 1 103 ? 16.094 9.477 12.016 1 98.5 103 GLY B C 1
ATOM 3145 O O . GLY B 1 103 ? 17.188 9.633 11.445 1 98.5 103 GLY B O 1
ATOM 3146 N N . VAL B 1 104 ? 15.102 10.359 12.062 1 98.38 104 VAL B N 1
ATOM 3147 C CA . VAL B 1 104 ? 15.289 11.602 11.32 1 98.38 104 VAL B CA 1
ATOM 3148 C C . VAL B 1 104 ? 15.242 12.789 12.281 1 98.38 104 VAL B C 1
ATOM 3150 O O . VAL B 1 104 ? 14.336 12.883 13.117 1 98.38 104 VAL B O 1
ATOM 3153 N N . GLU B 1 105 ? 16.266 13.758 12.164 1 97.88 105 GLU B N 1
ATOM 3154 C CA . GLU B 1 105 ? 16.359 14.93 13.031 1 97.88 105 GLU B CA 1
ATOM 3155 C C . GLU B 1 105 ? 15.641 16.125 12.406 1 97.88 105 GLU B C 1
ATOM 3157 O O . GLU B 1 105 ? 15.117 16.984 13.117 1 97.88 105 GLU B O 1
ATOM 3162 N N . LYS B 1 106 ? 15.727 16.125 11.125 1 98.56 106 LYS B N 1
ATOM 3163 C CA . LYS B 1 106 ? 15.156 17.234 10.359 1 98.56 106 LYS B CA 1
ATOM 3164 C C . LYS B 1 106 ? 14.391 16.719 9.141 1 98.56 106 LYS B C 1
ATOM 3166 O O . LYS B 1 106 ? 14.812 15.758 8.492 1 98.56 106 LYS B O 1
ATOM 3171 N N . ALA B 1 107 ? 13.297 17.375 8.805 1 98.94 107 ALA B N 1
ATOM 3172 C CA . ALA B 1 107 ? 12.469 16.953 7.68 1 98.94 107 ALA B CA 1
ATOM 3173 C C . ALA B 1 107 ? 11.688 18.141 7.098 1 98.94 107 ALA B C 1
ATOM 3175 O O . ALA B 1 107 ? 11.641 19.203 7.703 1 98.94 107 ALA B O 1
ATOM 3176 N N . SER B 1 108 ? 11.234 17.984 5.848 1 98.94 108 SER B N 1
ATOM 3177 C CA . SER B 1 108 ? 10.172 18.828 5.309 1 98.94 108 SER B CA 1
ATOM 3178 C C . SER B 1 108 ? 8.797 18.25 5.629 1 98.94 108 SER B C 1
ATOM 3180 O O . SER B 1 108 ? 8.648 17.031 5.785 1 98.94 108 SER B O 1
ATOM 3182 N N . PHE B 1 109 ? 7.859 19.141 5.777 1 98.94 109 PHE B N 1
ATOM 3183 C CA . PHE B 1 109 ? 6.504 18.734 6.137 1 98.94 109 PHE B CA 1
ATOM 3184 C C . PHE B 1 109 ? 5.484 19.344 5.18 1 98.94 109 PHE B C 1
ATOM 3186 O O . PHE B 1 109 ? 5.602 20.5 4.793 1 98.94 109 PHE B O 1
ATOM 3193 N N . SER B 1 110 ? 4.613 18.578 4.766 1 98.88 110 SER B N 1
ATOM 3194 C CA . SER B 1 110 ? 3.414 19.047 4.082 1 98.88 110 SER B CA 1
ATOM 3195 C C . SER B 1 110 ? 2.15 18.562 4.789 1 98.88 110 SER B C 1
ATOM 3197 O O . SER B 1 110 ? 1.94 17.359 4.941 1 98.88 110 SER B O 1
ATOM 3199 N N . GLY B 1 111 ? 1.378 19.453 5.164 1 98.75 111 GLY B N 1
ATOM 3200 C CA . GLY B 1 111 ? 0.172 19.109 5.902 1 98.75 111 GLY B CA 1
ATOM 3201 C C . GLY B 1 111 ? -1.088 19.688 5.285 1 98.75 111 GLY B C 1
ATOM 3202 O O . GLY B 1 111 ? -1.117 20.859 4.895 1 98.75 111 GLY B O 1
ATOM 3203 N N . GLU B 1 112 ? -2.143 18.922 5.242 1 98.44 112 GLU B N 1
ATOM 3204 C CA . GLU B 1 112 ? -3.465 19.312 4.754 1 98.44 112 GLU B CA 1
ATOM 3205 C C . GLU B 1 112 ? -4.438 19.516 5.91 1 98.44 112 GLU B C 1
ATOM 3207 O O . GLU B 1 112 ? -4.535 18.672 6.805 1 98.44 112 GLU B O 1
ATOM 3212 N N . SER B 1 113 ? -5.105 20.656 5.93 1 97.81 113 SER B N 1
ATOM 3213 C CA . SER B 1 113 ? -6.148 20.938 6.914 1 97.81 113 SER B CA 1
ATOM 3214 C C . SER B 1 113 ? -5.617 20.797 8.336 1 97.81 113 SER B C 1
ATOM 3216 O O . SER B 1 113 ? -4.691 21.5 8.734 1 97.81 113 SER B O 1
ATOM 3218 N N . LEU B 1 114 ? -6.023 19.797 9.133 1 98.31 114 LEU B N 1
ATOM 3219 C CA . LEU B 1 114 ? -5.441 19.5 10.438 1 98.31 114 LEU B CA 1
ATOM 3220 C C . LEU B 1 114 ? -3.93 19.328 10.32 1 98.31 114 LEU B C 1
ATOM 3222 O O . LEU B 1 114 ? -3.178 19.828 11.164 1 98.31 114 LEU B O 1
ATOM 3226 N N . GLY B 1 115 ? -3.475 18.641 9.203 1 98.75 115 GLY B N 1
ATOM 3227 C CA . GLY B 1 115 ? -2.047 18.469 8.969 1 98.75 115 GLY B CA 1
ATOM 3228 C C . GLY B 1 115 ? -1.316 19.781 8.773 1 98.75 115 GLY B C 1
ATOM 3229 O O . GLY B 1 115 ? -0.173 19.938 9.211 1 98.75 115 GLY B O 1
ATOM 3230 N N . GLY B 1 116 ? -1.97 20.703 8.148 1 98.81 116 GLY B N 1
ATOM 3231 C CA . GLY B 1 116 ? -1.405 22.031 8.008 1 98.81 116 GLY B CA 1
ATOM 3232 C C . GLY B 1 116 ? -1.329 22.797 9.32 1 98.81 116 GLY B C 1
ATOM 3233 O O . GLY B 1 116 ? -0.343 23.484 9.594 1 98.81 116 GLY B O 1
ATOM 3234 N N . TRP B 1 117 ? -2.398 22.719 10.086 1 98.69 117 TRP B N 1
ATOM 3235 C CA . TRP B 1 117 ? -2.467 23.266 11.445 1 98.69 117 TRP B CA 1
ATOM 3236 C C . TRP B 1 117 ? -1.297 22.766 12.289 1 98.69 117 TRP B C 1
ATOM 3238 O O . TRP B 1 117 ? -0.52 23.578 12.812 1 98.69 117 TRP B O 1
ATOM 3248 N N . VAL B 1 118 ? -1.097 21.469 12.32 1 98.88 118 VAL B N 1
ATOM 3249 C CA . VAL B 1 118 ? -0.028 20.828 13.078 1 98.88 118 VAL B CA 1
ATOM 3250 C C . VAL B 1 118 ? 1.328 21.234 12.516 1 98.88 118 VAL B C 1
ATOM 3252 O O . VAL B 1 118 ? 2.252 21.547 13.273 1 98.88 118 VAL B O 1
ATOM 3255 N N . THR B 1 119 ? 1.439 21.328 11.195 1 98.94 119 THR B N 1
ATOM 3256 C CA . THR B 1 119 ? 2.688 21.688 10.523 1 98.94 119 THR B CA 1
ATOM 3257 C C . THR B 1 119 ? 3.109 23.109 10.875 1 98.94 119 THR B C 1
ATOM 3259 O O . THR B 1 119 ? 4.273 23.344 11.203 1 98.94 119 THR B O 1
ATOM 3262 N N . ALA B 1 120 ? 2.182 24.031 10.883 1 98.88 120 ALA B N 1
ATOM 3263 C CA . ALA B 1 120 ? 2.482 25.422 11.219 1 98.88 120 ALA B CA 1
ATOM 3264 C C . ALA B 1 120 ? 2.957 25.547 12.664 1 98.88 120 ALA B C 1
ATOM 3266 O O . ALA B 1 120 ? 3.99 26.156 12.93 1 98.88 120 ALA B O 1
ATOM 3267 N N . GLN B 1 121 ? 2.207 24.984 13.594 1 98.88 121 GLN B N 1
ATOM 3268 C CA . GLN B 1 121 ? 2.578 25.031 15 1 98.88 121 GLN B CA 1
ATOM 3269 C C . GLN B 1 121 ? 3.91 24.328 15.242 1 98.88 121 GLN B C 1
ATOM 3271 O O . GLN B 1 121 ? 4.727 24.797 16.047 1 98.88 121 GLN B O 1
ATOM 3276 N N . PHE B 1 122 ? 4.133 23.203 14.578 1 98.88 122 PHE B N 1
ATOM 3277 C CA . PHE B 1 122 ? 5.371 22.438 14.695 1 98.88 122 PHE B CA 1
ATOM 3278 C C . PHE B 1 122 ? 6.566 23.281 14.258 1 98.88 122 PHE B C 1
ATOM 3280 O O . PHE B 1 122 ? 7.594 23.312 14.938 1 98.88 122 PHE B O 1
ATOM 3287 N N . ALA B 1 123 ? 6.395 23.922 13.133 1 98.88 123 ALA B N 1
ATOM 3288 C CA . ALA B 1 123 ? 7.469 24.75 12.594 1 98.88 123 ALA B CA 1
ATOM 3289 C C . ALA B 1 123 ? 7.793 25.906 13.539 1 98.88 123 ALA B C 1
ATOM 3291 O O . ALA B 1 123 ? 8.953 26.312 13.664 1 98.88 123 ALA B O 1
ATOM 3292 N N . HIS B 1 124 ? 6.797 26.5 14.117 1 98.69 124 HIS B N 1
ATOM 3293 C CA . HIS B 1 124 ? 6.992 27.562 15.102 1 98.69 124 HIS B CA 1
ATOM 3294 C C . HIS B 1 124 ? 7.723 27.031 16.328 1 98.69 124 HIS B C 1
ATOM 3296 O O . HIS B 1 124 ? 8.68 27.656 16.797 1 98.69 124 HIS B O 1
ATOM 3302 N N . ASP B 1 125 ? 7.293 25.906 16.906 1 98.62 125 ASP B N 1
ATOM 3303 C CA . ASP B 1 125 ? 7.773 25.375 18.172 1 98.62 125 ASP B CA 1
ATOM 3304 C C . ASP B 1 125 ? 9.156 24.75 18.016 1 98.62 125 ASP B C 1
ATOM 3306 O O . ASP B 1 125 ? 9.953 24.75 18.953 1 98.62 125 ASP B O 1
ATOM 3310 N N . HIS B 1 126 ? 9.383 24.141 16.828 1 98.62 126 HIS B N 1
ATOM 3311 C CA . HIS B 1 126 ? 10.602 23.375 16.609 1 98.62 126 HIS B CA 1
ATOM 3312 C C . HIS B 1 126 ? 11.234 23.703 15.266 1 98.62 126 HIS B C 1
ATOM 3314 O O . HIS B 1 126 ? 11.492 22.812 14.453 1 98.62 126 HIS B O 1
ATOM 3320 N N . PRO B 1 127 ? 11.578 24.953 15.141 1 98.69 127 PRO B N 1
ATOM 3321 C CA . PRO B 1 127 ? 12.148 25.344 13.844 1 98.69 127 PRO B CA 1
ATOM 3322 C C . PRO B 1 127 ? 13.43 24.578 13.516 1 98.69 127 PRO B C 1
ATOM 3324 O O . PRO B 1 127 ? 13.734 24.375 12.336 1 98.69 127 PRO B O 1
ATOM 3327 N N . GLU B 1 128 ? 14.156 24 14.422 1 98.5 128 GLU B N 1
ATOM 3328 C CA . GLU B 1 128 ? 15.406 23.281 14.227 1 98.5 128 GLU B CA 1
ATOM 3329 C C . GLU B 1 128 ? 15.156 21.906 13.602 1 98.5 128 GLU B C 1
ATOM 3331 O O . GLU B 1 128 ? 16.062 21.297 13.055 1 98.5 128 GLU B O 1
ATOM 3336 N N . LYS B 1 129 ? 13.906 21.5 13.602 1 98.88 129 LYS B N 1
ATOM 3337 C CA . LYS B 1 129 ? 13.57 20.172 13.109 1 98.88 129 LYS B CA 1
ATOM 3338 C C . LYS B 1 129 ? 12.891 20.234 11.742 1 98.88 129 LYS B C 1
ATOM 3340 O O . LYS B 1 129 ? 12.461 19.219 11.203 1 98.88 129 LYS B O 1
ATOM 3345 N N . VAL B 1 130 ? 12.859 21.375 11.25 1 98.88 130 VAL B N 1
ATOM 3346 C CA . VAL B 1 130 ? 12.062 21.594 10.047 1 98.88 130 VAL B CA 1
ATOM 3347 C C . VAL B 1 130 ? 12.938 22.188 8.945 1 98.88 130 VAL B C 1
ATOM 3349 O O . VAL B 1 130 ? 13.672 23.156 9.188 1 98.88 130 VAL B O 1
ATOM 3352 N N . GLU B 1 131 ? 12.914 21.594 7.707 1 98.69 131 GLU B N 1
ATOM 3353 C CA . GLU B 1 131 ? 13.586 22.156 6.535 1 98.69 131 GLU B CA 1
ATOM 3354 C C . GLU B 1 131 ? 12.68 23.141 5.801 1 98.69 131 GLU B C 1
ATOM 3356 O O . GLU B 1 131 ? 13.039 24.297 5.605 1 98.69 131 GLU B O 1
ATOM 3361 N N . ARG B 1 132 ? 11.578 22.672 5.363 1 98.81 132 ARG B N 1
ATOM 3362 C CA . ARG B 1 132 ? 10.555 23.438 4.672 1 98.81 132 ARG B CA 1
ATOM 3363 C C . ARG B 1 132 ? 9.156 22.938 5.008 1 98.81 132 ARG B C 1
ATOM 3365 O O . ARG B 1 132 ? 8.992 21.781 5.395 1 98.81 132 ARG B O 1
ATOM 3372 N N . ILE B 1 133 ? 8.164 23.844 4.887 1 98.94 133 ILE B N 1
ATOM 3373 C CA . ILE B 1 133 ? 6.801 23.406 5.176 1 98.94 133 ILE B CA 1
ATOM 3374 C C . ILE B 1 133 ? 5.867 23.828 4.047 1 98.94 133 ILE B C 1
ATOM 3376 O O . ILE B 1 133 ? 6.078 24.891 3.432 1 98.94 133 ILE B O 1
ATOM 3380 N N . VAL B 1 134 ? 4.969 23 3.812 1 98.94 134 VAL B N 1
ATOM 3381 C CA . VAL B 1 134 ? 3.848 23.328 2.941 1 98.94 134 VAL B CA 1
ATOM 3382 C C . VAL B 1 134 ? 2.539 23.266 3.727 1 98.94 134 VAL B C 1
ATOM 3384 O O . VAL B 1 134 ? 2.217 22.219 4.309 1 98.94 134 VAL B O 1
ATOM 3387 N N . LEU B 1 135 ? 1.87 24.375 3.686 1 98.88 135 LEU B N 1
ATOM 3388 C CA . LEU B 1 135 ? 0.574 24.5 4.344 1 98.88 135 LEU B CA 1
ATOM 3389 C C . LEU B 1 135 ? -0.562 24.406 3.33 1 98.88 135 LEU B C 1
ATOM 3391 O O . LEU B 1 135 ? -0.94 25.406 2.715 1 98.88 135 LEU B O 1
ATOM 3395 N N . ASN B 1 136 ? -1.023 23.172 3.193 1 98.44 136 ASN B N 1
ATOM 3396 C CA . ASN B 1 136 ? -2.051 22.828 2.217 1 98.44 136 ASN B CA 1
ATOM 3397 C C . ASN B 1 136 ? -3.451 22.969 2.803 1 98.44 136 ASN B C 1
ATOM 3399 O O . ASN B 1 136 ? -3.922 22.094 3.527 1 98.44 136 ASN B O 1
ATOM 3403 N N . THR B 1 137 ? -4.137 24.094 2.385 1 97.56 137 THR B N 1
ATOM 3404 C CA . THR B 1 137 ? -5.477 24.375 2.885 1 97.56 137 THR B CA 1
ATOM 3405 C C . THR B 1 137 ? -5.535 24.219 4.402 1 97.56 137 THR B C 1
ATOM 3407 O O . THR B 1 137 ? -6.43 23.562 4.93 1 97.56 137 THR B O 1
ATOM 3410 N N . MET B 1 138 ? -4.527 24.859 5.035 1 97.69 138 MET B N 1
ATOM 3411 C CA . MET B 1 138 ? -4.301 24.609 6.457 1 97.69 138 MET B CA 1
ATOM 3412 C C . MET B 1 138 ? -5.484 25.078 7.289 1 97.69 138 MET B C 1
ATOM 3414 O O . MET B 1 138 ? -6.148 26.062 6.938 1 97.69 138 MET B O 1
ATOM 3418 N N . GLY B 1 139 ? -5.766 24.375 8.398 1 95.19 139 GLY B N 1
ATOM 3419 C CA . GLY B 1 139 ? -6.707 24.812 9.414 1 95.19 139 GLY B CA 1
ATOM 3420 C C . GLY B 1 139 ? -6.059 25.625 10.516 1 95.19 139 GLY B C 1
ATOM 3421 O O . GLY B 1 139 ? -4.855 25.891 10.477 1 95.19 139 GLY B O 1
ATOM 3422 N N . GLY B 1 140 ? -6.902 26.141 11.438 1 95.38 140 GLY B N 1
ATOM 3423 C CA . GLY B 1 140 ? -6.395 26.672 12.695 1 95.38 140 GLY B CA 1
ATOM 3424 C C . GLY B 1 140 ? -6.367 28.188 12.734 1 95.38 140 GLY B C 1
ATOM 3425 O O . GLY B 1 140 ? -6.098 28.781 13.789 1 95.38 140 GLY B O 1
ATOM 3426 N N . THR B 1 141 ? -6.57 28.891 11.539 1 94.75 141 THR B N 1
ATOM 3427 C CA . THR B 1 141 ? -6.496 30.344 11.547 1 94.75 141 THR B CA 1
ATOM 3428 C C . THR B 1 141 ? -7.895 30.953 11.578 1 94.75 141 THR B C 1
ATOM 3430 O O . THR B 1 141 ? -8.047 32.156 11.789 1 94.75 141 THR B O 1
ATOM 3433 N N . MET B 1 142 ? -8.93 30.094 11.438 1 90.69 142 MET B N 1
ATOM 3434 C CA . MET B 1 142 ? -10.312 30.562 11.445 1 90.69 142 MET B CA 1
ATOM 3435 C C . MET B 1 142 ? -11.172 29.734 12.391 1 90.69 142 MET B C 1
ATOM 3437 O O . MET B 1 142 ? -10.914 28.531 12.562 1 90.69 142 MET B O 1
ATOM 3441 N N . ALA B 1 143 ? -12.023 30.5 13 1 91.25 143 ALA B N 1
ATOM 3442 C CA . ALA B 1 143 ? -13.023 29.844 13.836 1 91.25 143 ALA B CA 1
ATOM 3443 C C . ALA B 1 143 ? -14.438 30.234 13.406 1 91.25 143 ALA B C 1
ATOM 3445 O O . ALA B 1 143 ? -15.109 31 14.094 1 91.25 143 ALA B O 1
ATOM 3446 N N . ASN B 1 144 ? -14.875 29.656 12.352 1 89.94 144 ASN B N 1
ATOM 3447 C CA . ASN B 1 144 ? -16.25 29.875 11.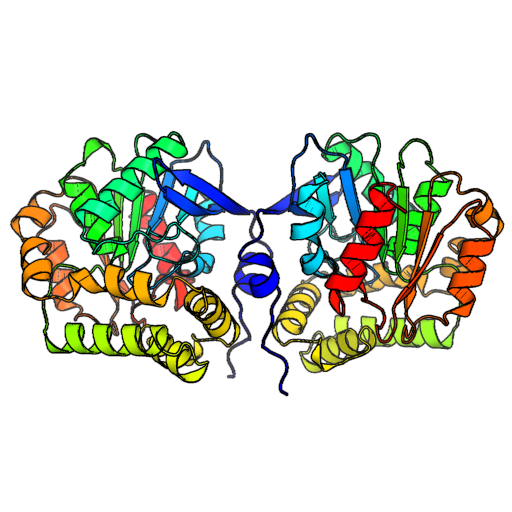891 1 89.94 144 ASN B CA 1
ATOM 3448 C C . ASN B 1 144 ? -17.203 28.844 12.484 1 89.94 144 ASN B C 1
ATOM 3450 O O . ASN B 1 144 ? -17.156 27.672 12.141 1 89.94 144 ASN B O 1
ATOM 3454 N N . PRO B 1 145 ? -18.094 29.312 13.289 1 91.19 145 PRO B N 1
ATOM 3455 C CA . PRO B 1 145 ? -18.953 28.375 14.008 1 91.19 145 PRO B CA 1
ATOM 3456 C C . PRO B 1 145 ? -19.781 27.5 13.07 1 91.19 145 PRO B C 1
ATOM 3458 O O . PRO B 1 145 ? -20.047 26.328 13.375 1 91.19 145 PRO B O 1
ATOM 3461 N N . LYS B 1 146 ? -20.219 28 11.992 1 91.94 146 LYS B N 1
ATOM 3462 C CA . LYS B 1 146 ? -21.047 27.234 11.047 1 91.94 146 LYS B CA 1
ATOM 3463 C C . LYS B 1 146 ? -20.234 26.109 10.398 1 91.94 146 LYS B C 1
ATOM 3465 O O . LYS B 1 146 ? -20.719 24.984 10.25 1 91.94 146 LYS B O 1
ATOM 3470 N N . VAL B 1 147 ? -19.047 26.453 9.992 1 87.94 147 VAL B N 1
ATOM 3471 C CA . VAL B 1 147 ? -18.172 25.453 9.383 1 87.94 147 VAL B CA 1
ATOM 3472 C C . VAL B 1 147 ? -17.797 24.391 10.414 1 87.94 147 VAL B C 1
ATOM 3474 O O . VAL B 1 147 ? -17.812 23.203 10.109 1 87.94 147 VAL B O 1
ATOM 3477 N N . MET B 1 148 ? -17.453 24.844 11.672 1 91.94 148 MET B N 1
ATOM 3478 C CA . MET B 1 148 ? -17.094 23.938 12.758 1 91.94 148 MET B CA 1
ATOM 3479 C C . MET B 1 148 ? -18.234 22.969 13.055 1 91.94 148 MET B C 1
ATOM 3481 O O . MET B 1 148 ? -18 21.75 13.195 1 91.94 148 MET B O 1
ATOM 3485 N N . GLU B 1 149 ? -19.453 23.5 13.117 1 91.94 149 GLU B N 1
ATOM 3486 C CA . GLU B 1 149 ? -20.625 22.672 13.398 1 91.94 149 GLU B CA 1
ATOM 3487 C C . GLU B 1 149 ? -20.875 21.672 12.273 1 91.94 149 GLU B C 1
ATOM 3489 O O . GLU B 1 149 ? -21.203 20.516 12.523 1 91.94 149 GLU B O 1
ATOM 3494 N N . ARG B 1 150 ? -20.766 22.094 11.07 1 91 150 ARG B N 1
ATOM 3495 C CA . ARG B 1 150 ? -21 21.219 9.922 1 91 150 ARG B CA 1
ATOM 3496 C C . ARG B 1 150 ? -19.969 20.094 9.883 1 91 150 ARG B C 1
ATOM 3498 O O . ARG B 1 150 ? -20.344 18.922 9.664 1 91 150 ARG B O 1
ATOM 3505 N N . LEU B 1 151 ? -18.766 20.469 10.047 1 90.25 151 LEU B N 1
ATOM 3506 C CA . LEU B 1 151 ? -17.703 19.469 10.078 1 90.25 151 LEU B CA 1
ATOM 3507 C C . LEU B 1 151 ? -17.938 18.453 11.195 1 90.25 151 LEU B C 1
ATOM 3509 O O . LEU B 1 151 ? -17.828 17.25 10.977 1 90.25 151 LEU B O 1
ATOM 3513 N N . TYR B 1 152 ? -18.266 18.969 12.367 1 93.12 152 TYR B N 1
ATOM 3514 C CA . TYR B 1 152 ? -18.547 18.109 13.516 1 93.12 152 TYR B CA 1
ATOM 3515 C C . TYR B 1 152 ? -19.703 17.156 13.211 1 93.12 152 TYR B C 1
ATOM 3517 O O . TYR B 1 152 ? -19.578 15.945 13.398 1 93.12 152 TYR B O 1
ATOM 3525 N N . THR B 1 153 ? -20.75 17.688 12.742 1 94.5 153 THR B N 1
ATOM 3526 C CA . THR B 1 153 ? -21.953 16.906 12.508 1 94.5 153 THR B CA 1
ATOM 3527 C C . THR B 1 153 ? -21.719 15.836 11.445 1 94.5 153 THR B C 1
ATOM 3529 O O . THR B 1 153 ? -22.047 14.664 11.648 1 94.5 153 THR B O 1
ATOM 3532 N N . LEU B 1 154 ? -21.172 16.172 10.281 1 92.38 154 LEU B N 1
ATOM 3533 C CA . LEU B 1 154 ? -20.922 15.219 9.203 1 92.38 154 LEU B CA 1
ATOM 3534 C C . LEU B 1 154 ? -19.984 14.109 9.664 1 92.38 154 LEU B C 1
ATOM 3536 O O . LEU B 1 154 ? -20.203 12.93 9.359 1 92.38 154 LEU B O 1
ATOM 3540 N N . SER B 1 155 ? -18.906 14.484 10.414 1 94.25 155 SER B N 1
ATOM 3541 C CA . SER B 1 155 ? -17.922 13.516 10.867 1 94.25 155 SER B CA 1
ATOM 3542 C C . SER B 1 155 ? -18.516 12.562 11.898 1 94.25 155 SER B C 1
ATOM 3544 O O . SER B 1 155 ? -18.344 11.344 11.805 1 94.25 155 SER B O 1
ATOM 3546 N N . MET B 1 156 ? -19.312 13.133 12.844 1 94.88 156 MET B N 1
ATOM 3547 C CA . MET B 1 156 ? -19.875 12.312 13.906 1 94.88 156 MET B CA 1
ATOM 3548 C C . MET B 1 156 ? -21 11.422 13.375 1 94.88 156 MET B C 1
ATOM 3550 O O . MET B 1 156 ? -21.172 10.297 13.844 1 94.88 156 MET B O 1
ATOM 3554 N N . GLU B 1 157 ? -21.781 11.867 12.414 1 95.19 157 GLU B N 1
ATOM 3555 C CA . GLU B 1 157 ? -22.812 11.047 11.781 1 95.19 157 GLU B CA 1
ATOM 3556 C C . GLU B 1 157 ? -22.188 9.852 11.062 1 95.19 157 GLU B C 1
ATOM 3558 O O . GLU B 1 157 ? -22.672 8.727 11.188 1 95.19 157 GLU B O 1
ATOM 3563 N N . ALA B 1 158 ? -21.094 10.117 10.352 1 94.38 158 ALA B N 1
ATOM 3564 C CA . ALA B 1 158 ? -20.422 9.039 9.633 1 94.38 158 ALA B CA 1
ATOM 3565 C C . ALA B 1 158 ? -19.766 8.062 10.602 1 94.38 158 ALA B C 1
ATOM 3567 O O . ALA B 1 158 ? -19.703 6.859 10.328 1 94.38 158 ALA B O 1
ATOM 3568 N N . ALA B 1 159 ? -19.312 8.562 11.672 1 95.5 159 ALA B N 1
ATOM 3569 C CA . ALA B 1 159 ? -18.688 7.699 12.672 1 95.5 159 ALA B CA 1
ATOM 3570 C C . ALA B 1 159 ? -19.734 6.828 13.359 1 95.5 159 ALA B C 1
ATOM 3572 O O . ALA B 1 159 ? -19.5 5.645 13.625 1 95.5 159 ALA B O 1
ATOM 3573 N N . LYS B 1 160 ? -20.891 7.379 13.734 1 95.62 160 LYS B N 1
ATOM 3574 C CA . LYS B 1 160 ? -21.969 6.66 14.398 1 95.62 160 LYS B CA 1
ATOM 3575 C C . LYS B 1 160 ? -22.562 5.582 13.492 1 95.62 160 LYS B C 1
ATOM 3577 O O . LYS B 1 160 ? -22.922 4.504 13.961 1 95.62 160 LYS B O 1
ATOM 3582 N N . ASP B 1 161 ? -22.672 5.957 12.219 1 97.31 161 ASP B N 1
ATOM 3583 C CA . ASP B 1 161 ? -23.203 5.059 11.203 1 97.31 161 ASP B CA 1
ATOM 3584 C C . ASP B 1 161 ? -22.391 5.16 9.906 1 97.31 161 ASP B C 1
ATOM 3586 O O . ASP B 1 161 ? -22.797 5.867 8.977 1 97.31 161 ASP B O 1
ATOM 3590 N N . PRO B 1 162 ? -21.359 4.316 9.906 1 97.12 162 PRO B N 1
ATOM 3591 C CA . PRO B 1 162 ? -20.5 4.402 8.719 1 97.12 162 PRO B CA 1
ATOM 3592 C C . PRO B 1 162 ? -21.125 3.727 7.496 1 97.12 162 PRO B C 1
ATOM 3594 O O . PRO B 1 162 ? -20.469 2.912 6.84 1 97.12 162 PRO B O 1
ATOM 3597 N N . SER B 1 163 ? -22.406 4.164 7.199 1 97.44 163 SER B N 1
ATOM 3598 C CA . SER B 1 163 ? -23.047 3.678 5.98 1 97.44 163 SER B CA 1
ATOM 3599 C C . SER B 1 163 ? -22.344 4.223 4.738 1 97.44 163 SER B C 1
ATOM 3601 O O . SER B 1 163 ? -21.625 5.211 4.812 1 97.44 163 SER B O 1
ATOM 3603 N N . TRP B 1 164 ? -22.516 3.531 3.607 1 96.44 164 TRP B N 1
ATOM 3604 C CA . TRP B 1 164 ? -21.953 3.936 2.326 1 96.44 164 TRP B CA 1
ATOM 3605 C C . TRP B 1 164 ? -22.312 5.383 2.004 1 96.44 164 TRP B C 1
ATOM 3607 O O . TRP B 1 164 ? -21.422 6.188 1.683 1 96.44 164 TRP B O 1
ATOM 3617 N N . GLU B 1 165 ? -23.547 5.773 2.219 1 95.75 165 GLU B N 1
ATOM 3618 C CA . GLU B 1 165 ? -24.078 7.09 1.873 1 95.75 165 GLU B CA 1
ATOM 3619 C C . GLU B 1 165 ? -23.484 8.172 2.762 1 95.75 165 GLU B C 1
ATOM 3621 O O . GLU B 1 165 ? -23.156 9.266 2.287 1 95.75 165 GLU B O 1
ATOM 3626 N N . ARG B 1 166 ? -23.359 7.938 4.051 1 96.12 166 ARG B N 1
ATOM 3627 C CA . ARG B 1 166 ? -22.828 8.93 4.977 1 96.12 166 ARG B CA 1
ATOM 3628 C C . ARG B 1 166 ? -21.344 9.156 4.742 1 96.12 166 ARG B C 1
ATOM 3630 O O . ARG B 1 166 ? -20.859 10.297 4.789 1 96.12 166 ARG B O 1
ATOM 3637 N N . VAL B 1 167 ? -20.609 8.07 4.457 1 97.06 167 VAL B N 1
ATOM 3638 C CA . VAL B 1 167 ? -19.188 8.203 4.168 1 97.06 167 VAL B CA 1
ATOM 3639 C C . VAL B 1 167 ? -19 8.953 2.852 1 97.06 167 VAL B C 1
ATOM 3641 O O . VAL B 1 167 ? -18.141 9.836 2.75 1 97.06 167 VAL B O 1
ATOM 3644 N N . GLN B 1 168 ? -19.812 8.625 1.896 1 96.25 168 GLN B N 1
ATOM 3645 C CA . GLN B 1 168 ? -19.781 9.32 0.614 1 96.25 168 GLN B CA 1
ATOM 3646 C C . GLN B 1 168 ? -20.016 10.812 0.792 1 96.25 168 GLN B C 1
ATOM 3648 O O . GLN B 1 168 ? -19.297 11.633 0.222 1 96.25 168 GLN B O 1
ATOM 3653 N N . ALA B 1 169 ? -21.016 11.164 1.562 1 94.06 169 ALA B N 1
ATOM 3654 C CA . ALA B 1 169 ? -21.359 12.57 1.796 1 94.06 169 ALA B CA 1
ATOM 3655 C C . ALA B 1 169 ? -20.188 13.312 2.438 1 94.06 169 ALA B C 1
ATOM 3657 O O . ALA B 1 169 ? -19.875 14.445 2.051 1 94.06 169 ALA B O 1
ATOM 3658 N N . ARG B 1 170 ? -19.609 12.633 3.367 1 93.5 170 ARG B N 1
ATOM 3659 C CA . ARG B 1 170 ? -18.469 13.25 4.043 1 93.5 170 ARG B CA 1
ATOM 3660 C C . ARG B 1 170 ? -17.312 13.477 3.074 1 93.5 170 ARG B C 1
ATOM 3662 O O . ARG B 1 170 ? -16.656 14.516 3.113 1 93.5 170 ARG B O 1
ATOM 3669 N N . LEU B 1 171 ? -16.984 12.555 2.207 1 96.12 171 LEU B N 1
ATOM 3670 C CA . LEU B 1 171 ? -15.906 12.672 1.23 1 96.12 171 LEU B CA 1
ATOM 3671 C C . LEU B 1 171 ? -16.234 13.727 0.181 1 96.12 171 LEU B C 1
ATOM 3673 O O . LEU B 1 171 ? -15.367 14.5 -0.226 1 96.12 171 LEU B O 1
ATOM 3677 N N . GLU B 1 172 ? -17.5 13.742 -0.226 1 93.44 172 GLU B N 1
ATOM 3678 C CA . GLU B 1 172 ? -17.922 14.703 -1.242 1 93.44 172 GLU B CA 1
ATOM 3679 C C . GLU B 1 172 ? -17.781 16.141 -0.732 1 93.44 172 GLU B C 1
ATOM 3681 O O . GLU B 1 172 ? -17.531 17.062 -1.512 1 93.44 172 GLU B O 1
ATOM 3686 N N . TRP B 1 173 ? -17.938 16.312 0.54 1 90.25 173 TRP B N 1
ATOM 3687 C CA . TRP B 1 173 ? -17.766 17.625 1.153 1 90.25 173 TRP B CA 1
ATOM 3688 C C . TRP B 1 173 ? -16.344 18.141 0.922 1 90.25 173 TRP B C 1
ATOM 3690 O O . TRP B 1 173 ? -16.141 19.359 0.808 1 90.25 173 TRP B O 1
ATOM 3700 N N . LEU B 1 174 ? -15.305 17.266 0.786 1 91.88 174 LEU B N 1
ATOM 3701 C CA . LEU B 1 174 ? -13.898 17.641 0.675 1 91.88 174 LEU B CA 1
ATOM 3702 C C . LEU B 1 174 ? -13.555 18.047 -0.755 1 91.88 174 LEU B C 1
ATOM 3704 O O . LEU B 1 174 ? -12.555 18.719 -0.99 1 91.88 174 LEU B O 1
ATOM 3708 N N . MET B 1 175 ? -14.359 17.609 -1.69 1 93.88 175 MET B N 1
ATOM 3709 C CA . MET B 1 175 ? -13.953 17.656 -3.092 1 93.88 175 MET B CA 1
ATOM 3710 C C . MET B 1 175 ? -14.758 18.719 -3.85 1 93.88 175 MET B C 1
ATOM 3712 O O . MET B 1 175 ? -15.953 18.891 -3.607 1 93.88 175 MET B O 1
ATOM 3716 N N . ALA B 1 176 ? -14.062 19.422 -4.762 1 96 176 ALA B N 1
ATOM 3717 C CA . ALA B 1 176 ? -14.773 20.328 -5.672 1 96 176 ALA B CA 1
ATOM 3718 C C . ALA B 1 176 ? -15.586 19.547 -6.691 1 96 176 ALA B C 1
ATOM 3720 O O . ALA B 1 176 ? -16.719 19.922 -7.016 1 96 176 ALA B O 1
ATOM 3721 N N . ASP B 1 177 ? -15.023 18.516 -7.184 1 93.69 177 ASP B N 1
ATOM 3722 C CA . ASP B 1 177 ? -15.68 17.594 -8.109 1 93.69 177 ASP B CA 1
ATOM 3723 C C . ASP B 1 177 ? -16.094 16.312 -7.406 1 93.69 177 ASP B C 1
ATOM 3725 O O . ASP B 1 177 ? -15.25 15.453 -7.109 1 93.69 177 ASP B O 1
ATOM 3729 N N . PRO B 1 178 ? -17.359 16.094 -7.238 1 92.25 178 PRO B N 1
ATOM 3730 C CA . PRO B 1 178 ? -17.812 14.906 -6.523 1 92.25 178 PRO B CA 1
ATOM 3731 C C . PRO B 1 178 ? -17.422 13.609 -7.227 1 92.25 178 PRO B C 1
ATOM 3733 O O . PRO B 1 178 ? -17.375 12.555 -6.598 1 92.25 178 PRO B O 1
ATOM 3736 N N . ALA B 1 179 ? -17.156 13.68 -8.562 1 92 179 ALA B N 1
ATOM 3737 C CA . ALA B 1 179 ? -16.766 12.492 -9.32 1 92 179 ALA B CA 1
ATOM 3738 C C . ALA B 1 179 ? -15.422 11.953 -8.859 1 92 179 ALA B C 1
ATOM 3740 O O . ALA B 1 179 ? -15.047 10.828 -9.188 1 92 179 ALA B O 1
ATOM 3741 N N . MET B 1 180 ? -14.711 12.789 -7.996 1 94 180 MET B N 1
ATOM 3742 C CA . MET B 1 180 ? -13.438 12.359 -7.445 1 94 180 MET B CA 1
ATOM 3743 C C . MET B 1 180 ? -13.641 11.344 -6.324 1 94 180 MET B C 1
ATOM 3745 O O . MET B 1 180 ? -12.695 10.664 -5.922 1 94 180 MET B O 1
ATOM 3749 N N . VAL B 1 181 ? -14.789 11.219 -5.863 1 96.31 181 VAL B N 1
ATOM 3750 C CA . VAL B 1 181 ? -15.117 10.273 -4.801 1 96.31 181 VAL B CA 1
ATOM 3751 C C . VAL B 1 181 ? -15.516 8.93 -5.41 1 96.31 181 VAL B C 1
ATOM 3753 O O . VAL B 1 181 ? -16.703 8.68 -5.66 1 96.31 181 VAL B O 1
ATOM 3756 N N . THR B 1 182 ? -14.617 8.094 -5.531 1 96.19 182 THR B N 1
ATOM 3757 C CA . THR B 1 182 ? -14.812 6.785 -6.145 1 96.19 182 THR B CA 1
ATOM 3758 C C . THR B 1 182 ? -15.32 5.777 -5.117 1 96.19 182 THR B C 1
ATOM 3760 O O . THR B 1 182 ? -15.18 5.988 -3.91 1 96.19 182 THR B O 1
ATOM 3763 N N . ASP B 1 183 ? -15.93 4.684 -5.621 1 96.5 183 ASP B N 1
ATOM 3764 C CA . ASP B 1 183 ? -16.344 3.609 -4.727 1 96.5 183 ASP B CA 1
ATOM 3765 C C . ASP B 1 183 ? -15.172 3.096 -3.895 1 96.5 183 ASP B C 1
ATOM 3767 O O . ASP B 1 183 ? -15.336 2.762 -2.719 1 96.5 183 ASP B O 1
ATOM 3771 N N . ASP B 1 184 ? -14.062 3.066 -4.477 1 97.88 184 ASP B N 1
ATOM 3772 C CA . ASP B 1 184 ? -12.867 2.59 -3.783 1 97.88 184 ASP B CA 1
ATOM 3773 C C . ASP B 1 184 ? -12.484 3.529 -2.643 1 97.88 184 ASP B C 1
ATOM 3775 O O . ASP B 1 184 ? -12.117 3.078 -1.556 1 97.88 184 ASP B O 1
ATOM 3779 N N . LEU B 1 185 ? -12.531 4.812 -2.914 1 97.69 185 LEU B N 1
ATOM 3780 C CA . LEU B 1 185 ? -12.227 5.785 -1.871 1 97.69 185 LEU B CA 1
ATOM 3781 C C . LEU B 1 185 ? -13.242 5.707 -0.737 1 97.69 185 LEU B C 1
ATOM 3783 O O . LEU B 1 185 ? -12.875 5.805 0.437 1 97.69 185 LEU B O 1
ATOM 3787 N N . ILE B 1 186 ? -14.555 5.523 -1.109 1 97.94 186 ILE B N 1
ATOM 3788 C CA . ILE B 1 186 ? -15.609 5.352 -0.11 1 97.94 186 ILE B CA 1
ATOM 3789 C C . ILE B 1 186 ? -15.305 4.125 0.75 1 97.94 186 ILE B C 1
ATOM 3791 O O . ILE B 1 186 ? -15.336 4.203 1.98 1 97.94 186 ILE B O 1
ATOM 3795 N N . ARG B 1 187 ? -14.961 3.014 0.077 1 98.06 187 ARG B N 1
ATOM 3796 C CA . ARG B 1 187 ? -14.672 1.785 0.809 1 98.06 187 ARG B CA 1
ATOM 3797 C C . ARG B 1 187 ? -13.469 1.961 1.721 1 98.06 187 ARG B C 1
ATOM 3799 O O . ARG B 1 187 ? -13.461 1.471 2.852 1 98.06 187 ARG B O 1
ATOM 3806 N N . THR B 1 188 ? -12.445 2.621 1.249 1 98.19 188 THR B N 1
ATOM 3807 C CA . THR B 1 188 ? -11.242 2.877 2.025 1 98.19 188 THR B CA 1
ATOM 3808 C C . THR B 1 188 ? -11.578 3.584 3.336 1 98.19 188 THR B C 1
ATOM 3810 O O . THR B 1 188 ? -11.18 3.137 4.41 1 98.19 188 THR B O 1
ATOM 3813 N N . ARG B 1 189 ? -12.383 4.68 3.186 1 98.25 189 ARG B N 1
ATOM 3814 C CA . ARG B 1 189 ? -12.734 5.438 4.383 1 98.25 189 ARG B CA 1
ATOM 3815 C C . ARG B 1 189 ? -13.734 4.664 5.238 1 98.25 189 ARG B C 1
ATOM 3817 O O . ARG B 1 189 ? -13.648 4.68 6.469 1 98.25 189 ARG B O 1
ATOM 3824 N N . GLN B 1 190 ? -14.688 3.996 4.617 1 98 190 GLN B N 1
ATOM 3825 C CA . GLN B 1 190 ? -15.695 3.23 5.344 1 98 190 GLN B CA 1
ATOM 3826 C C . GLN B 1 190 ? -15.047 2.148 6.203 1 98 190 GLN B C 1
ATOM 3828 O O . GLN B 1 190 ? -15.438 1.941 7.355 1 98 190 GLN B O 1
ATOM 3833 N N . ALA B 1 191 ? -14.062 1.489 5.621 1 97.62 191 ALA B N 1
ATOM 3834 C CA . ALA B 1 191 ? -13.359 0.446 6.363 1 97.62 191 ALA B CA 1
ATOM 3835 C C . ALA B 1 191 ? -12.703 1.013 7.621 1 97.62 191 ALA B C 1
ATOM 3837 O O . ALA B 1 191 ? -12.703 0.369 8.672 1 97.62 191 ALA B O 1
ATOM 3838 N N . ILE B 1 192 ? -12.172 2.162 7.523 1 97.94 192 ILE B N 1
ATOM 3839 C CA . ILE B 1 192 ? -11.562 2.834 8.664 1 97.94 192 ILE B CA 1
ATOM 3840 C C . ILE B 1 192 ? -12.625 3.164 9.703 1 97.94 192 ILE B C 1
ATOM 3842 O O . ILE B 1 192 ? -12.445 2.906 10.898 1 97.94 192 ILE B O 1
ATOM 3846 N N . PHE B 1 193 ? -13.75 3.666 9.273 1 97.75 193 PHE B N 1
ATOM 3847 C CA . PHE B 1 193 ? -14.82 4.094 10.164 1 97.75 193 PHE B CA 1
ATOM 3848 C C . PHE B 1 193 ? -15.5 2.893 10.805 1 97.75 193 PHE B C 1
ATOM 3850 O O . PHE B 1 193 ? -16.188 3.031 11.82 1 97.75 193 PHE B O 1
ATOM 3857 N N . GLN B 1 194 ? -15.352 1.732 10.211 1 97 194 GLN B N 1
ATOM 3858 C CA . GLN B 1 194 ? -16.016 0.535 10.711 1 97 194 GLN B CA 1
ATOM 3859 C C . GLN B 1 194 ? -15.188 -0.136 11.805 1 97 194 GLN B C 1
ATOM 3861 O O . GLN B 1 194 ? -15.617 -1.132 12.391 1 97 194 GLN B O 1
ATOM 3866 N N . GLN B 1 195 ? -13.953 0.39 12.055 1 96.62 195 GLN B N 1
ATOM 3867 C CA . GLN B 1 195 ? -13.18 -0.126 13.18 1 96.62 195 GLN B CA 1
ATOM 3868 C C . GLN B 1 195 ? -13.961 -0.01 14.484 1 96.62 195 GLN B C 1
ATOM 3870 O O . GLN B 1 195 ? -14.68 0.972 14.695 1 96.62 195 GLN B O 1
ATOM 3875 N N . PRO B 1 196 ? -13.867 -0.951 15.312 1 95.5 196 PRO B N 1
ATOM 3876 C CA . PRO B 1 196 ? -14.664 -0.959 16.547 1 95.5 196 PRO B CA 1
ATOM 3877 C C . PRO B 1 196 ? -14.414 0.272 17.422 1 95.5 196 PRO B C 1
ATOM 3879 O O . PRO B 1 196 ? -15.312 0.726 18.125 1 95.5 196 PRO B O 1
ATOM 3882 N N . ASP B 1 197 ? -13.18 0.82 17.375 1 96.38 197 ASP B N 1
ATOM 3883 C CA . ASP B 1 197 ? -12.844 1.933 18.25 1 96.38 197 ASP B CA 1
ATOM 3884 C C . ASP B 1 197 ? -12.953 3.268 17.516 1 96.38 197 ASP B C 1
ATOM 3886 O O . ASP B 1 197 ? -12.57 4.309 18.062 1 96.38 197 ASP B O 1
ATOM 3890 N N . TRP B 1 198 ? -13.586 3.342 16.375 1 97.56 198 TRP B N 1
ATOM 3891 C CA . TRP B 1 198 ? -13.562 4.559 15.578 1 97.56 198 TRP B CA 1
ATOM 3892 C C . TRP B 1 198 ? -14.477 5.625 16.172 1 97.56 198 TRP B C 1
ATOM 3894 O O . TRP B 1 198 ? -14.133 6.809 16.188 1 97.56 198 TRP B O 1
ATOM 3904 N N . LEU B 1 199 ? -15.711 5.188 16.625 1 96.69 199 LEU B N 1
ATOM 3905 C CA . LEU B 1 199 ? -16.641 6.176 17.156 1 96.69 199 LEU B CA 1
ATOM 3906 C C . LEU B 1 199 ? -15.992 6.984 18.281 1 96.69 199 LEU B C 1
ATOM 3908 O O . LEU B 1 199 ? -16.031 8.219 18.266 1 96.69 199 LEU B O 1
ATOM 3912 N N . LYS B 1 200 ? -15.445 6.328 19.188 1 97.31 200 LYS B N 1
ATOM 3913 C CA . LYS B 1 200 ? -14.758 7.012 20.281 1 97.31 200 LYS B CA 1
ATOM 3914 C C . LYS B 1 200 ? -13.578 7.828 19.766 1 97.31 200 LYS B C 1
ATOM 3916 O O . LYS B 1 200 ? -13.359 8.961 20.203 1 97.31 200 LYS B O 1
ATOM 3921 N N . ALA B 1 201 ? -12.742 7.234 18.828 1 98.12 201 ALA B N 1
ATOM 3922 C CA . ALA B 1 201 ? -11.617 7.953 18.234 1 98.12 201 ALA B CA 1
ATOM 3923 C C . ALA B 1 201 ? -12.078 9.25 17.578 1 98.12 201 ALA B C 1
ATOM 3925 O O . ALA B 1 201 ? -11.445 10.297 17.75 1 98.12 201 ALA B O 1
ATOM 3926 N N . CYS B 1 202 ? -13.266 9.141 16.859 1 97.94 202 CYS B N 1
ATOM 3927 C CA . CYS B 1 202 ? -13.797 10.312 16.156 1 97.94 202 CYS B CA 1
ATOM 3928 C C . CYS B 1 202 ? -14.195 11.391 17.156 1 97.94 202 CYS B C 1
ATOM 3930 O O . CYS B 1 202 ? -13.953 12.578 16.922 1 97.94 202 CYS B O 1
ATOM 3932 N N . GLU B 1 203 ? -14.742 11.008 18.281 1 96.81 203 GLU B N 1
ATOM 3933 C CA . GLU B 1 203 ? -15.078 11.953 19.328 1 96.81 203 GLU B CA 1
ATOM 3934 C C . GLU B 1 203 ? -13.836 12.672 19.844 1 96.81 203 GLU B C 1
ATOM 3936 O O . GLU B 1 203 ? -13.859 13.891 20.062 1 96.81 203 GLU B O 1
ATOM 3941 N N . MET B 1 204 ? -12.836 11.914 20 1 98.19 204 MET B N 1
ATOM 3942 C CA . MET B 1 204 ? -11.594 12.508 20.5 1 98.19 204 MET B CA 1
ATOM 3943 C C . MET B 1 204 ? -10.969 13.422 19.438 1 98.19 204 MET B C 1
ATOM 3945 O O . MET B 1 204 ? -10.453 14.492 19.766 1 98.19 204 MET B O 1
ATOM 3949 N N . ASN B 1 205 ? -10.938 13.016 18.188 1 97.38 205 ASN B N 1
ATOM 3950 C CA . ASN B 1 205 ? -10.43 13.82 17.078 1 97.38 205 ASN B CA 1
ATOM 3951 C C . ASN B 1 205 ? -11.148 15.156 16.969 1 97.38 205 ASN B C 1
ATOM 3953 O O . ASN B 1 205 ? -10.555 16.156 16.578 1 97.38 205 ASN B O 1
ATOM 3957 N N . MET B 1 206 ? -12.531 15.242 17.328 1 97.06 206 MET B N 1
ATOM 3958 C CA . MET B 1 206 ? -13.391 16.406 17.109 1 97.06 206 MET B CA 1
ATOM 3959 C C . MET B 1 206 ? -13.234 17.406 18.25 1 97.06 206 MET B C 1
ATOM 3961 O O . MET B 1 206 ? -13.93 18.422 18.281 1 97.06 206 MET B O 1
ATOM 3965 N N . ALA B 1 207 ? -12.281 17.109 19.203 1 97.12 207 ALA B N 1
ATOM 3966 C CA . ALA B 1 207 ? -12.047 18.016 20.328 1 97.12 207 ALA B CA 1
ATOM 3967 C C . ALA B 1 207 ? -11.758 19.422 19.859 1 97.12 207 ALA B C 1
ATOM 3969 O O . ALA B 1 207 ? -12.133 20.406 20.516 1 97.12 207 ALA B O 1
ATOM 3970 N N . LEU B 1 208 ? -11.148 19.609 18.672 1 96.25 208 LEU B N 1
ATOM 3971 C CA . LEU B 1 208 ? -10.75 20.906 18.141 1 96.25 208 LEU B CA 1
ATOM 3972 C C . LEU B 1 208 ? -11.953 21.688 17.625 1 96.25 208 LEU B C 1
ATOM 3974 O O . LEU B 1 208 ? -11.852 22.875 17.328 1 96.25 208 LEU B O 1
ATOM 3978 N N . GLN B 1 209 ? -13.102 21.047 17.594 1 95.06 209 GLN B N 1
ATOM 3979 C CA . GLN B 1 209 ? -14.336 21.703 17.172 1 95.06 209 GLN B CA 1
ATOM 3980 C C . GLN B 1 209 ? -15.062 22.312 18.375 1 95.06 209 GLN B C 1
ATOM 3982 O O . GLN B 1 209 ? -16.062 23.016 18.203 1 95.06 209 GLN B O 1
ATOM 3987 N N . ASP B 1 210 ? -14.672 22.016 19.531 1 94.62 210 ASP B N 1
ATOM 3988 C CA . ASP B 1 210 ? -15.148 22.703 20.734 1 94.62 210 ASP B CA 1
ATOM 3989 C C . ASP B 1 210 ? -14.609 24.125 20.797 1 94.62 210 ASP B C 1
ATOM 3991 O O . ASP B 1 210 ? -13.398 24.344 20.688 1 94.62 210 ASP B O 1
ATOM 3995 N N . PRO B 1 211 ? -15.414 25.141 21.031 1 94.12 211 PRO B N 1
ATOM 3996 C CA . PRO B 1 211 ? -14.992 26.547 20.953 1 94.12 211 PRO B CA 1
ATOM 3997 C C . PRO B 1 211 ? -13.852 26.875 21.922 1 94.12 211 PRO B C 1
ATOM 3999 O O . PRO B 1 211 ? -12.914 27.578 21.562 1 94.12 211 PRO B O 1
ATOM 4002 N N . GLU B 1 212 ? -13.953 26.391 23.172 1 94.75 212 GLU B N 1
ATOM 4003 C CA . GLU B 1 212 ? -12.906 26.672 24.156 1 94.75 212 GLU B CA 1
ATOM 4004 C C . GLU B 1 212 ? -11.594 26 23.766 1 94.75 212 GLU B C 1
ATOM 4006 O O . GLU B 1 212 ? -10.531 26.625 23.828 1 94.75 212 GLU B O 1
ATOM 4011 N N . THR B 1 213 ? -11.633 24.75 23.328 1 96.75 213 THR B N 1
ATOM 4012 C CA . THR B 1 213 ? -10.445 24.016 22.875 1 96.75 213 THR B CA 1
ATOM 4013 C C . THR B 1 213 ? -9.859 24.672 21.625 1 96.75 213 THR B C 1
ATOM 4015 O O . THR B 1 213 ? -8.648 24.812 21.5 1 96.75 213 THR B O 1
ATOM 4018 N N . ARG B 1 214 ? -10.789 25.031 20.672 1 96.12 214 ARG B N 1
ATOM 4019 C CA . ARG B 1 214 ? -10.352 25.703 19.453 1 96.12 214 ARG B CA 1
ATOM 4020 C C . ARG B 1 214 ? -9.586 26.984 19.766 1 96.12 214 ARG B C 1
ATOM 4022 O O . ARG B 1 214 ? -8.508 27.219 19.203 1 96.12 214 ARG B O 1
ATOM 4029 N N . THR B 1 215 ? -10.086 27.766 20.688 1 95.62 215 THR B N 1
ATOM 4030 C CA . THR B 1 215 ? -9.5 29.062 21.016 1 95.62 215 THR B CA 1
ATOM 4031 C C . THR B 1 215 ? -8.07 28.906 21.531 1 95.62 215 THR B C 1
ATOM 4033 O O . THR B 1 215 ? -7.176 29.641 21.109 1 95.62 215 THR B O 1
ATOM 4036 N N . ARG B 1 216 ? -7.863 27.875 22.328 1 95.62 216 ARG B N 1
ATOM 4037 C CA . ARG B 1 216 ? -6.531 27.75 22.922 1 95.62 216 ARG B CA 1
ATOM 4038 C C . ARG B 1 216 ? -5.562 27.078 21.953 1 95.62 216 ARG B C 1
ATOM 4040 O O . ARG B 1 216 ? -4.348 27.094 22.172 1 95.62 216 ARG B O 1
ATOM 4047 N N . ASN B 1 217 ? -6.051 26.562 20.844 1 97.94 217 ASN B N 1
ATOM 4048 C CA . ASN B 1 217 ? -5.188 25.891 19.875 1 97.94 217 ASN B CA 1
ATOM 4049 C C . ASN B 1 217 ? -5.035 26.719 18.609 1 97.94 217 ASN B C 1
ATOM 4051 O O . ASN B 1 217 ? -4.281 26.344 17.703 1 97.94 217 ASN B O 1
ATOM 4055 N N . MET B 1 218 ? -5.738 27.781 18.516 1 97.75 218 MET B N 1
ATOM 4056 C CA . MET B 1 218 ? -5.73 28.578 17.281 1 97.75 218 MET B CA 1
ATOM 4057 C C . MET B 1 218 ? -4.328 29.094 16.984 1 97.75 218 MET B C 1
ATOM 4059 O O . MET B 1 218 ? -3.592 29.484 17.891 1 97.75 218 MET B O 1
ATOM 4063 N N . ILE B 1 219 ? -3.979 29.109 15.711 1 98.12 219 ILE B N 1
ATOM 4064 C CA . ILE B 1 219 ? -2.76 29.75 15.234 1 98.12 219 ILE B CA 1
ATOM 4065 C C . ILE B 1 219 ? -2.941 31.266 15.227 1 98.12 219 ILE B C 1
ATOM 4067 O O . ILE B 1 219 ? -3.775 31.797 14.492 1 98.12 219 ILE B O 1
ATOM 4071 N N . THR B 1 220 ? -2.121 31.906 16.062 1 97.44 220 THR B N 1
ATOM 4072 C CA . THR B 1 220 ? -2.199 33.375 16.125 1 97.44 220 THR B CA 1
ATOM 4073 C C . THR B 1 220 ? -1.305 34 15.078 1 97.44 220 THR B C 1
ATOM 4075 O O . THR B 1 220 ? -0.433 33.344 14.508 1 97.44 220 THR B O 1
ATOM 4078 N N . ASP B 1 221 ? -1.606 35.344 14.812 1 97.81 221 ASP B N 1
ATOM 4079 C CA . ASP B 1 221 ? -0.719 36.062 13.93 1 97.81 221 ASP B CA 1
ATOM 4080 C C . ASP B 1 221 ? 0.72 36.031 14.438 1 97.81 221 ASP B C 1
ATOM 4082 O O . ASP B 1 221 ? 1.661 35.938 13.648 1 97.81 221 ASP B O 1
ATOM 4086 N N . ALA B 1 222 ? 0.87 36.094 15.703 1 98.06 222 ALA B N 1
ATOM 4087 C CA . ALA B 1 222 ? 2.199 36.062 16.312 1 98.06 222 ALA B CA 1
ATOM 4088 C C . ALA B 1 222 ? 2.875 34.719 16.031 1 98.06 222 ALA B C 1
ATOM 4090 O O . ALA B 1 222 ? 4.086 34.656 15.797 1 98.06 222 ALA B O 1
ATOM 4091 N N . THR B 1 223 ? 2.107 33.625 16.094 1 98.38 223 THR B N 1
ATOM 4092 C CA . THR B 1 223 ? 2.646 32.312 15.773 1 98.38 223 THR B CA 1
ATOM 4093 C C . THR B 1 223 ? 3.115 32.25 14.32 1 98.38 223 THR B C 1
ATOM 4095 O O . THR B 1 223 ? 4.219 31.797 14.039 1 98.38 223 THR B O 1
ATOM 4098 N N . LEU B 1 224 ? 2.297 32.719 13.43 1 98.75 224 LEU B N 1
ATOM 4099 C CA . LEU B 1 224 ? 2.654 32.75 12.016 1 98.75 224 LEU B CA 1
ATOM 4100 C C . LEU B 1 224 ? 3.922 33.562 11.797 1 98.75 224 LEU B C 1
ATOM 4102 O O . LEU B 1 224 ? 4.82 33.156 11.062 1 98.75 224 LEU B O 1
ATOM 4106 N N . GLU B 1 225 ? 4.008 34.75 12.375 1 98.69 225 GLU B N 1
ATOM 4107 C CA . GLU B 1 225 ? 5.141 35.656 12.227 1 98.69 225 GLU B CA 1
ATOM 4108 C C . GLU B 1 225 ? 6.418 35.062 12.789 1 98.69 225 GLU B C 1
ATOM 4110 O O . GLU B 1 225 ? 7.523 35.438 12.406 1 98.69 225 GLU B O 1
ATOM 4115 N N . GLY B 1 226 ? 6.207 34.031 13.727 1 98.62 226 GLY B N 1
ATOM 4116 C CA . GLY B 1 226 ? 7.332 33.375 14.367 1 98.62 226 GLY B CA 1
ATOM 4117 C C . GLY B 1 226 ? 7.863 32.188 13.562 1 98.62 226 GLY B C 1
ATOM 4118 O O . GLY B 1 226 ? 8.883 31.609 13.922 1 98.62 226 GLY B O 1
ATOM 4119 N N . ILE B 1 227 ? 7.195 31.859 12.453 1 98.56 227 ILE B N 1
ATOM 4120 C CA . ILE B 1 227 ? 7.699 30.812 11.57 1 98.56 227 ILE B CA 1
ATOM 4121 C C . ILE B 1 227 ? 8.883 31.344 10.766 1 98.56 227 ILE B C 1
ATOM 4123 O O . ILE B 1 227 ? 8.727 32.281 9.969 1 98.56 227 ILE B O 1
ATOM 4127 N N . THR B 1 228 ? 10.047 30.672 10.984 1 97.94 228 THR B N 1
ATOM 4128 C CA . THR B 1 228 ? 11.273 31.219 10.406 1 97.94 228 THR B CA 1
ATOM 4129 C C . THR B 1 228 ? 11.781 30.312 9.281 1 97.94 228 THR B C 1
ATOM 4131 O O . THR B 1 228 ? 12.75 30.672 8.602 1 97.94 228 THR B O 1
ATOM 4134 N N . VAL B 1 229 ? 11.18 29.172 8.992 1 98.31 229 VAL B N 1
ATOM 4135 C CA . VAL B 1 229 ? 11.586 28.266 7.922 1 98.31 229 VAL B CA 1
ATOM 4136 C C . VAL B 1 229 ? 10.844 28.609 6.637 1 98.31 229 VAL B C 1
ATOM 4138 O O . VAL B 1 229 ? 9.773 29.219 6.676 1 98.31 229 VAL B O 1
ATOM 4141 N N . PRO B 1 230 ? 11.406 28.188 5.566 1 98.62 230 PRO B N 1
ATOM 4142 C CA . PRO B 1 230 ? 10.672 28.438 4.328 1 98.62 230 PRO B CA 1
ATOM 4143 C C . PRO B 1 230 ? 9.297 27.781 4.309 1 98.62 230 PRO B C 1
ATOM 4145 O O . PRO B 1 230 ? 9.172 26.609 4.668 1 98.62 230 PRO B O 1
ATOM 4148 N N . ALA B 1 231 ? 8.32 28.578 3.85 1 98.81 231 ALA B N 1
ATOM 4149 C CA . ALA B 1 231 ? 6.938 28.094 3.889 1 98.81 231 ALA B CA 1
ATOM 4150 C C . ALA B 1 231 ? 6.215 28.391 2.578 1 98.81 231 ALA B C 1
ATOM 4152 O O . ALA B 1 231 ? 6.395 29.469 1.991 1 98.81 231 ALA B O 1
ATOM 4153 N N . LEU B 1 232 ? 5.508 27.406 2.168 1 98.88 232 LEU B N 1
ATOM 4154 C CA . LEU B 1 232 ? 4.555 27.578 1.078 1 98.88 232 LEU B CA 1
ATOM 4155 C C . LEU B 1 232 ? 3.123 27.438 1.581 1 98.88 232 LEU B C 1
ATOM 4157 O O . LEU B 1 232 ? 2.76 26.406 2.15 1 98.88 232 LEU B O 1
ATOM 4161 N N . VAL B 1 233 ? 2.375 28.531 1.405 1 98.81 233 VAL B N 1
ATOM 4162 C CA . VAL B 1 233 ? 0.935 28.453 1.624 1 98.81 233 VAL B CA 1
ATOM 4163 C C . VAL B 1 233 ? 0.233 28.062 0.326 1 98.81 233 VAL B C 1
ATOM 4165 O O . VAL B 1 233 ? 0.331 28.781 -0.678 1 98.81 233 VAL B O 1
ATOM 4168 N N . LEU B 1 234 ? -0.348 26.875 0.288 1 98.69 234 LEU B N 1
ATOM 4169 C CA . LEU B 1 234 ? -1.068 26.375 -0.874 1 98.69 234 LEU B CA 1
ATOM 4170 C C . LEU B 1 234 ? -2.566 26.297 -0.599 1 98.69 234 LEU B C 1
ATOM 4172 O O . LEU B 1 234 ? -2.994 25.719 0.396 1 98.69 234 LEU B O 1
ATOM 4176 N N . TRP B 1 235 ? -3.309 26.938 -1.49 1 98.44 235 TRP B N 1
ATOM 4177 C CA . TRP B 1 235 ? -4.75 27.047 -1.299 1 98.44 235 TRP B CA 1
ATOM 4178 C C . TRP B 1 235 ? -5.492 26.812 -2.611 1 98.44 235 TRP B C 1
ATOM 4180 O O . TRP B 1 235 ? -4.875 26.5 -3.635 1 98.44 235 TRP B O 1
ATOM 4190 N N . THR B 1 236 ? -6.828 26.75 -2.475 1 98.44 236 THR B N 1
ATOM 4191 C CA . THR B 1 236 ? -7.625 26.438 -3.654 1 98.44 236 THR B CA 1
ATOM 4192 C C . THR B 1 236 ? -8.828 27.375 -3.758 1 98.44 236 THR B C 1
ATOM 4194 O O . THR B 1 236 ? -9.211 28.016 -2.775 1 98.44 236 THR B O 1
ATOM 4197 N N . THR B 1 237 ? -9.469 27.391 -4.961 1 97.19 237 THR B N 1
ATOM 4198 C CA . THR B 1 237 ? -10.523 28.375 -5.176 1 97.19 237 THR B CA 1
ATOM 4199 C C . THR B 1 237 ? -11.883 27.812 -4.77 1 97.19 237 THR B C 1
ATOM 4201 O O . THR B 1 237 ? -12.859 28.562 -4.645 1 97.19 237 THR B O 1
ATOM 4204 N N . LYS B 1 238 ? -11.914 26.609 -4.395 1 95.75 238 LYS B N 1
ATOM 4205 C CA . LYS B 1 238 ? -13.18 26 -4.023 1 95.75 238 LYS B CA 1
ATOM 4206 C C . LYS B 1 238 ? -13.078 25.281 -2.684 1 95.75 238 LYS B C 1
ATOM 4208 O O . LYS B 1 238 ? -13.75 24.266 -2.461 1 95.75 238 LYS B O 1
ATOM 4213 N N . ASP B 1 239 ? -12.219 25.703 -1.993 1 92.94 239 ASP B N 1
ATOM 4214 C CA . ASP B 1 239 ? -12.062 25.125 -0.665 1 92.94 239 ASP B CA 1
ATOM 4215 C C . ASP B 1 239 ? -13.281 25.406 0.205 1 92.94 239 ASP B C 1
ATOM 4217 O O . ASP B 1 239 ? -13.648 26.562 0.413 1 92.94 239 ASP B O 1
ATOM 4221 N N . PRO B 1 240 ? -13.938 24.391 0.766 1 86.69 240 PRO B N 1
ATOM 4222 C CA . PRO B 1 240 ? -15.141 24.609 1.572 1 86.69 240 PRO B CA 1
ATOM 4223 C C . PRO B 1 240 ? -14.828 25.172 2.957 1 86.69 240 PRO B C 1
ATOM 4225 O O . PRO B 1 240 ? -15.734 25.641 3.652 1 86.69 240 PRO B O 1
ATOM 4228 N N . SER B 1 241 ? -13.578 25.125 3.352 1 82.19 241 SER B N 1
ATOM 4229 C CA . SER B 1 241 ? -13.242 25.5 4.719 1 82.19 241 SER B CA 1
ATOM 4230 C C . SER B 1 241 ? -12.844 26.969 4.812 1 82.19 241 SER B C 1
ATOM 4232 O O . SER B 1 241 ? -12.789 27.531 5.906 1 82.19 241 SER B O 1
ATOM 4234 N N . GLY B 1 242 ? -12.422 27.656 3.797 1 85.62 242 GLY B N 1
ATOM 4235 C CA . GLY B 1 242 ? -12.023 29.047 3.875 1 85.62 242 GLY B CA 1
ATOM 4236 C C . GLY B 1 242 ? -11.734 29.656 2.518 1 85.62 242 GLY B C 1
ATOM 4237 O O . GLY B 1 242 ? -11.422 28.953 1.562 1 85.62 242 GLY B O 1
ATOM 4238 N N . PRO B 1 243 ? -11.859 30.922 2.492 1 93.12 243 PRO B N 1
ATOM 4239 C CA . PRO B 1 243 ? -11.648 31.641 1.23 1 93.12 243 PRO B CA 1
ATOM 4240 C C . PRO B 1 243 ? -10.172 31.891 0.931 1 93.12 243 PRO B C 1
ATOM 4242 O O . PRO B 1 243 ? -9.328 31.781 1.826 1 93.12 243 PRO B O 1
ATOM 4245 N N . VAL B 1 244 ? -9.82 32.219 -0.37 1 95.88 244 VAL B N 1
ATOM 4246 C CA . VAL B 1 244 ? -8.469 32.5 -0.841 1 95.88 244 VAL B CA 1
ATOM 4247 C C . VAL B 1 244 ? -7.871 33.656 -0.045 1 95.88 244 VAL B C 1
ATOM 4249 O O . VAL B 1 244 ? -6.664 33.656 0.219 1 95.88 244 VAL B O 1
ATOM 4252 N N . ASP B 1 245 ? -8.742 34.531 0.451 1 96.56 245 ASP B N 1
ATOM 4253 C CA . ASP B 1 245 ? -8.266 35.688 1.202 1 96.56 245 ASP B CA 1
ATOM 4254 C C . ASP B 1 245 ? -7.57 35.25 2.49 1 96.56 245 ASP B C 1
ATOM 4256 O O . ASP B 1 245 ? -6.625 35.906 2.939 1 96.56 245 ASP B O 1
ATOM 4260 N N . GLU B 1 246 ? -8.062 34.25 3.037 1 95.62 246 GLU B N 1
ATOM 4261 C CA . GLU B 1 246 ? -7.414 33.719 4.238 1 95.62 246 GLU B CA 1
ATOM 4262 C C . GLU B 1 246 ? -6.004 33.25 3.934 1 95.62 246 GLU B C 1
ATOM 4264 O O . GLU B 1 246 ? -5.094 33.406 4.75 1 95.62 246 GLU B O 1
ATOM 4269 N N . ALA B 1 247 ? -5.793 32.625 2.85 1 97.25 247 ALA B N 1
ATOM 4270 C CA . ALA B 1 247 ? -4.465 32.188 2.42 1 97.25 247 ALA B CA 1
ATOM 4271 C C . ALA B 1 247 ? -3.516 33.375 2.291 1 97.25 247 ALA B C 1
ATOM 4273 O O . ALA B 1 247 ? -2.359 33.312 2.715 1 97.25 247 ALA B O 1
ATOM 4274 N N . LYS B 1 248 ? -4.008 34.406 1.649 1 97.75 248 LYS B N 1
ATOM 4275 C CA . LYS B 1 248 ? -3.217 35.625 1.492 1 97.75 248 LYS B CA 1
ATOM 4276 C C . LYS B 1 248 ? -2.826 36.219 2.848 1 97.75 248 LYS B C 1
ATOM 4278 O O . LYS B 1 248 ? -1.688 36.656 3.037 1 97.75 248 LYS B O 1
ATOM 4283 N N . ARG B 1 249 ? -3.83 36.219 3.766 1 97.94 249 ARG B N 1
ATOM 4284 C CA . ARG B 1 249 ? -3.559 36.719 5.113 1 97.94 249 ARG B CA 1
ATOM 4285 C C . ARG B 1 249 ? -2.488 35.875 5.797 1 97.94 249 ARG B C 1
ATOM 4287 O O . ARG B 1 249 ? -1.532 36.406 6.359 1 97.94 249 ARG B O 1
ATOM 4294 N N . ILE B 1 250 ? -2.621 34.562 5.734 1 98.19 250 ILE B N 1
ATOM 4295 C CA . ILE B 1 250 ? -1.657 33.625 6.348 1 98.19 250 ILE B CA 1
ATOM 4296 C C . ILE B 1 250 ? -0.267 33.906 5.77 1 98.19 250 ILE B C 1
ATOM 4298 O O . ILE B 1 250 ? 0.698 34.094 6.516 1 98.19 250 ILE B O 1
ATOM 4302 N N . ALA B 1 251 ? -0.154 33.969 4.461 1 98.31 251 ALA B N 1
ATOM 4303 C CA . ALA B 1 251 ? 1.123 34.156 3.777 1 98.31 251 ALA B CA 1
ATOM 4304 C C . ALA B 1 251 ? 1.747 35.5 4.156 1 98.31 251 ALA B C 1
ATOM 4306 O O . ALA B 1 251 ? 2.971 35.625 4.273 1 98.31 251 ALA B O 1
ATOM 4307 N N . SER B 1 252 ? 0.916 36.5 4.344 1 98.38 252 SER B N 1
ATOM 4308 C CA . SER B 1 252 ? 1.409 37.812 4.66 1 98.38 252 SER B CA 1
ATOM 4309 C C . SER B 1 252 ? 2.033 37.875 6.051 1 98.38 252 SER B C 1
ATOM 4311 O O . SER B 1 252 ? 2.875 38.719 6.332 1 98.38 252 SER B O 1
ATOM 4313 N N . HIS B 1 253 ? 1.618 37 6.934 1 98.38 253 HIS B N 1
ATOM 4314 C CA . HIS B 1 253 ? 2.115 37 8.305 1 98.38 253 HIS B CA 1
ATOM 4315 C C . HIS B 1 253 ? 3.383 36.156 8.43 1 98.38 253 HIS B C 1
ATOM 4317 O O . HIS B 1 253 ? 4.152 36.312 9.375 1 98.38 253 HIS B O 1
ATOM 4323 N N . ILE B 1 254 ? 3.637 35.219 7.547 1 98.62 254 ILE B N 1
ATOM 4324 C CA . ILE B 1 254 ? 4.82 34.375 7.602 1 98.62 254 ILE B CA 1
ATOM 4325 C C . ILE B 1 254 ? 5.953 35 6.801 1 98.62 254 ILE B C 1
ATOM 4327 O O . ILE B 1 254 ? 5.855 35.156 5.582 1 98.62 254 ILE B O 1
ATOM 4331 N N . PRO B 1 255 ? 7.031 35.344 7.527 1 98.12 255 PRO B N 1
ATOM 4332 C CA . PRO B 1 255 ? 8.133 36.031 6.828 1 98.12 255 PRO B CA 1
ATOM 4333 C C . PRO B 1 255 ? 8.648 35.219 5.637 1 98.12 255 PRO B C 1
ATOM 4335 O O . PRO B 1 255 ? 9.047 34.062 5.797 1 98.12 255 PRO B O 1
ATOM 4338 N N . GLY B 1 256 ? 8.477 35.75 4.391 1 96.81 256 GLY B N 1
ATOM 4339 C CA . GLY B 1 256 ? 9.062 35.125 3.211 1 96.81 256 GLY B CA 1
ATOM 4340 C C . GLY B 1 256 ? 8.211 34.031 2.625 1 96.81 256 GLY B C 1
ATOM 4341 O O . GLY B 1 256 ? 8.648 33.312 1.705 1 96.81 256 GLY B O 1
ATOM 4342 N N . ALA B 1 257 ? 7.09 33.844 3.139 1 98.19 257 ALA B N 1
ATOM 4343 C CA . ALA B 1 257 ? 6.23 32.75 2.658 1 98.19 257 ALA B CA 1
ATOM 4344 C C . ALA B 1 257 ? 5.879 32.969 1.187 1 98.19 257 ALA B C 1
ATOM 4346 O O . ALA B 1 257 ? 5.684 34.094 0.729 1 98.19 257 ALA B O 1
ATOM 4347 N N . LYS B 1 258 ? 5.84 31.828 0.488 1 98.25 258 LYS B N 1
ATOM 4348 C CA . LYS B 1 258 ? 5.27 31.797 -0.854 1 98.25 258 LYS B CA 1
ATOM 4349 C C . LYS B 1 258 ? 3.789 31.422 -0.812 1 98.25 258 LYS B C 1
ATOM 4351 O O . LYS B 1 258 ? 3.326 30.797 0.15 1 98.25 258 LYS B O 1
ATOM 4356 N N . LEU B 1 259 ? 3.086 31.891 -1.876 1 98.25 259 LEU B N 1
ATOM 4357 C CA . LEU B 1 259 ? 1.66 31.609 -1.983 1 98.25 259 LEU B CA 1
ATOM 4358 C C . LEU B 1 259 ? 1.331 30.984 -3.336 1 98.25 259 LEU B C 1
ATOM 4360 O O . LEU B 1 259 ? 1.768 31.484 -4.375 1 98.25 259 LEU B O 1
ATOM 4364 N N . ALA B 1 260 ? 0.666 29.828 -3.301 1 98.5 260 ALA B N 1
ATOM 4365 C CA . ALA B 1 260 ? 0.148 29.188 -4.508 1 98.5 260 ALA B CA 1
ATOM 4366 C C . ALA B 1 260 ? -1.354 28.953 -4.398 1 98.5 260 ALA B C 1
ATOM 4368 O O . ALA B 1 260 ? -1.83 28.406 -3.393 1 98.5 260 ALA B O 1
ATOM 4369 N N . ILE B 1 261 ? -2.084 29.375 -5.445 1 98.25 261 ILE B N 1
ATOM 4370 C CA . ILE B 1 261 ? -3.523 29.141 -5.5 1 98.25 261 ILE B CA 1
ATOM 4371 C C . ILE B 1 261 ? -3.852 28.188 -6.652 1 98.25 261 ILE B C 1
ATOM 4373 O O . ILE B 1 261 ? -3.516 28.469 -7.805 1 98.25 261 ILE B O 1
ATOM 4377 N N . MET B 1 262 ? -4.418 27.047 -6.332 1 98.31 262 MET B N 1
ATOM 4378 C CA . MET B 1 262 ? -4.879 26.094 -7.332 1 98.31 262 MET B CA 1
ATOM 4379 C C . MET B 1 262 ? -6.355 26.297 -7.645 1 98.31 262 MET B C 1
ATOM 4381 O O . MET B 1 262 ? -7.191 26.312 -6.738 1 98.31 262 MET B O 1
ATOM 4385 N N . GLU B 1 263 ? -6.648 26.406 -8.891 1 96.25 263 GLU B N 1
ATOM 4386 C CA . GLU B 1 263 ? -8.008 26.672 -9.344 1 96.25 263 GLU B CA 1
ATOM 4387 C C . GLU B 1 263 ? -8.828 25.391 -9.414 1 96.25 263 GLU B C 1
ATOM 4389 O O . GLU B 1 263 ? -8.312 24.328 -9.789 1 96.25 263 GLU B O 1
ATOM 4394 N N . ASN B 1 264 ? -10 25.469 -9.055 1 94.69 264 ASN B N 1
ATOM 4395 C CA . ASN B 1 264 ? -11.023 24.453 -9.258 1 94.69 264 ASN B CA 1
ATOM 4396 C C . ASN B 1 264 ? -10.719 23.172 -8.477 1 94.69 264 ASN B C 1
ATOM 4398 O O . ASN B 1 264 ? -10.914 22.062 -8.984 1 94.69 264 ASN B O 1
ATOM 4402 N N . CYS B 1 265 ? -10.086 23.328 -7.438 1 97.31 265 CYS B N 1
ATOM 4403 C CA . CYS B 1 265 ? -9.891 22.25 -6.465 1 97.31 265 CYS B CA 1
ATOM 4404 C C . CYS B 1 265 ? -10.586 22.578 -5.148 1 97.31 265 CYS B C 1
ATOM 4406 O O . CYS B 1 265 ? -10.828 23.75 -4.84 1 97.31 265 CYS B O 1
ATOM 4408 N N . GLY B 1 266 ? -10.992 21.547 -4.477 1 96.94 266 GLY B N 1
ATOM 4409 C CA . GLY B 1 266 ? -11.539 21.672 -3.135 1 96.94 266 GLY B CA 1
ATOM 4410 C C . GLY B 1 266 ? -10.492 21.531 -2.047 1 96.94 266 GLY B C 1
ATOM 4411 O O . GLY B 1 266 ? -9.438 22.172 -2.102 1 96.94 266 GLY B O 1
ATOM 4412 N N . HIS B 1 267 ? -10.828 20.734 -1.022 1 96.19 267 HIS B N 1
ATOM 4413 C CA . HIS B 1 267 ? -10.016 20.625 0.181 1 96.19 267 HIS B CA 1
ATOM 4414 C C . HIS B 1 267 ? -8.852 19.656 -0.03 1 96.19 267 HIS B C 1
ATOM 4416 O O . HIS B 1 267 ? -7.926 19.609 0.78 1 96.19 267 HIS B O 1
ATOM 4422 N N . TRP B 1 268 ? -8.867 18.797 -1.165 1 97.12 268 TRP B N 1
ATOM 4423 C CA . TRP B 1 268 ? -7.828 17.812 -1.492 1 97.12 268 TRP B CA 1
ATOM 4424 C C . TRP B 1 268 ? -7.176 18.156 -2.828 1 97.12 268 TRP B C 1
ATOM 4426 O O . TRP B 1 268 ? -7.172 17.328 -3.746 1 97.12 268 TRP B O 1
ATOM 4436 N N . PRO B 1 269 ? -6.504 19.297 -2.861 1 98.06 269 PRO B N 1
ATOM 4437 C CA . PRO B 1 269 ? -5.879 19.578 -4.156 1 98.06 269 PRO B CA 1
ATOM 4438 C C . PRO B 1 269 ? -4.82 18.547 -4.535 1 98.06 269 PRO B C 1
ATOM 4440 O O . PRO B 1 269 ? -4.633 18.266 -5.719 1 98.06 269 PRO B O 1
ATOM 4443 N N . GLN B 1 270 ? -4.121 17.906 -3.604 1 98.25 270 GLN B N 1
ATOM 4444 C CA . GLN B 1 270 ? -3.092 16.906 -3.844 1 98.25 270 GLN B CA 1
ATOM 4445 C C . GLN B 1 270 ? -3.688 15.648 -4.48 1 98.25 270 GLN B C 1
ATOM 4447 O O . GLN B 1 270 ? -2.959 14.82 -5.031 1 98.25 270 GLN B O 1
ATOM 4452 N N . TYR B 1 271 ? -5.008 15.469 -4.363 1 97.88 271 TYR B N 1
ATOM 4453 C CA . TYR B 1 271 ? -5.73 14.312 -4.875 1 97.88 271 TYR B CA 1
ATOM 4454 C C . TYR B 1 271 ? -6.504 14.664 -6.141 1 97.88 271 TYR B C 1
ATOM 4456 O O . TYR B 1 271 ? -6.473 13.922 -7.125 1 97.88 271 TYR B O 1
ATOM 4464 N N . GLU B 1 272 ? -7.184 15.867 -6.203 1 97.12 272 GLU B N 1
ATOM 4465 C CA . GLU B 1 272 ? -8.078 16.281 -7.285 1 97.12 272 GLU B CA 1
ATOM 4466 C C . GLU B 1 272 ? -7.289 16.688 -8.523 1 97.12 272 GLU B C 1
ATOM 4468 O O . GLU B 1 272 ? -7.727 16.453 -9.648 1 97.12 272 GLU B O 1
ATOM 4473 N N . ASP B 1 273 ? -6.242 17.344 -8.344 1 97.88 273 ASP B N 1
ATOM 4474 C CA . ASP B 1 273 ? -5.344 17.781 -9.406 1 97.88 273 ASP B CA 1
ATOM 4475 C C . ASP B 1 273 ? -3.885 17.531 -9.031 1 97.88 273 ASP B C 1
ATOM 4477 O O . ASP B 1 273 ? -3.109 18.469 -8.859 1 97.88 273 ASP B O 1
ATOM 4481 N N . ALA B 1 274 ? -3.555 16.203 -9.055 1 97.94 274 ALA B N 1
ATOM 4482 C CA . ALA B 1 274 ? -2.256 15.734 -8.578 1 97.94 274 ALA B CA 1
ATOM 4483 C C . ALA B 1 274 ? -1.125 16.281 -9.445 1 97.94 274 ALA B C 1
ATOM 4485 O O . ALA B 1 274 ? -0.048 16.609 -8.938 1 97.94 274 ALA B O 1
ATOM 4486 N N . GLU B 1 275 ? -1.322 16.406 -10.695 1 97.75 275 GLU B N 1
ATOM 4487 C CA . GLU B 1 275 ? -0.275 16.891 -11.594 1 97.75 275 GLU B CA 1
ATOM 4488 C C . GLU B 1 275 ? 0.157 18.297 -11.227 1 97.75 275 GLU B C 1
ATOM 4490 O O . GLU B 1 275 ? 1.344 18.562 -11.016 1 97.75 275 GLU B O 1
ATOM 4495 N N . THR B 1 276 ? -0.82 19.188 -11.148 1 98.56 276 THR B N 1
ATOM 4496 C CA . THR B 1 276 ? -0.535 20.578 -10.789 1 98.56 276 THR B CA 1
ATOM 4497 C C . THR B 1 276 ? 0.031 20.656 -9.375 1 98.56 276 THR B C 1
ATOM 4499 O O . THR B 1 276 ? 1.028 21.344 -9.141 1 98.56 276 THR B O 1
ATOM 4502 N N . PHE B 1 277 ? -0.574 20 -8.477 1 98.75 277 PHE B N 1
ATOM 4503 C CA . PHE B 1 277 ? -0.125 19.984 -7.094 1 98.75 277 PHE B CA 1
ATOM 4504 C C . PHE B 1 277 ? 1.326 19.531 -6.996 1 98.75 277 PHE B C 1
ATOM 4506 O O . PHE B 1 277 ? 2.15 20.188 -6.363 1 98.75 277 PHE B O 1
ATOM 4513 N N . ASN B 1 278 ? 1.633 18.344 -7.633 1 98.81 278 ASN B N 1
ATOM 4514 C CA . ASN B 1 278 ? 2.979 17.797 -7.57 1 98.81 278 ASN B CA 1
ATOM 4515 C C . ASN B 1 278 ? 4.016 18.766 -8.117 1 98.81 278 ASN B C 1
ATOM 4517 O O . ASN B 1 278 ? 5.105 18.906 -7.562 1 98.81 278 ASN B O 1
ATOM 4521 N N . GLN B 1 279 ? 3.678 19.422 -9.172 1 98.25 279 GLN B N 1
ATOM 4522 C CA . GLN B 1 279 ? 4.609 20.375 -9.766 1 98.25 279 GLN B CA 1
ATOM 4523 C C . GLN B 1 279 ? 4.895 21.531 -8.805 1 98.25 279 GLN B C 1
ATOM 4525 O O . GLN B 1 279 ? 6.055 21.828 -8.516 1 98.25 279 GLN B O 1
ATOM 4530 N N . LEU B 1 280 ? 3.832 22.219 -8.242 1 98.44 280 LEU B N 1
ATOM 4531 C CA . LEU B 1 280 ? 3.973 23.328 -7.305 1 98.44 280 LEU B CA 1
ATOM 4532 C C . LEU B 1 280 ? 4.73 22.891 -6.059 1 98.44 280 LEU B C 1
ATOM 4534 O O . LEU B 1 280 ? 5.617 23.594 -5.582 1 98.44 280 LEU B O 1
ATOM 4538 N N . HIS B 1 281 ? 4.398 21.734 -5.605 1 98.38 281 HIS B N 1
ATOM 4539 C CA . HIS B 1 281 ? 4.93 21.141 -4.387 1 98.38 281 HIS B CA 1
ATOM 4540 C C . HIS B 1 281 ? 6.426 20.859 -4.516 1 98.38 281 HIS B C 1
ATOM 4542 O O . HIS B 1 281 ? 7.219 21.297 -3.676 1 98.38 281 HIS B O 1
ATOM 4548 N N . LEU B 1 282 ? 6.855 20.172 -5.578 1 98.62 282 LEU B N 1
ATOM 4549 C CA . LEU B 1 282 ? 8.242 19.812 -5.816 1 98.62 282 LEU B CA 1
ATOM 4550 C C . LEU B 1 282 ? 9.094 21.031 -6.113 1 98.62 282 LEU B C 1
ATOM 4552 O O . LEU B 1 282 ? 10.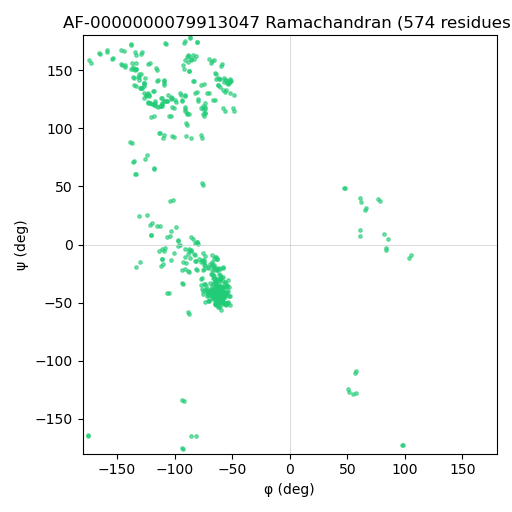227 21.141 -5.641 1 98.62 282 LEU B O 1
ATOM 4556 N N . ASP B 1 283 ? 8.508 21.984 -6.941 1 98.38 283 ASP B N 1
ATOM 4557 C CA . ASP B 1 283 ? 9.258 23.203 -7.227 1 98.38 283 ASP B CA 1
ATOM 4558 C C . ASP B 1 283 ? 9.633 23.922 -5.938 1 98.38 283 ASP B C 1
ATOM 4560 O O . ASP B 1 283 ? 10.758 24.406 -5.797 1 98.38 283 ASP B O 1
ATOM 4564 N N . PHE B 1 284 ? 8.789 24.047 -4.996 1 98.75 284 PHE B N 1
ATOM 4565 C CA . PHE B 1 284 ? 9.039 24.734 -3.732 1 98.75 284 PHE B CA 1
ATOM 4566 C C . PHE B 1 284 ? 10 23.922 -2.865 1 98.75 284 PHE B C 1
ATOM 4568 O O . PHE B 1 284 ? 10.984 24.469 -2.359 1 98.75 284 PHE B O 1
ATOM 4575 N N . LEU B 1 285 ? 9.703 22.531 -2.701 1 98.56 285 LEU B N 1
ATOM 4576 C CA . LEU B 1 285 ? 10.461 21.688 -1.778 1 98.56 285 LEU B CA 1
ATOM 4577 C C . LEU B 1 285 ? 11.906 21.531 -2.242 1 98.56 285 LEU B C 1
ATOM 4579 O O . LEU B 1 285 ? 12.812 21.344 -1.422 1 98.56 285 LEU B O 1
ATOM 4583 N N . LEU B 1 286 ? 12.156 21.656 -3.531 1 97.56 286 LEU B N 1
ATOM 4584 C CA . LEU B 1 286 ? 13.5 21.516 -4.09 1 97.56 286 LEU B CA 1
ATOM 4585 C C . LEU B 1 286 ? 14.156 22.875 -4.293 1 97.56 286 LEU B C 1
ATOM 4587 O O . LEU B 1 286 ? 15.234 22.953 -4.879 1 97.56 286 LEU B O 1
ATOM 4591 N N . ASP B 1 287 ? 13.539 23.906 -3.908 1 95.19 287 ASP B N 1
ATOM 4592 C CA . ASP B 1 287 ? 14.031 25.281 -3.98 1 95.19 287 ASP B CA 1
ATOM 4593 C C . ASP B 1 287 ? 14.297 25.688 -5.426 1 95.19 287 ASP B C 1
ATOM 4595 O O . ASP B 1 287 ? 15.367 26.234 -5.738 1 95.19 287 ASP B O 1
ATOM 4599 N N . ARG B 1 288 ? 13.43 25.266 -6.207 1 90.06 288 ARG B N 1
ATOM 4600 C CA . ARG B 1 288 ? 13.531 25.641 -7.613 1 90.06 288 ARG B CA 1
ATOM 4601 C C . ARG B 1 288 ? 12.719 26.891 -7.902 1 90.06 288 ARG B C 1
ATOM 4603 O O . ARG B 1 288 ? 12.922 27.547 -8.922 1 90.06 288 ARG B O 1
ATOM 4610 N N . ALA B 1 289 ? 11.883 27.312 -7.141 1 68.44 289 ALA B N 1
ATOM 4611 C CA . ALA B 1 289 ? 11.062 28.5 -7.398 1 68.44 289 ALA B CA 1
ATOM 4612 C C . ALA B 1 289 ? 10.906 29.344 -6.133 1 68.44 289 ALA B C 1
ATOM 4614 O O . ALA B 1 289 ? 11.016 28.828 -5.02 1 68.44 289 ALA B O 1
#

Solvent-accessible surface area (backbone atoms only — not comparable to full-atom values): 29220 Å² total; per-residue (Å²): 127,83,73,75,87,69,40,70,43,72,60,37,76,85,36,54,33,35,33,40,72,44,67,19,73,96,32,48,30,26,37,42,38,22,48,42,86,89,35,59,39,33,39,38,32,43,33,81,90,36,32,38,72,60,46,49,66,43,40,61,74,47,22,77,67,18,20,32,36,26,32,19,50,76,41,18,52,79,15,35,62,59,95,52,69,42,50,62,68,55,55,45,50,48,53,53,27,38,32,57,60,72,71,46,74,52,28,27,38,38,8,28,24,48,16,10,30,43,45,55,54,41,35,41,77,40,49,86,37,40,59,36,40,34,31,34,51,48,40,41,75,71,86,54,66,69,60,40,49,50,51,50,50,48,52,50,49,19,33,76,44,45,43,72,68,43,36,41,54,50,53,36,62,39,37,58,52,54,81,74,62,31,72,52,54,38,48,54,52,30,56,40,34,64,37,92,61,28,45,64,12,49,57,15,60,49,34,52,61,38,68,71,53,28,62,76,59,43,56,45,68,66,51,39,48,53,27,80,50,55,35,36,37,35,38,24,74,42,26,80,86,51,58,60,64,56,51,53,52,53,28,72,38,19,63,83,35,39,77,47,78,42,77,82,18,14,61,42,38,48,58,76,42,29,69,63,37,47,51,58,50,50,32,50,77,69,65,70,101,126,84,72,76,89,70,38,70,42,71,58,38,77,84,37,56,33,33,33,41,72,45,68,20,74,96,34,47,30,26,38,42,37,21,48,42,84,88,35,56,38,34,43,39,33,43,32,78,90,36,32,38,74,59,46,49,66,43,38,61,74,46,23,77,67,18,20,33,36,25,31,20,51,79,40,18,50,80,16,36,62,57,94,53,69,42,51,60,70,55,55,45,49,46,52,54,26,39,32,59,59,72,69,46,76,53,28,29,38,37,8,28,23,48,16,9,30,41,45,53,54,40,36,42,77,38,48,85,37,40,60,36,38,33,30,34,52,47,42,42,74,68,86,52,66,68,60,40,50,49,52,49,50,47,53,51,50,17,32,76,44,46,42,72,67,41,36,39,53,50,54,37,63,38,37,59,52,55,84,73,62,31,72,52,54,37,49,55,53,30,56,41,35,62,39,90,63,27,45,64,12,49,56,15,58,48,34,54,58,38,70,73,53,28,64,78,58,42,55,45,69,68,50,38,48,53,27,80,49,54,35,35,37,32,37,26,73,41,26,80,86,51,59,59,65,53,50,53,54,53,29,72,39,20,63,84,35,37,80,45,78,41,76,82,18,14,60,44,38,47,59,76,41,29,68,63,38,48,51,58,50,49,33,50,76,67,65,69,102

Radius of gyration: 25.92 Å; Cα contacts (8 Å, |Δi|>4): 1222; chains: 2; bounding box: 47×78×57 Å

Organism: NCBI:txid1990687

Sequence (578 aa):
MTRPYTSVWNDLNQVEFSQGFIQAGPYRTRYLHAGDTSKPTLILLHGITGHAEAYVRNLRSHAEHFNVWAIDFIGHGYSSKPDHPLEIKHYIDHVLQFMDAIGVEKASFSGESLGGWVTAQFAHDHPEKVERIVLNTMGGTMANPKVMERLYTLSMEAAKDPSWERVQARLEWLMADPAMVTDDLIRTRQAIFQQPDWLKACEMNMALQDPETRTRNMITDATLEGITVPALVLWTTKDPSGPVDEAKRIASHIPGAKLAIMENCGHWPQYEDAETFNQLHLDFLLDRAMTRPYTSVWNDLNQVEFSQGFIQAGPYRTRYLHAGDTSKPTLILLHGITGHAEAYVRNLRSHAEHFNVWAIDFIGHGYSSKPDHPLEIKHYIDHVLQFMDAIGVEKASFSGESLGGWVTAQFAHDHPEKVERIVLNTMGGTMANPKVMERLYTLSMEAAKDPSWERVQARLEWLMADPAMVTDDLIRTRQAIFQQPDWLKACEMNMALQDPETRTRNMITDATLEGITVPALVLWTTKDPSGPVDEAKRIASHIPGAKLAIMENCGHWPQYEDAETFNQLHLDFLLDRA

InterPro domains:
  IPR000073 Alpha/beta hydrolase fold-1 [PF00561] (40-273)
  IPR000073 Alpha/beta hydrolase fold-1 [PR00111] (65-80)
  IPR000073 Alpha/beta hydrolase fold-1 [PR00111] (109-122)
  IPR000073 Alpha/beta hydrolase fold-1 [PR00111] (123-136)
  IPR000073 Alpha/beta hydrolase fold-1 [PR00111] (231-245)
  IPR029058 Alpha/Beta hydrolase fold [G3DSA:3.40.50.1820] (3-286)
  IPR029058 Alpha/Beta hydrolase fold [SSF53474] (7-285)
  IPR050266 AB hydrolase superfamily [PTHR43798] (23-285)

Nearest PDB structures (foldseek):
  7ond-assembly2_B  TM=8.347E-01  e=3.170E-16  Rhodococcus sp. (in: high G+C Gram-positive bacteria)
  6zvv-assembly2_B  TM=8.372E-01  e=6.605E-16  Rhodococcus sp. (in: high G+C Gram-positive bacteria)
  7zbd-assembly2_B  TM=8.379E-01  e=1.098E-15  Rhodococcus sp. (in: high G+C Gram-positive bacteria)
  6zvy-assembly2_B  TM=8.367E-01  e=9.808E-16  Rhodococcus sp. (in: high G+C Gram-positive bacteria)
  6zvu-assembly1_A  TM=8.288E-01  e=1.932E-15  Rhodococcus sp. (in: high G+C Gram-positive bacteria)

pLDDT: mean 96.58, std 5.14, range [40.16, 99.0]

Secondary structure (DSSP, 8-state):
--PPP--HHHHHTT--EEEEEEEETTEEEEEEEES-TTSPEEEEE--TT--GGGGGGGHHHHHTTSEEEEEPPTTSTTS---SS---HHHHHHHHHHHHHHHT-S-EEEEEETHHHHHHHHHHHH-GGGEEEEEEES--SS---HHHHHHHHHHHHHHHH---HHHHHHHHHHH-SSGGG--HHHHHHHHHHHTSTTHHHHHHHHGGGGSHHHHHHHPPPHHHHHT--S-EEEEEETT-TT--HHHHHHHHHHSTT-EEEEETT--S-HHHHTHHHHHHHHHHHHTT--/-PPPP--HHHHHTT--EEEEEEEETTEEEEEEEES-TTSPEEEEE--TT--GGGGGGGHHHHHTTSEEEEEPPTTSTTS---SS---HHHHHHHHHHHHHHHT-S-EEEEEETHHHHHHHHHHHH-GGGEEEEEEES--SS---HHHHHHHHHHHHHHHH---HHHHHHHHHHH-SSGGG--HHHHHHHHHHHTSTTHHHHHHHHGGGGSHHHHHHHPPPHHHHHT--S-EEEEEETT-TT--HHHHHHHHHHSTT-EEEEETT--S-HHHHTHHHHHHHHHHHHTT--